Protein AF-A0A9D4TAK3-F1 (afdb_monomer_lite)

Foldseek 3Di:
DDDLDDDDPPPAPPDDKDWDAQDAPRQWIWIHHQPQWIWIAGPNGDTPDIDHHPAHWQEWDAAQNSQWIWTFHQVAQWIWIAGPVVRDIDIDRQPDPFGWHYWDYANAAQWIWIWGQQGKIWIARVVVRDIDIDPCNDRGGWHDWDADPVRWIWTAGPSRDIDIDPVLLVVCLVVVVLVVVCVVCDLVHALVVLQSSLVSCVVVVVLQSSLVSCLSSLVLVSSLVSLVVVDDPPDCVSLLSNLVSCLSNLDPVSLVVNVCVCCCVVPVDHHPLVSVLSSCVSNVVLVVNLVSLLVNLLVCLVVQNLVVSLQSLLVSVLVCVVVLHDHDPSSLLSNLLSLLVLLLVLCVVVVVLQLSLLSLLVNLVVLVSRVPCNQVSLLSNLVSCVVNVVLQSNLVSLVVCVPPVNVVVHDPVSNVVSVVSVVDHDDDDDDADWFAQLPPGDTDGQQDQADPPPRDGFFAASNRSGGDHFQQWWAFPVSRGIHRLVRVLVSCVVPQARSNNRHGDHNVPTDGDGDDDSDRPPPDD

InterPro domains:
  IPR015943 WD40/YVTN repeat-like-containing domain superfamily [G3DSA:2.130.10.10] (19-245)
  IPR036322 WD40-repeat-containing domain superfamily [SSF50978] (4-163)
  IPR040379 WD repeat-containing protein 19/dyf-2 [PTHR14920] (161-512)
  IPR056170 IFT121-like, zinc finger domain [PF23145] (459-505)
  IPR057855 WDR19, first beta-propeller [PF23389] (17-177)

Radius of gyration: 39.36 Å; chains: 1; bounding box: 99×66×92 Å

Organism: Rhipicephalus sanguineus (NCBI:txid34632)

pLDDT: mean 86.56, std 8.92, range [32.41, 96.0]

Sequence (525 aa):
MKAVFTLPEKTHGPGPVFFTWQKSSGNYLVTTGYDQTVNVYDRHGDRKDQISLPGMCTGLGYDKDGDTLGIITDRSARLFLWDANTQQLAQVDTGLRDVLTLLLWAKTGPFLAIGTSKGNLLIYHHRSCRKVPILGKHAKRITYGAWSQQNMLALVGEDNMLTCTDEAFQLAKSCKLMDAYAAAIGDNGSPDDFNIIATYYEEERNNFDAGKFYLKAGQYKQAIKLLLKATTKDDDEPINLIVQAAAAAADDQTTRQVIEFLMGETDGVPKDFKHLFRLYMGLCQYKEAGKTAVVIAREEQNAGNYRNAHDVLLSMYQELRKQQIKVPAEMHHNLMLLHSYILVKVHIRHGNHMQAARLLERVANSISRFPAHTVPILTSAVVECQRAGLKNSAFTYASTLMRPEYRSQIDPKYRKKVEAIVRKPHREQEEADHSPCPFCNFSLAEMELLCSQCTANLPFCLATGKHIVKDDFTQCPSCHFPAIHTQFRELLAMETNCPMCLQPVSADQLQPGKFEPEVYEETEE

Structure (mmCIF, N/CA/C/O backbone):
data_AF-A0A9D4TAK3-F1
#
_entry.id   AF-A0A9D4TAK3-F1
#
loop_
_atom_site.group_PDB
_atom_site.id
_atom_site.type_symbol
_atom_site.label_atom_id
_atom_site.label_alt_id
_atom_site.label_comp_id
_atom_site.label_asym_id
_atom_site.label_entity_id
_atom_site.label_seq_id
_atom_site.pdbx_PDB_ins_code
_atom_site.Cartn_x
_atom_site.Cartn_y
_atom_site.Cartn_z
_atom_site.occupancy
_atom_site.B_iso_or_equiv
_atom_site.auth_seq_id
_atom_site.auth_comp_id
_atom_site.auth_asym_id
_atom_site.auth_atom_id
_atom_site.pdbx_PDB_model_num
ATOM 1 N N . MET A 1 1 ? -57.953 -20.680 17.917 1.00 54.84 1 MET A N 1
ATOM 2 C CA . MET A 1 1 ? -56.811 -21.505 18.375 1.00 54.84 1 MET A CA 1
ATOM 3 C C . MET A 1 1 ? -57.372 -22.778 18.991 1.00 54.84 1 MET A C 1
ATOM 5 O O . MET A 1 1 ? -58.325 -22.667 19.750 1.00 54.84 1 MET A O 1
ATOM 9 N N . LYS A 1 2 ? -56.860 -23.963 18.638 1.00 68.81 2 LYS A N 1
ATOM 10 C CA . LYS A 1 2 ? -57.202 -25.213 19.343 1.00 68.81 2 LYS A CA 1
ATOM 11 C C . LYS A 1 2 ? -56.287 -25.333 20.564 1.00 68.81 2 LYS A C 1
ATOM 13 O O . LYS A 1 2 ? -55.085 -25.128 20.420 1.00 68.81 2 LYS A O 1
ATOM 18 N N . ALA A 1 3 ? -56.843 -25.625 21.736 1.00 75.50 3 ALA A N 1
ATOM 19 C CA . ALA A 1 3 ? -56.044 -25.931 22.920 1.00 75.50 3 ALA A CA 1
ATOM 20 C C . ALA A 1 3 ? -55.284 -27.250 22.689 1.00 75.50 3 ALA A C 1
ATOM 22 O O . ALA A 1 3 ? -55.894 -28.224 22.251 1.00 75.50 3 ALA A O 1
ATOM 23 N N . VAL A 1 4 ? -53.967 -27.259 22.930 1.00 78.75 4 VAL A N 1
ATOM 24 C CA . VAL A 1 4 ? -53.112 -28.444 22.714 1.00 78.75 4 VAL A CA 1
ATOM 25 C C . VAL A 1 4 ? -53.165 -29.372 23.928 1.00 78.75 4 VAL A C 1
ATOM 27 O O . VAL A 1 4 ? -53.428 -30.557 23.772 1.00 78.75 4 VAL A O 1
ATOM 30 N N . PHE A 1 5 ? -52.991 -28.828 25.135 1.00 83.38 5 PHE A N 1
ATOM 31 C CA . PHE A 1 5 ? -53.205 -29.531 26.401 1.00 83.38 5 PHE A CA 1
ATOM 32 C C . PHE A 1 5 ? -53.517 -28.529 27.524 1.00 83.38 5 PHE A C 1
ATOM 34 O O . PHE A 1 5 ? -53.330 -27.321 27.367 1.00 83.38 5 PHE A O 1
ATOM 41 N N . THR A 1 6 ? -54.028 -29.019 28.654 1.00 82.50 6 THR A N 1
ATOM 42 C CA . THR A 1 6 ? -54.326 -28.214 29.847 1.00 82.50 6 THR A CA 1
ATOM 43 C C . THR A 1 6 ? -53.741 -28.906 31.067 1.00 82.50 6 THR A C 1
ATOM 45 O O . THR A 1 6 ? -53.971 -30.096 31.273 1.00 82.50 6 THR A O 1
ATOM 48 N N . LEU A 1 7 ? -52.979 -28.160 31.865 1.00 82.62 7 LEU A N 1
ATOM 49 C CA . LEU A 1 7 ? -52.412 -28.664 33.110 1.00 82.62 7 LEU A CA 1
ATOM 50 C C . LEU A 1 7 ? -53.457 -28.555 34.236 1.00 82.62 7 LEU A C 1
ATOM 52 O O . LEU A 1 7 ? -54.094 -27.506 34.357 1.00 82.62 7 LEU A O 1
ATOM 56 N N . PRO A 1 8 ? -53.674 -29.610 35.043 1.00 76.50 8 PRO A N 1
ATOM 57 C CA . PRO A 1 8 ? -54.634 -29.570 36.143 1.00 76.50 8 PRO A CA 1
ATOM 58 C C . PRO A 1 8 ? -54.229 -28.561 37.224 1.00 76.50 8 PRO A C 1
ATOM 60 O O . PRO A 1 8 ? -53.072 -28.502 37.614 1.00 76.50 8 PRO A O 1
ATOM 63 N N . GLU A 1 9 ? -55.194 -27.862 37.823 1.00 68.62 9 GLU A N 1
ATOM 64 C CA . GLU A 1 9 ? -54.948 -26.887 38.906 1.00 68.62 9 GLU A CA 1
ATOM 65 C C . GLU A 1 9 ? -54.194 -27.486 40.114 1.00 68.62 9 GLU A C 1
ATOM 67 O O . GLU A 1 9 ? -53.468 -26.799 40.826 1.00 68.62 9 GLU A O 1
ATOM 72 N N . LYS A 1 10 ? -54.300 -28.805 40.317 1.00 70.50 10 LYS A N 1
ATOM 73 C CA . LYS A 1 10 ? -53.653 -29.525 41.422 1.00 70.50 10 LYS A CA 1
ATOM 74 C C . LYS A 1 10 ? -52.146 -29.747 41.244 1.00 70.50 10 LYS A C 1
ATOM 76 O O . LYS A 1 10 ? -51.506 -30.147 42.212 1.00 70.50 10 LYS A O 1
ATOM 81 N N . THR A 1 11 ? -51.571 -29.547 40.055 1.00 74.50 11 THR A N 1
ATOM 82 C CA . THR A 1 11 ? -50.173 -29.943 39.788 1.00 74.50 11 THR A CA 1
ATOM 83 C C . THR A 1 11 ? -49.123 -28.990 40.344 1.00 74.50 11 THR A C 1
ATOM 85 O O . THR A 1 11 ? -47.958 -29.355 40.335 1.00 74.50 11 THR A O 1
ATOM 88 N N . HIS A 1 12 ? -49.504 -27.797 40.812 1.00 79.69 12 HIS A N 1
ATOM 89 C CA . HIS A 1 12 ? -48.554 -26.730 41.165 1.00 79.69 12 HIS A CA 1
ATOM 90 C C . HIS A 1 12 ? -48.768 -26.128 42.564 1.00 79.69 12 HIS A C 1
ATOM 92 O O . HIS A 1 12 ? -48.135 -25.136 42.922 1.00 79.69 12 HIS A O 1
ATOM 98 N N . GLY A 1 13 ? -49.636 -26.737 43.376 1.00 79.12 13 GLY A N 1
ATOM 99 C CA . GLY A 1 13 ? -49.949 -26.251 44.720 1.00 79.12 13 GLY A CA 1
ATOM 100 C C . GLY A 1 13 ? -50.721 -24.919 44.739 1.00 79.12 13 GLY A C 1
ATOM 101 O O . GLY A 1 13 ? -51.104 -24.396 43.692 1.00 79.12 13 GLY A O 1
ATOM 102 N N . PRO A 1 14 ? -50.996 -24.368 45.935 1.00 75.38 14 PRO A N 1
ATOM 103 C CA . PRO A 1 14 ? -51.738 -23.121 46.081 1.00 75.38 14 PRO A CA 1
ATOM 104 C C . PRO A 1 14 ? -50.835 -21.916 45.778 1.00 75.38 14 PRO A C 1
ATOM 106 O O . PRO A 1 14 ? -50.030 -21.512 46.616 1.00 75.38 14 PRO A O 1
ATOM 109 N N . GLY A 1 15 ? -50.965 -21.324 44.591 1.00 78.31 15 GLY A N 1
ATOM 110 C CA . GLY A 1 15 ? -50.255 -20.092 44.244 1.00 78.31 15 GLY A CA 1
ATOM 111 C C . GLY A 1 15 ? -50.113 -19.852 42.740 1.00 78.31 15 GLY A C 1
ATOM 112 O O . GLY A 1 15 ? -50.620 -20.636 41.936 1.00 78.31 15 GLY A O 1
ATOM 113 N N . PRO A 1 16 ? -49.443 -18.755 42.340 1.00 80.12 16 PRO A N 1
ATOM 114 C CA . PRO A 1 16 ? -49.139 -18.498 40.940 1.00 80.12 16 PRO A CA 1
ATOM 115 C C . PRO A 1 16 ? -48.179 -19.553 40.376 1.00 80.12 16 PRO A C 1
ATOM 117 O O . PRO A 1 16 ? -47.239 -19.987 41.042 1.00 80.12 16 PRO A O 1
ATOM 120 N N . VAL A 1 17 ? -48.419 -19.931 39.122 1.00 86.12 17 VAL A N 1
ATOM 121 C CA . VAL A 1 17 ? -47.572 -20.853 38.360 1.00 86.12 17 VAL A CA 1
ATOM 122 C C . VAL A 1 17 ? -46.607 -20.038 37.510 1.00 86.12 17 VAL A C 1
ATOM 124 O O . VAL A 1 17 ? -47.028 -19.189 36.723 1.00 86.12 17 VAL A O 1
ATOM 127 N N . PHE A 1 18 ? -45.315 -20.314 37.641 1.00 87.56 18 PHE A N 1
ATOM 128 C CA . PHE A 1 18 ? -44.291 -19.762 36.763 1.00 87.56 18 PHE A CA 1
ATOM 129 C C . PHE A 1 18 ? -43.989 -20.769 35.663 1.00 87.56 18 PHE A C 1
ATOM 131 O O . PHE A 1 18 ? -43.900 -21.971 35.913 1.00 87.56 18 PHE A O 1
ATOM 138 N N . PHE A 1 19 ? -43.820 -20.290 34.437 1.00 90.56 19 PHE A N 1
ATOM 139 C CA . PHE A 1 19 ? -43.495 -21.150 33.312 1.00 90.56 19 PHE A CA 1
ATOM 140 C C . PHE A 1 19 ? -42.502 -20.481 32.373 1.00 90.56 19 PHE A C 1
ATOM 142 O O . PHE A 1 19 ? -42.421 -19.255 32.295 1.00 90.56 19 PHE A O 1
ATOM 149 N N . THR A 1 20 ? -41.740 -21.295 31.652 1.00 90.69 20 THR A N 1
ATOM 150 C CA . THR A 1 20 ? -40.838 -20.826 30.604 1.00 90.69 20 THR A CA 1
ATOM 151 C C . THR A 1 20 ? -40.787 -21.830 29.463 1.00 90.69 20 THR A C 1
ATOM 153 O O . THR A 1 20 ? -40.783 -23.044 29.679 1.00 90.69 20 THR A O 1
ATOM 156 N N . TRP A 1 21 ? -40.777 -21.310 28.240 1.00 90.94 21 TRP A N 1
ATOM 157 C CA . TRP A 1 21 ? -40.608 -22.105 27.031 1.00 90.94 21 TRP A CA 1
ATOM 158 C C . TRP A 1 21 ? -39.137 -22.148 26.638 1.00 90.94 21 TRP A C 1
ATOM 160 O O . TRP A 1 21 ? -38.410 -21.158 26.771 1.00 90.94 21 TRP A O 1
ATOM 170 N N . GLN A 1 22 ? -38.716 -23.281 26.091 1.00 90.88 22 GLN A N 1
ATOM 171 C CA . GLN A 1 22 ? -37.413 -23.401 25.453 1.00 90.88 22 GLN A CA 1
ATOM 172 C C . GLN A 1 22 ? -37.311 -22.429 24.262 1.00 90.88 22 GLN A C 1
ATOM 174 O O . GLN A 1 22 ? -38.146 -22.459 23.360 1.00 90.88 22 GLN A O 1
ATOM 179 N N . LYS A 1 23 ? -36.300 -21.549 24.256 1.00 81.56 23 LYS A N 1
ATOM 180 C CA . LYS A 1 23 ? -36.240 -20.387 23.344 1.00 81.56 23 LYS A CA 1
ATOM 181 C C . LYS A 1 23 ? -35.970 -20.715 21.870 1.00 81.56 23 LYS A C 1
ATOM 183 O O . LYS A 1 23 ? -36.466 -19.988 21.018 1.00 81.56 23 LYS A O 1
ATOM 188 N N . SER A 1 24 ? -35.185 -21.754 21.571 1.00 78.62 24 SER A N 1
ATOM 189 C CA . SER A 1 24 ? -34.759 -22.072 20.195 1.00 78.62 24 SER A CA 1
ATOM 190 C C . SER A 1 24 ? -35.638 -23.143 19.543 1.00 78.62 24 SER A C 1
ATOM 192 O O . SER A 1 24 ? -36.289 -22.898 18.531 1.00 78.62 24 SER A O 1
ATOM 194 N N . SER A 1 25 ? -35.712 -24.327 20.152 1.00 79.75 25 SER A N 1
ATOM 195 C CA . SER A 1 25 ? -36.439 -25.477 19.602 1.00 79.75 25 SER A CA 1
ATOM 196 C C . SER A 1 25 ? -37.909 -25.544 20.024 1.00 79.75 25 SER A C 1
ATOM 198 O O . SER A 1 25 ? -38.703 -26.187 19.343 1.00 79.75 25 SER A O 1
ATOM 200 N N . GLY A 1 26 ? -38.294 -24.886 21.127 1.00 80.75 26 GLY A N 1
ATOM 201 C CA . GLY A 1 26 ? -39.678 -24.861 21.614 1.00 80.75 26 GLY A CA 1
ATOM 202 C C . GLY A 1 26 ? -40.260 -26.238 21.957 1.00 80.75 26 GLY A C 1
ATOM 203 O O . GLY A 1 26 ? -41.481 -26.393 21.971 1.00 80.75 26 GLY A O 1
ATOM 204 N N . ASN A 1 27 ? -39.409 -27.240 22.194 1.00 86.62 27 ASN A N 1
ATOM 205 C CA . ASN A 1 27 ? -39.846 -28.616 22.425 1.00 86.62 27 ASN A CA 1
ATOM 206 C C . ASN A 1 27 ? -40.343 -28.827 23.856 1.00 86.62 27 ASN A C 1
ATOM 208 O O . ASN A 1 27 ? -41.289 -29.583 24.066 1.00 86.62 27 ASN A O 1
ATOM 212 N N . TYR A 1 28 ? -39.733 -28.137 24.822 1.00 90.12 28 TYR A N 1
ATOM 213 C CA . TYR A 1 28 ? -40.076 -28.276 26.232 1.00 90.12 28 TYR A CA 1
ATOM 214 C C . TYR A 1 28 ? -40.746 -27.025 26.812 1.00 90.12 28 TYR A C 1
ATOM 216 O O . TYR A 1 28 ? -40.310 -25.888 26.590 1.00 90.12 28 TYR A O 1
ATOM 224 N N . LEU A 1 29 ? -41.790 -27.265 27.605 1.00 90.62 29 LEU A N 1
ATOM 225 C CA . LEU A 1 29 ? -42.429 -26.307 28.497 1.00 90.62 29 LEU A CA 1
ATOM 226 C C . LEU A 1 29 ? -42.076 -26.668 29.935 1.00 90.62 29 LEU A C 1
ATOM 228 O O . LEU A 1 29 ? -42.445 -27.732 30.430 1.00 90.62 29 LEU A O 1
ATOM 232 N N . VAL A 1 30 ? -41.419 -25.751 30.631 1.00 92.50 30 VAL A N 1
ATOM 233 C CA . VAL A 1 30 ? -41.100 -25.923 32.046 1.00 92.50 30 VAL A CA 1
ATOM 234 C C . VAL A 1 30 ? -42.085 -25.131 32.878 1.00 92.50 30 VAL A C 1
ATOM 236 O O . VAL A 1 30 ? -42.362 -23.970 32.582 1.00 92.50 30 VAL A O 1
ATOM 239 N N . THR A 1 31 ? -42.593 -25.752 33.933 1.00 91.50 31 THR A N 1
ATOM 240 C CA . THR A 1 31 ? -43.554 -25.151 34.860 1.00 91.50 31 THR A CA 1
ATOM 241 C C . THR A 1 31 ? -43.129 -25.402 36.298 1.00 91.50 31 THR A C 1
ATOM 243 O O . THR A 1 31 ? -42.570 -26.452 36.619 1.00 91.50 31 THR A O 1
ATOM 246 N N . THR A 1 32 ? -43.401 -24.452 37.180 1.00 90.75 32 THR A N 1
ATOM 247 C CA . THR A 1 32 ? -43.160 -24.590 38.616 1.00 90.75 32 THR A CA 1
ATOM 248 C C . THR A 1 32 ? -44.204 -23.809 39.403 1.00 90.75 32 THR A C 1
ATOM 250 O O . THR A 1 32 ? -44.761 -22.823 38.911 1.00 90.75 32 THR A O 1
ATOM 253 N N . GLY A 1 33 ? -44.487 -24.271 40.616 1.00 87.12 33 GLY A N 1
ATOM 254 C CA . GLY A 1 33 ? -45.436 -23.646 41.524 1.00 87.12 33 GLY A CA 1
ATOM 255 C C . GLY A 1 33 ? -44.948 -23.637 42.967 1.00 87.12 33 GLY A C 1
ATOM 256 O O . GLY A 1 33 ? -43.751 -23.621 43.254 1.00 87.12 33 GLY A O 1
ATOM 257 N N . TYR A 1 34 ? -45.911 -23.658 43.885 1.00 85.44 34 TYR A N 1
ATOM 258 C CA . TYR A 1 34 ? -45.709 -23.677 45.337 1.00 85.44 34 TYR A CA 1
ATOM 259 C C . TYR A 1 34 ? -45.639 -25.092 45.916 1.00 85.44 34 TYR A C 1
ATOM 261 O O . TYR A 1 34 ? -45.799 -25.306 47.116 1.00 85.44 34 TYR A O 1
ATOM 269 N N . ASP A 1 35 ? -45.362 -26.062 45.055 1.00 86.88 35 ASP A N 1
ATOM 270 C CA . ASP A 1 35 ? -45.210 -27.480 45.357 1.00 86.88 35 ASP A CA 1
ATOM 271 C C . ASP A 1 35 ? -43.738 -27.920 45.454 1.00 86.88 35 ASP A C 1
ATOM 273 O O . ASP A 1 35 ? -43.471 -29.100 45.658 1.00 86.88 35 ASP A O 1
ATOM 277 N N . GLN A 1 36 ? -42.784 -26.984 45.329 1.00 90.00 36 GLN A N 1
ATOM 278 C CA . GLN A 1 36 ? -41.332 -27.243 45.337 1.00 90.00 36 GLN A CA 1
ATOM 279 C C . GLN A 1 36 ? -40.887 -28.211 44.229 1.00 90.00 36 GLN A C 1
ATOM 281 O O . GLN A 1 36 ? -39.825 -28.832 44.325 1.00 90.00 36 GLN A O 1
ATOM 286 N N . THR A 1 37 ? -41.678 -28.331 43.159 1.00 90.81 37 THR A N 1
ATOM 287 C CA . THR A 1 37 ? -41.306 -29.130 41.993 1.00 90.81 37 THR A CA 1
ATOM 288 C C . THR A 1 37 ? -41.247 -28.288 40.730 1.00 90.81 37 THR A C 1
ATOM 290 O O . THR A 1 37 ? -41.932 -27.273 40.566 1.00 90.81 37 THR A O 1
ATOM 293 N N . VAL A 1 38 ? -40.367 -28.705 39.829 1.00 92.50 38 VAL A N 1
ATOM 294 C CA . VAL A 1 38 ? -40.275 -28.178 38.473 1.00 92.50 38 VAL A CA 1
ATOM 295 C C . VAL A 1 38 ? -40.621 -29.324 37.540 1.00 92.50 38 VAL A C 1
ATOM 297 O O . VAL A 1 38 ? -39.938 -30.346 37.525 1.00 92.50 38 VAL A O 1
ATOM 300 N N . ASN A 1 39 ? -41.704 -29.166 36.788 1.00 91.69 39 ASN A N 1
ATOM 301 C CA . ASN A 1 39 ? -42.173 -30.162 35.836 1.00 91.69 39 ASN A CA 1
ATOM 302 C C . ASN A 1 39 ? -41.800 -29.720 34.422 1.00 91.69 39 ASN A C 1
ATOM 304 O O . ASN A 1 39 ? -42.087 -28.583 34.029 1.00 91.69 39 ASN A O 1
ATOM 308 N N . VAL A 1 40 ? -41.200 -30.632 33.661 1.00 92.31 40 VAL A N 1
ATOM 309 C CA . VAL A 1 40 ? -40.855 -30.438 32.251 1.00 92.31 40 VAL A CA 1
ATOM 310 C C . VAL A 1 40 ? -41.845 -31.222 31.398 1.00 92.31 40 VAL A C 1
ATOM 312 O O . VAL A 1 40 ? -41.932 -32.447 31.498 1.00 92.31 40 VAL A O 1
ATOM 315 N N . TYR A 1 41 ? -42.592 -30.516 30.560 1.00 91.12 41 TYR A N 1
ATOM 316 C CA . TYR A 1 41 ? -43.570 -31.069 29.631 1.00 91.12 41 TYR A CA 1
ATOM 317 C C . TYR A 1 41 ? -43.068 -30.971 28.195 1.00 91.12 41 TYR A C 1
ATOM 319 O O . TYR A 1 41 ? -42.398 -30.012 27.824 1.00 91.12 41 TYR A O 1
ATOM 327 N N . ASP A 1 42 ? -43.420 -31.954 27.378 1.00 88.56 42 ASP A N 1
ATOM 328 C CA . ASP A 1 42 ? -43.261 -31.902 25.925 1.00 88.56 42 ASP A CA 1
ATOM 329 C C . ASP A 1 42 ? -44.368 -31.037 25.294 1.00 88.56 42 ASP A C 1
ATOM 331 O O . ASP A 1 42 ? -45.406 -30.764 25.907 1.00 88.56 42 ASP A O 1
ATOM 335 N N . ARG A 1 43 ? -44.208 -30.670 24.024 1.00 84.19 43 ARG A N 1
ATOM 336 C CA . ARG A 1 43 ? -45.191 -29.927 23.223 1.00 84.19 43 ARG A CA 1
ATOM 337 C C . ARG A 1 43 ? -46.567 -30.597 23.139 1.00 84.19 43 ARG A C 1
ATOM 339 O O . ARG A 1 43 ? -47.551 -29.930 22.830 1.00 84.19 43 ARG A O 1
ATOM 346 N N . HIS A 1 44 ? -46.624 -31.905 23.383 1.00 84.50 44 HIS A N 1
ATOM 347 C CA . HIS A 1 44 ? -47.847 -32.708 23.390 1.00 84.50 44 HIS A CA 1
ATOM 348 C C . HIS A 1 44 ? -48.527 -32.779 24.770 1.00 84.50 44 HIS A C 1
ATOM 350 O O . HIS A 1 44 ? -49.628 -33.310 24.867 1.00 84.50 44 HIS A O 1
ATOM 356 N N . GLY A 1 45 ? -47.913 -32.215 25.817 1.00 81.94 45 GLY A N 1
ATOM 357 C CA . GLY A 1 45 ? -48.444 -32.208 27.184 1.00 81.94 45 GLY A CA 1
ATOM 358 C C . GLY A 1 45 ? -47.985 -33.375 28.059 1.00 81.94 45 GLY A C 1
ATOM 359 O O . GLY A 1 45 ? -48.348 -33.433 29.232 1.00 81.94 45 GLY A O 1
ATOM 360 N N . ASP A 1 46 ? -47.160 -34.280 27.528 1.00 86.06 46 ASP A N 1
ATOM 361 C CA . ASP A 1 46 ? -46.582 -35.378 28.302 1.00 86.06 46 ASP A CA 1
ATOM 362 C C . ASP A 1 46 ? -45.486 -34.868 29.237 1.00 86.06 46 ASP A C 1
ATOM 364 O O . ASP A 1 46 ? -44.575 -34.150 28.815 1.00 86.06 46 ASP A O 1
ATOM 368 N N . ARG A 1 47 ? -45.538 -35.270 30.511 1.00 87.31 47 ARG A N 1
ATOM 369 C CA . ARG A 1 47 ? -44.495 -34.939 31.488 1.00 87.31 47 ARG A CA 1
ATOM 370 C C . ARG A 1 47 ? -43.258 -35.798 31.235 1.00 87.31 47 ARG A C 1
ATOM 372 O O . ARG A 1 47 ? -43.313 -37.015 31.401 1.00 87.31 47 ARG A O 1
ATOM 379 N N . LYS A 1 48 ? -42.154 -35.159 30.852 1.00 88.25 48 LYS A N 1
ATOM 380 C CA . LYS A 1 48 ? -40.869 -35.808 30.563 1.00 88.25 48 LYS A CA 1
ATOM 381 C C . LYS A 1 48 ? -39.987 -35.915 31.794 1.00 88.25 48 LYS A C 1
ATOM 383 O O . LYS A 1 48 ? -39.359 -36.948 31.981 1.00 88.25 48 LYS A O 1
ATOM 388 N N . ASP A 1 49 ? -39.982 -34.884 32.633 1.00 89.00 49 ASP A N 1
ATOM 389 C CA . ASP A 1 49 ? -39.143 -34.856 33.827 1.00 89.00 49 ASP A CA 1
ATOM 390 C C . ASP A 1 49 ? -39.833 -34.127 34.989 1.00 89.00 49 ASP A C 1
ATOM 392 O O . ASP A 1 49 ? -40.708 -33.274 34.786 1.00 89.00 49 ASP A O 1
ATOM 396 N N . GLN A 1 50 ? -39.445 -34.486 36.212 1.00 90.88 50 GLN A N 1
ATOM 397 C CA . GLN A 1 50 ? -39.893 -33.860 37.450 1.00 90.88 50 GLN A CA 1
ATOM 398 C C . GLN A 1 50 ? -38.703 -33.673 38.394 1.00 90.88 50 GLN A C 1
ATOM 400 O O . GLN A 1 50 ? -38.181 -34.621 38.979 1.00 90.88 50 GLN A O 1
ATOM 405 N N . ILE A 1 51 ? -38.318 -32.417 38.595 1.00 91.88 51 ILE A N 1
ATOM 406 C CA . ILE A 1 51 ? -37.191 -32.029 39.438 1.00 91.88 51 ILE A CA 1
ATOM 407 C C . ILE A 1 51 ? -37.731 -31.596 40.803 1.00 91.88 51 ILE A C 1
ATOM 409 O O . ILE A 1 51 ? -38.494 -30.633 40.902 1.00 91.88 51 ILE A O 1
ATOM 413 N N . SER A 1 52 ? -37.319 -32.293 41.863 1.00 90.44 52 SER A N 1
ATOM 414 C CA . SER A 1 52 ? -37.640 -31.922 43.246 1.00 90.44 52 SER A CA 1
ATOM 415 C C . SER A 1 52 ? -36.621 -30.913 43.770 1.00 90.44 52 SER A C 1
ATOM 417 O O . SER A 1 52 ? -35.419 -31.185 43.784 1.00 90.44 52 SER A O 1
ATOM 419 N N . LEU A 1 53 ? -37.097 -29.761 44.235 1.00 90.81 53 LEU A N 1
ATOM 420 C CA . LEU A 1 53 ? -36.262 -28.695 44.778 1.00 90.81 53 LEU A CA 1
ATOM 421 C C . LEU A 1 53 ? -36.249 -28.726 46.318 1.00 90.81 53 LEU A C 1
ATOM 423 O O . LEU A 1 53 ? -37.236 -29.118 46.934 1.00 90.81 53 LEU A O 1
ATOM 427 N N . PRO A 1 54 ? -35.158 -28.283 46.971 1.00 88.19 54 PRO A N 1
ATOM 428 C CA . PRO A 1 54 ? -35.077 -28.178 48.435 1.00 88.19 54 PRO A CA 1
ATOM 429 C C . PRO A 1 54 ? -35.880 -27.000 49.024 1.00 88.19 54 PRO A C 1
ATOM 431 O O . PRO A 1 54 ? -35.891 -26.796 50.240 1.00 88.19 54 PRO A O 1
ATOM 434 N N . GLY A 1 55 ? -36.492 -26.178 48.173 1.00 88.62 55 GLY A N 1
ATOM 435 C CA . GLY A 1 55 ? -37.211 -24.969 48.544 1.00 88.62 55 GLY A CA 1
ATOM 436 C C . GLY A 1 55 ? -38.045 -24.438 47.385 1.00 88.62 55 GLY A C 1
ATOM 437 O O . GLY A 1 55 ? -38.198 -25.093 46.353 1.00 88.62 55 GLY A O 1
ATOM 438 N N . MET A 1 56 ? -38.578 -23.236 47.562 1.00 88.88 56 MET A N 1
ATOM 439 C CA . MET A 1 56 ? -39.392 -22.560 46.560 1.00 88.88 56 MET A CA 1
ATOM 440 C C . MET A 1 56 ? -38.517 -22.061 45.413 1.00 88.88 56 MET A C 1
ATOM 442 O O . MET A 1 56 ? -37.460 -21.474 45.649 1.00 88.88 56 MET A O 1
ATOM 446 N N . CYS A 1 57 ? -38.962 -22.271 44.173 1.00 90.94 57 CYS A N 1
ATOM 447 C CA . CYS A 1 57 ? -38.268 -21.754 42.999 1.00 90.94 57 CYS A CA 1
ATOM 448 C C . CYS A 1 57 ? -38.366 -20.220 42.967 1.00 90.94 57 CYS A C 1
ATOM 450 O O . CYS A 1 57 ? -39.462 -19.670 42.880 1.00 90.94 57 CYS A O 1
ATOM 452 N N . THR A 1 58 ? -37.227 -19.527 43.024 1.00 90.19 58 THR A N 1
ATOM 453 C CA . THR A 1 58 ? -37.165 -18.052 42.984 1.00 90.19 58 THR A CA 1
ATOM 454 C C . THR A 1 58 ? -36.775 -17.505 41.617 1.00 90.19 58 THR A C 1
ATOM 456 O O . THR A 1 58 ? -37.006 -16.332 41.338 1.00 90.19 58 THR A O 1
ATOM 459 N N . GLY A 1 59 ? -36.211 -18.339 40.746 1.00 89.94 59 GLY A N 1
ATOM 460 C CA . GLY A 1 59 ? -35.768 -17.939 39.418 1.00 89.94 59 GLY A CA 1
ATOM 461 C C . GLY A 1 59 ? -35.634 -19.143 38.499 1.00 89.94 59 GLY A C 1
ATOM 462 O O . GLY A 1 59 ? -35.107 -20.183 38.895 1.00 89.94 59 GLY A O 1
ATOM 463 N N . LEU A 1 60 ? -36.127 -18.977 37.274 1.00 92.81 60 LEU A N 1
ATOM 464 C CA . LEU A 1 60 ? -36.217 -20.013 36.255 1.00 92.81 60 LEU A CA 1
ATOM 465 C C . LEU A 1 60 ? -35.920 -19.391 34.888 1.00 92.81 60 LEU A C 1
ATOM 467 O O . LEU A 1 60 ? -36.552 -18.404 34.509 1.00 92.81 60 LEU A O 1
ATOM 471 N N . GLY A 1 61 ? -34.995 -19.967 34.122 1.00 92.75 61 GLY A N 1
ATOM 472 C CA . GLY A 1 61 ? -34.723 -19.473 32.774 1.00 92.75 61 GLY A CA 1
ATOM 473 C C . GLY A 1 61 ? -33.822 -20.375 31.945 1.00 92.75 61 GLY A C 1
ATOM 474 O O . GLY A 1 61 ? -32.952 -21.054 32.482 1.00 92.75 61 GLY A O 1
ATOM 475 N N . TYR A 1 62 ? -34.020 -20.331 30.628 1.00 93.00 62 TYR A N 1
ATOM 476 C CA . TYR A 1 62 ? -33.157 -20.976 29.640 1.00 93.00 62 TYR A CA 1
ATOM 477 C C . TYR A 1 62 ? -32.053 -20.044 29.146 1.00 93.00 62 TYR A C 1
ATOM 479 O O . TYR A 1 62 ? -32.270 -18.826 29.001 1.00 93.00 62 TYR A O 1
ATOM 487 N N . ASP A 1 63 ? -30.915 -20.656 28.820 1.00 91.06 63 ASP A N 1
ATOM 488 C CA . ASP A 1 63 ? -29.830 -20.023 28.078 1.00 91.06 63 ASP A CA 1
ATOM 489 C C . ASP A 1 63 ? -30.277 -19.567 26.669 1.00 91.06 63 ASP A C 1
ATOM 491 O O . ASP A 1 63 ? -31.440 -19.715 26.271 1.00 91.06 63 ASP A O 1
ATOM 495 N N . LYS A 1 64 ? -29.367 -18.925 25.928 1.00 86.44 64 LYS A N 1
ATOM 496 C CA . LYS A 1 64 ? -29.667 -18.387 24.594 1.00 86.44 64 LYS A CA 1
ATOM 497 C C . LYS A 1 64 ? -30.021 -19.473 23.568 1.00 86.44 64 LYS A C 1
ATOM 499 O O . LYS A 1 64 ? -30.862 -19.225 22.709 1.00 86.44 64 LYS A O 1
ATOM 504 N N . ASP A 1 65 ? -29.390 -20.640 23.667 1.00 87.75 65 ASP A N 1
ATOM 505 C CA . ASP A 1 65 ? -29.525 -21.751 22.725 1.00 87.75 65 ASP A CA 1
ATOM 506 C C . ASP A 1 65 ? -30.718 -22.649 23.106 1.00 87.75 65 ASP A C 1
ATOM 508 O O . ASP A 1 65 ? -31.272 -23.358 22.269 1.00 87.75 65 ASP A O 1
ATOM 512 N N . GLY A 1 66 ? -31.203 -22.542 24.346 1.00 88.38 66 GLY A N 1
ATOM 513 C CA . GLY A 1 66 ? -32.258 -23.377 24.906 1.00 88.38 66 GLY A CA 1
ATOM 514 C C . GLY A 1 66 ? -31.759 -24.744 25.370 1.00 88.38 66 GLY A C 1
ATOM 515 O O . GLY A 1 66 ? -32.591 -25.604 25.654 1.00 88.38 66 GLY A O 1
ATOM 516 N N . ASP A 1 67 ? -30.446 -24.951 25.450 1.00 90.31 67 ASP A N 1
ATOM 517 C CA . ASP A 1 67 ? -29.851 -26.239 25.817 1.00 90.31 67 ASP A CA 1
ATOM 518 C C . ASP A 1 67 ? -29.889 -26.459 27.329 1.00 90.31 67 ASP A C 1
ATOM 520 O O . ASP A 1 67 ? -30.258 -27.534 27.794 1.00 90.31 67 ASP A O 1
ATOM 524 N N . THR A 1 68 ? -29.583 -25.418 28.107 1.00 92.00 68 THR A N 1
ATOM 525 C CA . THR A 1 68 ? -29.490 -25.512 29.568 1.00 92.00 68 THR A CA 1
ATOM 526 C C . THR A 1 68 ? -30.521 -24.617 30.248 1.00 92.00 68 THR A C 1
ATOM 528 O O . THR A 1 68 ? -30.622 -23.416 29.978 1.00 92.00 68 THR A O 1
ATOM 531 N N . LEU A 1 69 ? -31.269 -25.197 31.182 1.00 93.19 69 LEU A N 1
ATOM 532 C CA . LEU A 1 69 ? -32.181 -24.517 32.091 1.00 93.19 69 LEU A CA 1
ATOM 533 C C . LEU A 1 69 ? -31.485 -24.257 33.431 1.00 93.19 69 LEU A C 1
ATOM 535 O O . LEU A 1 69 ? -30.992 -25.179 34.072 1.00 93.19 69 LEU A O 1
ATOM 539 N N . GLY A 1 70 ? -31.498 -23.006 33.881 1.00 93.88 70 GLY A N 1
ATOM 540 C CA . GLY A 1 70 ? -31.067 -22.608 35.217 1.00 93.88 70 GLY A CA 1
ATOM 541 C C . GLY A 1 70 ? -32.250 -22.465 36.171 1.00 93.88 70 GLY A C 1
ATOM 542 O O . GLY A 1 70 ? -33.241 -21.810 35.837 1.00 93.88 70 GLY A O 1
ATOM 543 N N . ILE A 1 71 ? -32.125 -23.052 37.360 1.00 94.44 71 ILE A N 1
ATOM 544 C CA . ILE A 1 71 ? -33.111 -22.989 38.442 1.00 94.44 71 ILE A CA 1
ATOM 545 C C . ILE A 1 71 ? -32.399 -22.588 39.741 1.00 94.44 71 ILE A C 1
ATOM 547 O O . ILE A 1 71 ? -31.347 -23.136 40.084 1.00 94.44 71 ILE A O 1
ATOM 551 N N . ILE A 1 72 ? -32.987 -21.649 40.481 1.00 93.94 72 ILE A N 1
ATOM 552 C CA . ILE A 1 72 ? -32.539 -21.244 41.823 1.00 93.94 72 ILE A CA 1
ATOM 553 C C . ILE A 1 72 ? -33.682 -21.339 42.833 1.00 93.94 72 ILE A C 1
ATOM 555 O O . ILE A 1 72 ? -34.860 -21.292 42.475 1.00 93.94 72 ILE A O 1
ATOM 559 N N . THR A 1 73 ? -33.316 -21.468 44.107 1.00 92.38 73 THR A N 1
ATOM 560 C CA . THR A 1 73 ? -34.271 -21.645 45.208 1.00 92.38 73 THR A CA 1
ATOM 561 C C . THR A 1 73 ? -34.028 -20.658 46.340 1.00 92.38 73 THR A C 1
ATOM 563 O O . THR A 1 73 ? -32.919 -20.149 46.493 1.00 92.38 73 THR A O 1
ATOM 566 N N . ASP A 1 74 ? -35.040 -20.440 47.176 1.00 89.62 74 ASP A N 1
ATOM 567 C CA . ASP A 1 74 ? -34.944 -19.572 48.354 1.00 89.62 74 ASP A CA 1
ATOM 568 C C . ASP A 1 74 ? -34.149 -20.181 49.527 1.00 89.62 74 ASP A C 1
ATOM 570 O O . ASP A 1 74 ? -33.519 -19.456 50.297 1.00 89.62 74 ASP A O 1
ATOM 574 N N . ARG A 1 75 ? -34.163 -21.511 49.673 1.00 87.44 75 ARG A N 1
ATOM 575 C CA . ARG A 1 75 ? -33.549 -22.242 50.802 1.00 87.44 75 ARG A CA 1
ATOM 576 C C . ARG A 1 75 ? -32.177 -22.840 50.508 1.00 87.44 75 ARG A C 1
ATOM 578 O O . ARG A 1 75 ? -31.576 -23.443 51.396 1.00 87.44 75 ARG A O 1
ATOM 585 N N . SER A 1 76 ? -31.674 -22.707 49.285 1.00 87.94 76 SER A N 1
ATOM 586 C CA . SER A 1 76 ? -30.372 -23.247 48.897 1.00 87.94 76 SER A CA 1
ATOM 587 C C . SER A 1 76 ? -29.561 -22.241 48.098 1.00 87.94 76 SER A C 1
ATOM 589 O O . SER A 1 76 ? -30.061 -21.623 47.165 1.00 87.94 76 SER A O 1
ATOM 591 N N . ALA A 1 77 ? -28.269 -22.170 48.410 1.00 87.31 77 ALA A N 1
ATOM 592 C CA . ALA A 1 77 ? -27.266 -21.444 47.637 1.00 87.31 77 ALA A CA 1
ATOM 593 C C . ALA A 1 77 ? -26.795 -22.211 46.386 1.00 87.31 77 ALA A C 1
ATOM 595 O O . ALA A 1 77 ? -25.749 -21.906 45.814 1.00 87.31 77 ALA A O 1
ATOM 596 N N . ARG A 1 78 ? -27.511 -23.256 45.969 1.00 90.69 78 ARG A N 1
ATOM 597 C CA . ARG A 1 78 ? -27.148 -24.059 44.801 1.00 90.69 78 ARG A CA 1
ATOM 598 C C . ARG A 1 78 ? -27.901 -23.576 43.572 1.00 90.69 78 ARG A C 1
ATOM 600 O O . ARG A 1 78 ? -29.108 -23.353 43.614 1.00 90.69 78 ARG A O 1
ATOM 607 N N . LEU A 1 79 ? -27.163 -23.461 42.478 1.00 93.06 79 LEU A N 1
ATOM 608 C CA . LEU A 1 79 ? -27.694 -23.338 41.135 1.00 93.06 79 LEU A CA 1
ATOM 609 C C . LEU A 1 79 ? -27.925 -24.748 40.587 1.00 93.06 79 LEU A C 1
ATOM 611 O O . LEU A 1 79 ? -26.997 -25.557 40.534 1.00 93.06 79 LEU A O 1
ATOM 615 N N . PHE A 1 80 ? -29.149 -25.029 40.168 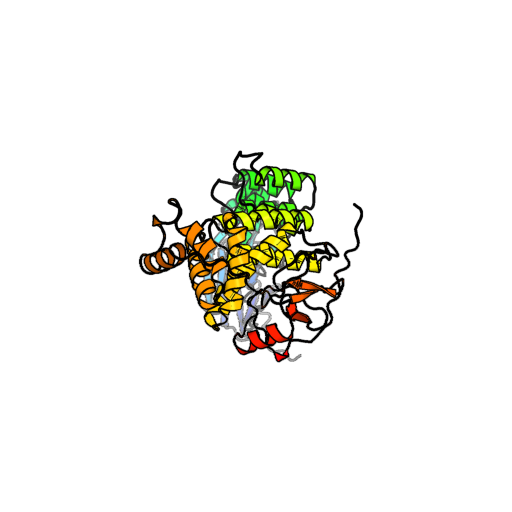1.00 93.75 80 PHE A N 1
ATOM 616 C CA . PHE A 1 80 ? -29.503 -26.266 39.488 1.00 93.75 80 PHE A CA 1
ATOM 617 C C . PHE A 1 80 ? -29.493 -26.005 37.982 1.00 93.75 80 PHE A C 1
ATOM 619 O O . PHE A 1 80 ? -30.099 -25.042 37.512 1.00 93.75 80 PHE A O 1
ATOM 626 N N . LEU A 1 81 ? -28.777 -26.841 37.237 1.00 94.06 81 LEU A N 1
ATOM 627 C CA . LEU A 1 81 ? -28.656 -26.768 35.787 1.00 94.06 81 LEU A CA 1
ATOM 628 C C . LEU A 1 81 ? -29.232 -28.048 35.197 1.00 94.06 81 LEU A C 1
ATOM 630 O O . LEU A 1 81 ? -28.704 -29.126 35.452 1.00 94.06 81 LEU A O 1
ATOM 634 N N . TRP A 1 82 ? -30.313 -27.932 34.439 1.00 94.00 82 TRP A N 1
ATOM 635 C CA . TRP A 1 82 ? -30.922 -29.052 33.734 1.00 94.00 82 TRP A CA 1
ATOM 636 C C . TRP A 1 82 ? -30.614 -28.942 32.245 1.00 94.00 82 TRP A C 1
ATOM 638 O O . TRP A 1 82 ? -30.907 -27.920 31.627 1.00 94.00 82 TRP A O 1
ATOM 648 N N . ASP A 1 83 ? -29.995 -29.971 31.686 1.00 91.62 83 ASP A N 1
ATOM 649 C CA . ASP A 1 83 ? -29.644 -30.039 30.268 1.00 91.62 83 ASP A CA 1
ATOM 650 C C . ASP A 1 83 ? -30.776 -30.723 29.489 1.00 91.62 83 ASP A C 1
ATOM 652 O O . ASP A 1 83 ? -31.147 -31.861 29.774 1.00 91.62 83 ASP A O 1
ATOM 656 N N . ALA A 1 84 ? -31.328 -30.025 28.498 1.00 89.25 84 ALA A N 1
ATOM 657 C CA . ALA A 1 84 ? -32.455 -30.478 27.690 1.00 89.25 84 ALA A CA 1
ATOM 658 C C . ALA A 1 84 ? -32.102 -31.614 26.719 1.00 89.25 84 ALA A C 1
ATOM 660 O O . ALA A 1 84 ? -32.988 -32.379 26.324 1.00 89.25 84 ALA A O 1
ATOM 661 N N . ASN A 1 85 ? -30.831 -31.723 26.324 1.00 88.25 85 ASN A N 1
ATOM 662 C CA . ASN A 1 85 ? -30.346 -32.738 25.393 1.00 88.25 85 ASN A CA 1
ATOM 663 C C . ASN A 1 85 ? -30.071 -34.056 26.118 1.00 88.25 85 ASN A C 1
ATOM 665 O O . ASN A 1 85 ? -30.420 -35.125 25.618 1.00 88.25 85 ASN A O 1
ATOM 669 N N . THR A 1 86 ? -29.463 -33.981 27.305 1.00 88.25 86 THR A N 1
ATOM 670 C CA . THR A 1 86 ? -29.116 -35.167 28.105 1.00 88.25 86 THR A CA 1
ATOM 671 C C . THR A 1 86 ? -30.172 -35.539 29.143 1.00 88.25 86 THR A C 1
ATOM 673 O O . THR A 1 86 ? -30.137 -36.657 29.654 1.00 88.25 86 THR A O 1
ATOM 676 N N . GLN A 1 87 ? -31.109 -34.632 29.444 1.00 86.56 87 GLN A N 1
ATOM 677 C CA . GLN A 1 87 ? -32.096 -34.750 30.527 1.00 86.56 87 GLN A CA 1
ATOM 678 C C . GLN A 1 87 ? -31.438 -35.009 31.890 1.00 86.56 87 GLN A C 1
ATOM 680 O O . GLN A 1 87 ? -31.966 -35.733 32.732 1.00 86.56 87 GLN A O 1
ATOM 685 N N . GLN A 1 88 ? -30.247 -34.442 32.108 1.00 88.88 88 GLN A N 1
ATOM 686 C CA . GLN A 1 88 ? -29.512 -34.576 33.363 1.00 88.88 88 GLN A CA 1
ATOM 687 C C . GLN A 1 88 ? -29.560 -33.292 34.184 1.00 88.88 88 GLN A C 1
ATOM 689 O O . GLN A 1 88 ? -29.486 -32.181 33.659 1.00 88.88 88 GLN A O 1
ATOM 694 N N . LEU A 1 89 ? -29.634 -33.469 35.504 1.00 92.50 89 LEU A N 1
ATOM 695 C CA . LEU A 1 89 ? -29.606 -32.390 36.483 1.00 92.50 89 LEU A CA 1
ATOM 696 C C . LEU A 1 89 ? -28.223 -32.294 37.137 1.00 92.50 89 LEU A C 1
ATOM 698 O O . LEU A 1 89 ? -27.825 -33.165 37.912 1.00 92.50 89 LEU A O 1
ATOM 702 N N . ALA A 1 90 ? -27.521 -31.194 36.887 1.00 92.19 90 ALA A N 1
ATOM 703 C CA . ALA A 1 90 ? -26.290 -30.822 37.570 1.00 92.19 90 ALA A CA 1
ATOM 704 C C . ALA A 1 90 ? -26.561 -29.792 38.680 1.00 92.19 90 ALA A C 1
ATOM 706 O O . ALA A 1 90 ? -27.461 -28.958 38.584 1.00 92.19 90 ALA A O 1
ATOM 707 N N . GLN A 1 91 ? -25.756 -29.828 39.744 1.00 91.94 91 GLN A N 1
ATOM 708 C CA . GLN A 1 91 ? -25.822 -28.863 40.845 1.00 91.94 91 GLN A CA 1
ATOM 709 C C . GLN A 1 91 ? -24.485 -28.146 40.992 1.00 91.94 91 GLN A C 1
ATOM 711 O O . GLN A 1 91 ? -23.434 -28.778 41.093 1.00 91.94 91 GLN A O 1
ATOM 716 N N . VAL A 1 92 ? -24.530 -26.819 41.047 1.00 90.75 92 VAL A N 1
ATOM 717 C CA . VAL A 1 92 ? -23.360 -25.956 41.196 1.00 90.75 92 VAL A CA 1
ATOM 718 C C . VAL A 1 92 ? -23.532 -25.107 42.448 1.00 90.75 92 VAL A C 1
ATOM 720 O O . VAL A 1 92 ? -24.478 -24.334 42.565 1.00 90.75 92 VAL A O 1
ATOM 723 N N . ASP A 1 93 ? -22.603 -25.222 43.393 1.00 89.69 93 ASP A N 1
ATOM 724 C CA . ASP A 1 93 ? -22.595 -24.357 44.576 1.00 89.69 93 ASP A CA 1
ATOM 725 C C . ASP A 1 93 ? -22.211 -22.922 44.188 1.00 89.69 93 ASP A C 1
ATOM 727 O O . ASP A 1 93 ? -21.137 -22.702 43.625 1.00 89.69 93 ASP A O 1
ATOM 731 N N . THR A 1 94 ? -23.071 -21.940 44.452 1.00 85.38 94 THR A N 1
ATOM 732 C CA . THR A 1 94 ? -22.789 -20.536 44.115 1.00 85.38 94 THR A CA 1
ATOM 733 C C . THR A 1 94 ? -21.780 -19.896 45.068 1.00 85.38 94 THR A C 1
ATOM 735 O O . THR A 1 94 ? -21.154 -18.902 44.704 1.00 85.38 94 THR A O 1
ATOM 738 N N . GLY A 1 95 ? -21.598 -20.450 46.274 1.00 82.81 95 GLY A N 1
ATOM 739 C CA . GLY A 1 95 ? -20.779 -19.852 47.334 1.00 82.81 95 GLY A CA 1
ATOM 740 C C . GLY A 1 95 ? -21.395 -18.603 47.982 1.00 82.81 95 GLY A C 1
ATOM 741 O O . GLY A 1 95 ? -20.796 -18.024 48.890 1.00 82.81 95 GLY A O 1
ATOM 742 N N . LEU A 1 96 ? -22.589 -18.185 47.549 1.00 84.62 96 LEU A N 1
ATOM 743 C CA . LEU A 1 96 ? -23.332 -17.077 48.142 1.00 84.62 96 LEU A CA 1
ATOM 744 C C . LEU A 1 96 ? -24.059 -17.563 49.399 1.00 84.62 96 LEU A C 1
ATOM 746 O O . LEU A 1 96 ? -24.733 -18.584 49.380 1.00 84.62 96 LEU A O 1
ATOM 750 N N . ARG A 1 97 ? -23.934 -16.835 50.513 1.00 82.94 97 ARG A N 1
ATOM 751 C CA . ARG A 1 97 ? -24.605 -17.202 51.777 1.00 82.94 97 ARG A CA 1
ATOM 752 C C . ARG A 1 97 ? -26.035 -16.677 51.879 1.00 82.94 97 ARG A C 1
ATOM 754 O O . ARG A 1 97 ? -26.786 -17.121 52.741 1.00 82.94 97 ARG A O 1
ATOM 761 N N . ASP A 1 98 ? -26.379 -15.703 51.046 1.00 87.75 98 ASP A N 1
ATOM 762 C CA . ASP A 1 98 ? -27.673 -15.034 51.066 1.00 87.75 98 ASP A CA 1
ATOM 763 C C . ASP A 1 98 ? -28.672 -15.714 50.122 1.00 87.75 98 ASP A C 1
ATOM 765 O O . ASP A 1 98 ? -28.301 -16.463 49.219 1.00 87.75 98 ASP A O 1
ATOM 769 N N . VAL A 1 99 ? -29.957 -15.426 50.329 1.00 90.25 99 VAL A N 1
ATOM 770 C CA . VAL A 1 99 ? -31.055 -15.978 49.526 1.00 90.25 99 VAL A CA 1
ATOM 771 C C . VAL A 1 99 ? -30.932 -15.500 48.081 1.00 90.25 99 VAL A C 1
ATOM 773 O O . VAL A 1 99 ? -30.799 -14.297 47.844 1.00 90.25 99 VAL A O 1
ATOM 776 N N . LEU A 1 100 ? -31.008 -16.429 47.124 1.00 93.00 100 LEU A N 1
ATOM 777 C CA . LEU A 1 100 ? -30.963 -16.131 45.692 1.00 93.00 100 LEU A CA 1
ATOM 778 C C . LEU A 1 100 ? -32.331 -15.618 45.224 1.00 93.00 100 LEU A C 1
ATOM 780 O O . LEU A 1 100 ? -33.356 -16.268 45.440 1.00 93.00 100 LEU A O 1
ATOM 784 N N . THR A 1 101 ? -32.357 -14.449 44.589 1.00 91.56 101 THR A N 1
ATOM 785 C CA . THR A 1 101 ? -33.602 -13.728 44.273 1.00 91.56 101 THR A CA 1
ATOM 786 C C . THR A 1 101 ? -33.846 -13.515 42.791 1.00 91.56 101 THR A C 1
ATOM 788 O O . THR A 1 101 ? -34.988 -13.273 42.418 1.00 91.56 101 THR A O 1
ATOM 791 N N . LEU A 1 102 ? -32.808 -13.591 41.959 1.00 90.62 102 LEU A N 1
ATOM 792 C CA . LEU A 1 102 ? -32.883 -13.303 40.530 1.00 90.62 102 LEU A CA 1
ATOM 793 C C . LEU A 1 102 ? -31.978 -14.263 39.762 1.00 90.62 102 LEU A C 1
ATOM 795 O O . LEU A 1 102 ? -30.861 -14.523 40.202 1.00 90.62 102 LEU A O 1
ATOM 799 N N . LEU A 1 103 ? -32.441 -14.738 38.606 1.00 93.62 103 LEU A N 1
ATOM 800 C CA . LEU A 1 103 ? -31.659 -15.536 37.664 1.00 93.62 103 LEU A CA 1
ATOM 801 C C . LEU A 1 103 ? -31.899 -15.026 36.243 1.00 93.62 103 LEU A C 1
ATOM 803 O O . LEU A 1 103 ? -33.041 -14.990 35.788 1.00 93.62 103 LEU A O 1
ATOM 807 N N . LEU A 1 104 ? -30.831 -14.636 35.545 1.00 91.75 104 LEU A N 1
ATOM 808 C CA . LEU A 1 104 ? -30.906 -14.062 34.201 1.00 91.75 104 LEU A CA 1
ATOM 809 C C . LEU A 1 104 ? -29.780 -14.557 33.301 1.00 91.75 104 LEU A C 1
ATOM 811 O O . LEU A 1 104 ? -28.607 -14.263 33.530 1.00 91.75 104 LEU A O 1
ATOM 815 N N . TRP A 1 105 ? -30.154 -15.231 32.220 1.00 92.19 105 TRP A N 1
ATOM 816 C CA . TRP A 1 105 ? -29.229 -15.604 31.155 1.00 92.19 105 TRP A CA 1
ATOM 817 C C . TRP A 1 105 ? -28.955 -14.434 30.211 1.00 92.19 105 TRP A C 1
ATOM 819 O O . TRP A 1 105 ? -29.878 -13.702 29.832 1.00 92.19 105 TRP A O 1
ATOM 829 N N . ALA A 1 106 ? -27.697 -14.291 29.802 1.00 86.75 106 ALA A N 1
ATOM 830 C CA . ALA A 1 106 ? -27.301 -13.353 28.763 1.00 86.75 106 ALA A CA 1
ATOM 831 C C . ALA A 1 106 ? -27.899 -13.736 27.402 1.00 86.75 106 ALA A C 1
ATOM 833 O O . ALA A 1 106 ? -28.199 -14.898 27.122 1.00 86.75 106 ALA A O 1
ATOM 834 N N . LYS A 1 107 ? -28.097 -12.729 26.544 1.00 82.62 107 LYS A N 1
ATOM 835 C CA . LYS A 1 107 ? -28.697 -12.916 25.212 1.00 82.62 107 LYS A CA 1
ATOM 836 C C . LYS A 1 107 ? -27.695 -13.412 24.171 1.00 82.62 107 LYS A C 1
ATOM 838 O O . LYS A 1 107 ? -28.090 -14.107 23.244 1.00 82.62 107 LYS A O 1
ATOM 843 N N . THR A 1 108 ? -26.426 -13.040 24.312 1.00 78.31 108 THR A N 1
ATOM 844 C CA . THR A 1 108 ? -25.380 -13.292 23.309 1.00 78.31 108 THR A CA 1
ATOM 845 C C . THR A 1 108 ? -24.324 -14.291 23.779 1.00 78.31 108 THR A C 1
ATOM 847 O O . THR A 1 108 ? -23.863 -15.100 22.976 1.00 78.31 108 THR A O 1
ATOM 850 N N . GLY A 1 109 ? -23.974 -14.296 25.070 1.00 76.75 109 GLY A N 1
ATOM 851 C CA . GLY A 1 109 ? -22.959 -15.189 25.645 1.00 76.75 109 GLY A CA 1
ATOM 852 C C . GLY A 1 109 ? -23.502 -16.246 26.623 1.00 76.75 109 GLY A C 1
ATOM 853 O O . GLY A 1 109 ? -24.645 -16.149 27.066 1.00 76.75 109 GLY A O 1
ATOM 854 N N . PRO A 1 110 ? -22.679 -17.240 27.019 1.00 82.88 110 PRO A N 1
ATOM 855 C CA . PRO A 1 110 ? -23.033 -18.298 27.977 1.00 82.88 110 PRO A CA 1
ATOM 856 C C . PRO A 1 110 ? -22.904 -17.825 29.441 1.00 82.88 110 PRO A C 1
ATOM 858 O O . PRO A 1 110 ? -22.358 -18.531 30.297 1.00 82.88 110 PRO A O 1
ATOM 861 N N . PHE A 1 111 ? -23.355 -16.599 29.714 1.00 85.69 111 PHE A N 1
ATOM 862 C CA . PHE A 1 111 ? -23.296 -15.969 31.029 1.00 85.69 111 PHE A CA 1
ATOM 863 C C . PHE A 1 111 ? -24.645 -16.064 31.734 1.00 85.69 111 PHE A C 1
ATOM 865 O O . PHE A 1 111 ? -25.702 -15.890 31.125 1.00 85.69 111 PHE A O 1
ATOM 872 N N . LEU A 1 112 ? -24.588 -16.286 33.040 1.00 90.31 112 LEU A N 1
ATOM 873 C CA . LEU A 1 112 ? -25.730 -16.318 33.933 1.00 90.31 112 LEU A CA 1
ATOM 874 C C . LEU A 1 112 ? -25.486 -15.350 35.088 1.00 90.31 112 LEU A C 1
ATOM 876 O O . LEU A 1 112 ? -24.520 -15.504 35.830 1.00 90.31 112 LEU A O 1
ATOM 880 N N . ALA A 1 113 ? -26.371 -14.374 35.253 1.00 90.00 113 ALA A N 1
ATOM 881 C CA . ALA A 1 113 ? -26.389 -13.483 36.404 1.00 90.00 113 ALA A CA 1
ATOM 882 C C . ALA A 1 113 ? -27.333 -14.028 37.479 1.00 90.00 113 ALA A C 1
ATOM 884 O O . ALA A 1 113 ? -28.481 -14.372 37.188 1.00 90.00 113 ALA A O 1
ATOM 885 N N . ILE A 1 114 ? -26.854 -14.077 38.720 1.00 91.50 114 ILE A N 1
ATOM 886 C CA . ILE A 1 114 ? -27.603 -14.509 39.899 1.00 91.50 114 ILE A CA 1
ATOM 887 C C . ILE A 1 114 ? -27.566 -13.389 40.936 1.00 91.50 114 ILE A C 1
ATOM 889 O O . ILE A 1 114 ? -26.495 -13.015 41.404 1.00 91.50 114 ILE A O 1
ATOM 893 N N . GLY A 1 115 ? -28.727 -12.857 41.303 1.00 90.44 115 GLY A N 1
ATOM 894 C CA . GLY A 1 115 ? -28.855 -11.821 42.331 1.00 90.44 115 GLY A CA 1
ATOM 895 C C . GLY A 1 115 ? -29.248 -12.389 43.693 1.00 90.44 115 GLY A C 1
ATOM 896 O O . GLY A 1 115 ? -29.817 -13.479 43.778 1.00 90.44 115 GLY A O 1
ATOM 897 N N . THR A 1 116 ? -28.977 -11.636 44.759 1.00 91.75 116 THR A N 1
ATOM 898 C CA . THR A 1 116 ? -29.308 -12.022 46.141 1.00 91.75 116 THR A CA 1
ATOM 899 C C . THR A 1 116 ? -30.169 -10.993 46.875 1.00 91.75 116 THR A C 1
ATOM 901 O O . THR A 1 116 ? -30.287 -9.829 46.477 1.00 91.75 116 THR A O 1
ATOM 904 N N . SER A 1 117 ? -30.720 -11.405 48.021 1.00 92.12 117 SER A N 1
ATOM 905 C CA . SER A 1 117 ? -31.505 -10.553 48.921 1.00 92.12 117 SER A CA 1
ATOM 906 C C . SER A 1 117 ? -30.706 -9.445 49.619 1.00 92.12 117 SER A C 1
ATOM 908 O O . SER A 1 117 ? -31.307 -8.481 50.086 1.00 92.12 117 SER A O 1
ATOM 910 N N . LYS A 1 118 ? -29.373 -9.541 49.670 1.00 88.25 118 LYS A N 1
ATOM 911 C CA . LYS A 1 118 ? -28.489 -8.502 50.231 1.00 88.25 118 LYS A CA 1
ATOM 912 C C . LYS A 1 118 ? -27.761 -7.676 49.171 1.00 88.25 118 LYS A C 1
ATOM 914 O O . LYS A 1 118 ? -26.779 -7.016 49.485 1.00 88.25 118 LYS A O 1
ATOM 919 N N . GLY A 1 119 ? -28.202 -7.744 47.917 1.00 81.38 119 GLY A N 1
ATOM 920 C CA . GLY A 1 119 ? -27.617 -6.934 46.853 1.00 81.38 119 GLY A CA 1
ATOM 921 C C . GLY A 1 119 ? -26.264 -7.426 46.340 1.00 81.38 119 GLY A C 1
ATOM 922 O O . GLY A 1 119 ? -25.595 -6.720 45.587 1.00 81.38 119 GLY A O 1
ATOM 923 N N . ASN A 1 120 ? -25.866 -8.648 46.705 1.00 84.12 120 ASN A N 1
ATOM 924 C CA . ASN A 1 120 ? -24.769 -9.354 46.051 1.00 84.12 120 ASN A CA 1
ATOM 925 C C . ASN A 1 120 ? -25.245 -9.919 44.710 1.00 84.12 120 ASN A C 1
ATOM 927 O O . ASN A 1 120 ? -26.396 -10.352 44.582 1.00 84.12 120 ASN A O 1
ATOM 931 N N . LEU A 1 121 ? -24.338 -9.947 43.746 1.00 84.25 121 LEU A N 1
ATOM 932 C CA . LEU A 1 121 ? -24.516 -10.469 42.401 1.00 84.25 121 LEU A CA 1
ATOM 933 C C . LEU A 1 121 ? -23.451 -11.540 42.152 1.00 84.25 121 LEU A C 1
ATOM 935 O O . LEU A 1 121 ? -22.328 -11.437 42.630 1.00 84.25 121 LEU A O 1
ATOM 939 N N . LEU A 1 122 ? -23.779 -12.576 41.399 1.00 85.25 122 LEU A N 1
ATOM 940 C CA . LEU A 1 122 ? -22.838 -13.586 40.942 1.00 85.25 122 LEU A CA 1
ATOM 941 C C . LEU A 1 122 ? -22.990 -13.745 39.438 1.00 85.25 122 LEU A C 1
ATOM 943 O O . LEU A 1 122 ? -24.081 -14.040 38.957 1.00 85.25 122 LEU A O 1
ATOM 947 N N . ILE A 1 123 ? -21.881 -13.614 38.716 1.00 86.31 123 ILE A N 1
ATOM 948 C CA . ILE A 1 123 ? -21.816 -13.977 37.304 1.00 86.31 123 ILE A CA 1
ATOM 949 C C . ILE A 1 123 ? -21.208 -15.372 37.189 1.00 86.31 123 ILE A C 1
ATOM 951 O O . ILE A 1 123 ? -20.093 -15.634 37.646 1.00 86.31 123 ILE A O 1
ATOM 955 N N . TYR A 1 124 ? -21.956 -16.281 36.582 1.00 85.62 124 TYR A N 1
ATOM 956 C CA . TYR A 1 124 ? -21.554 -17.651 36.317 1.00 85.62 124 TYR A CA 1
ATOM 957 C C . TYR A 1 124 ? -21.391 -17.861 34.812 1.00 85.62 124 TYR A C 1
ATOM 959 O O . TYR A 1 124 ? -22.305 -17.597 34.033 1.00 85.62 124 TYR A O 1
ATOM 967 N N . HIS A 1 125 ? -20.222 -18.342 34.395 1.00 84.38 125 HIS A N 1
ATOM 968 C CA . HIS A 1 125 ? -19.970 -18.717 33.009 1.00 84.38 125 HIS A CA 1
ATOM 969 C C . HIS A 1 125 ? -20.155 -20.226 32.852 1.00 84.38 125 HIS A C 1
ATOM 971 O O . HIS A 1 125 ? -19.332 -21.015 33.329 1.00 84.38 125 HIS A O 1
ATOM 977 N N . HIS A 1 126 ? -21.217 -20.629 32.156 1.00 80.38 126 HIS A N 1
ATOM 978 C CA . HIS A 1 126 ? -21.653 -22.024 32.114 1.00 80.38 126 HIS A CA 1
ATOM 979 C C . HIS A 1 126 ? -20.603 -22.962 31.503 1.00 80.38 126 HIS A C 1
ATOM 981 O O . HIS A 1 126 ? -20.229 -23.949 32.128 1.00 80.38 126 HIS A O 1
ATOM 987 N N . ARG A 1 127 ? -20.036 -22.616 30.338 1.00 78.88 127 ARG A N 1
ATOM 988 C CA . ARG A 1 127 ? -19.087 -23.496 29.623 1.00 78.88 127 ARG A CA 1
ATOM 989 C C . ARG A 1 127 ? -17.750 -23.708 30.337 1.00 78.88 127 ARG A C 1
ATOM 991 O O . ARG A 1 127 ? -17.089 -24.708 30.106 1.00 78.88 127 ARG A O 1
ATOM 998 N N . SER A 1 128 ? -17.324 -22.752 31.161 1.00 76.62 128 SER A N 1
ATOM 999 C CA . SER A 1 128 ? -16.018 -22.802 31.846 1.00 76.62 128 SER A CA 1
ATOM 1000 C C . SER A 1 128 ? -16.148 -23.072 33.343 1.00 76.62 128 SER A C 1
ATOM 1002 O O . SER A 1 128 ? -15.139 -23.114 34.044 1.00 76.62 128 SER A O 1
ATOM 1004 N N . CYS A 1 129 ? -17.380 -23.213 33.840 1.00 79.00 129 CYS A N 1
ATOM 1005 C CA . CYS A 1 129 ? -17.716 -23.370 35.253 1.00 79.00 129 CYS A CA 1
ATOM 1006 C C . CYS A 1 129 ? -17.136 -22.285 36.185 1.00 79.00 129 CYS A C 1
ATOM 1008 O O . CYS A 1 129 ? -17.037 -22.501 37.396 1.00 79.00 129 CYS A O 1
ATOM 1010 N N . ARG A 1 130 ? -16.763 -21.112 35.653 1.00 74.00 130 ARG A N 1
ATOM 1011 C CA . ARG A 1 130 ? -16.195 -20.003 36.435 1.00 74.00 130 ARG A CA 1
ATOM 1012 C C . ARG A 1 130 ? -17.289 -19.195 37.130 1.00 74.00 130 ARG A C 1
ATOM 1014 O O . ARG A 1 130 ? -18.350 -18.953 36.559 1.00 74.00 130 ARG A O 1
ATOM 1021 N N . LYS A 1 131 ? -17.003 -18.768 38.362 1.00 81.56 131 LYS A N 1
ATOM 1022 C CA . LYS A 1 131 ? -17.904 -18.030 39.259 1.00 81.56 131 LYS A CA 1
ATOM 1023 C C . LYS A 1 131 ? -17.233 -16.720 39.660 1.00 81.56 131 LYS A C 1
ATOM 1025 O O . LYS A 1 131 ? -16.114 -16.758 40.164 1.00 81.56 131 LYS A O 1
ATOM 1030 N N . VAL A 1 132 ? -17.907 -15.594 39.454 1.00 77.12 132 VAL A N 1
ATOM 1031 C CA . VAL A 1 132 ? -17.402 -14.257 39.794 1.00 77.12 132 VAL A CA 1
ATOM 1032 C C . VAL A 1 132 ? -18.386 -13.580 40.751 1.00 77.12 132 VAL A C 1
ATOM 1034 O O . VAL A 1 132 ? -19.406 -13.053 40.300 1.00 77.12 132 VAL A O 1
ATOM 1037 N N . PRO A 1 133 ? -18.144 -13.640 42.074 1.00 73.31 133 PRO A N 1
ATOM 1038 C CA . PRO A 1 133 ? -18.992 -12.971 43.048 1.00 73.31 133 PRO A CA 1
ATOM 1039 C C . PRO A 1 133 ? -18.692 -11.467 43.075 1.00 73.31 133 PRO A C 1
ATOM 1041 O O . PRO A 1 133 ? -17.542 -11.046 43.180 1.00 73.31 133 PRO A O 1
ATOM 1044 N N . ILE A 1 134 ? -19.744 -10.661 43.025 1.00 74.00 134 ILE A N 1
ATOM 1045 C CA . ILE A 1 134 ? -19.733 -9.204 43.110 1.00 74.00 134 ILE A CA 1
ATOM 1046 C C . ILE A 1 134 ? -20.532 -8.837 44.359 1.00 74.00 134 ILE A C 1
ATOM 1048 O O . ILE A 1 134 ? -21.751 -9.009 44.425 1.00 74.00 134 ILE A O 1
ATOM 1052 N N . LEU A 1 135 ? -19.827 -8.377 45.387 1.00 71.56 135 LEU A N 1
ATOM 1053 C CA . LEU A 1 135 ? -20.420 -8.098 46.690 1.00 71.56 135 LEU A CA 1
ATOM 1054 C C . LEU A 1 135 ? -20.855 -6.634 46.788 1.00 71.56 135 LEU A C 1
ATOM 1056 O O . LEU A 1 135 ? -20.130 -5.742 46.354 1.00 71.56 135 LEU A O 1
ATOM 1060 N N . GLY A 1 136 ? -22.025 -6.398 47.384 1.00 69.50 136 GLY A N 1
ATOM 1061 C CA . GLY A 1 136 ? -22.513 -5.056 47.716 1.00 69.50 136 GLY A CA 1
ATOM 1062 C C . GLY A 1 136 ? -22.850 -4.170 46.515 1.00 69.50 136 GLY A C 1
ATOM 1063 O O . GLY A 1 136 ? -22.675 -2.957 46.596 1.00 69.50 136 GLY A O 1
ATOM 1064 N N . LYS A 1 137 ? -23.313 -4.747 45.397 1.00 74.62 137 LYS A N 1
ATOM 1065 C CA . LYS A 1 137 ? -23.717 -3.965 44.217 1.00 74.62 137 LYS A CA 1
ATOM 1066 C C . LYS A 1 137 ? -24.969 -3.128 44.486 1.00 74.62 137 LYS A C 1
ATOM 1068 O O . LYS A 1 137 ? -25.051 -1.994 44.029 1.00 74.62 137 LYS A O 1
ATOM 1073 N N . HIS A 1 138 ? -25.908 -3.700 45.231 1.00 73.19 138 HIS A N 1
ATOM 1074 C CA . HIS A 1 138 ? -27.083 -3.024 45.771 1.00 73.19 138 HIS A CA 1
ATOM 1075 C C . HIS A 1 138 ? -27.037 -3.063 47.302 1.00 73.19 138 HIS A C 1
ATOM 1077 O O . HIS A 1 138 ? -26.444 -3.965 47.894 1.00 73.19 138 HIS A O 1
ATOM 1083 N N . ALA A 1 139 ? -27.677 -2.096 47.957 1.00 77.31 139 ALA A N 1
ATOM 1084 C CA . ALA A 1 139 ? -27.781 -2.070 49.419 1.00 77.31 139 ALA A CA 1
ATOM 1085 C C . ALA A 1 139 ? -28.880 -3.013 49.945 1.00 77.31 139 ALA A C 1
ATOM 1087 O O . ALA A 1 139 ? -28.928 -3.329 51.135 1.00 77.31 139 ALA A O 1
ATOM 1088 N N . LYS A 1 140 ? -29.790 -3.438 49.062 1.00 87.06 140 LYS A N 1
ATOM 1089 C CA . LYS A 1 140 ? -30.942 -4.296 49.360 1.00 87.06 140 LYS A CA 1
ATOM 1090 C C . LYS A 1 140 ? -31.125 -5.366 48.282 1.00 87.06 140 LYS A C 1
ATOM 1092 O O . LYS A 1 140 ? -30.309 -5.503 47.374 1.00 87.06 140 LYS A O 1
ATOM 1097 N N . ARG A 1 141 ? -32.208 -6.135 48.391 1.00 89.75 141 ARG A N 1
ATOM 1098 C CA . ARG A 1 141 ? -32.581 -7.208 47.468 1.00 89.75 141 ARG A CA 1
ATOM 1099 C C . ARG A 1 141 ? -32.582 -6.742 46.019 1.00 89.75 141 ARG A C 1
ATOM 1101 O O . ARG A 1 141 ? -33.252 -5.766 45.690 1.00 89.75 141 ARG A O 1
ATOM 1108 N N . ILE A 1 142 ? -31.914 -7.509 45.158 1.00 89.31 142 ILE A N 1
ATOM 1109 C CA . ILE A 1 142 ? -32.029 -7.357 43.704 1.00 89.31 142 ILE A CA 1
ATOM 1110 C C . ILE A 1 142 ? -33.359 -7.977 43.272 1.00 89.31 142 ILE A C 1
ATOM 1112 O O . ILE A 1 142 ? -33.616 -9.156 43.551 1.00 89.31 142 ILE A O 1
ATOM 1116 N N . THR A 1 143 ? -34.209 -7.176 42.633 1.00 86.50 143 THR A N 1
ATOM 1117 C CA . THR A 1 143 ? -35.576 -7.555 42.252 1.00 86.50 143 THR A CA 1
ATOM 1118 C C . THR A 1 143 ? -35.671 -7.932 40.784 1.00 86.50 143 THR A C 1
ATOM 1120 O O . THR A 1 143 ? -36.286 -8.943 40.460 1.00 86.50 143 THR A O 1
ATOM 1123 N N . TYR A 1 144 ? -35.036 -7.158 39.905 1.00 86.44 144 TYR A N 1
ATOM 1124 C CA . TYR A 1 144 ? -35.102 -7.348 38.459 1.00 86.44 144 TYR A CA 1
ATOM 1125 C C . TYR A 1 144 ? -33.775 -7.018 37.789 1.00 86.44 144 TYR A C 1
ATOM 1127 O O . TYR A 1 144 ? -32.922 -6.322 38.337 1.00 86.44 144 TYR A O 1
ATOM 1135 N N . GLY A 1 145 ? -33.623 -7.501 36.561 1.00 87.31 145 GLY A N 1
ATOM 1136 C CA . GLY A 1 145 ? -32.536 -7.101 35.690 1.00 87.31 145 GLY A CA 1
ATOM 1137 C C . GLY A 1 145 ? -32.786 -7.502 34.246 1.00 87.31 145 GLY A C 1
ATOM 1138 O O . GLY A 1 145 ? -33.720 -8.250 33.943 1.00 87.31 145 GLY A O 1
ATOM 1139 N N . ALA A 1 146 ? -31.947 -7.007 33.348 1.00 87.06 146 ALA A N 1
ATOM 1140 C CA . ALA A 1 146 ? -32.018 -7.328 31.935 1.00 87.06 146 ALA A CA 1
ATOM 1141 C C . ALA A 1 146 ? -30.637 -7.264 31.285 1.00 87.06 146 ALA A C 1
ATOM 1143 O O . ALA A 1 146 ? -29.863 -6.343 31.532 1.00 87.06 146 ALA A O 1
ATOM 1144 N N . TRP A 1 147 ? -30.375 -8.220 30.397 1.00 84.88 147 TRP A N 1
ATOM 1145 C CA . TRP A 1 147 ? -29.217 -8.188 29.512 1.00 84.88 147 TRP A CA 1
ATOM 1146 C C . TRP A 1 147 ? -29.548 -7.462 28.200 1.00 84.88 147 TRP A C 1
ATOM 1148 O O . TRP A 1 147 ? -30.588 -7.717 27.565 1.00 84.88 147 TRP A O 1
ATOM 1158 N N . SER A 1 148 ? -28.645 -6.581 27.772 1.00 81.06 148 SER A N 1
ATOM 1159 C CA . SER A 1 148 ? -28.670 -5.946 26.453 1.00 81.06 148 SER A CA 1
ATOM 1160 C C . SER A 1 148 ? -28.137 -6.898 25.370 1.00 81.06 148 SER A C 1
ATOM 1162 O O . SER A 1 148 ? -27.556 -7.945 25.662 1.00 81.06 148 SER A O 1
ATOM 1164 N N . GLN A 1 149 ? -28.340 -6.552 24.093 1.00 76.31 149 GLN A N 1
ATOM 1165 C CA . GLN A 1 149 ? -27.710 -7.280 22.979 1.00 76.31 149 GLN A CA 1
ATOM 1166 C C . GLN A 1 149 ? -26.186 -7.073 22.939 1.00 76.31 149 GLN A C 1
ATOM 1168 O O . GLN A 1 149 ? -25.467 -7.932 22.448 1.00 76.31 149 GLN A O 1
ATOM 1173 N N . GLN A 1 150 ? -25.694 -5.980 23.523 1.00 67.56 150 GLN A N 1
ATOM 1174 C CA . GLN A 1 150 ? -24.270 -5.665 23.668 1.00 67.56 150 GLN A CA 1
ATOM 1175 C C . GLN A 1 150 ? -23.652 -6.302 24.927 1.00 67.56 150 GLN A C 1
ATOM 1177 O O . GLN A 1 150 ? -22.559 -5.937 25.333 1.00 67.56 150 GLN A O 1
ATOM 1182 N N . ASN A 1 151 ? -24.349 -7.253 25.564 1.00 69.50 151 ASN A N 1
ATOM 1183 C CA . ASN A 1 151 ? -23.896 -7.937 26.778 1.00 69.50 151 ASN A CA 1
ATOM 1184 C C . ASN A 1 151 ? -23.675 -7.003 27.990 1.00 69.50 151 ASN A C 1
ATOM 1186 O O . ASN A 1 151 ? -22.884 -7.316 28.875 1.00 69.50 151 ASN A O 1
ATOM 1190 N N . MET A 1 152 ? -24.404 -5.884 28.050 1.00 72.19 152 MET A N 1
ATOM 1191 C CA . MET A 1 152 ? -24.498 -5.043 29.249 1.00 72.19 152 MET A CA 1
ATOM 1192 C C . MET A 1 152 ? -25.596 -5.566 30.170 1.00 72.19 152 MET A C 1
ATOM 1194 O O . MET A 1 152 ? -26.649 -6.003 29.691 1.00 72.19 152 MET A O 1
ATOM 1198 N N . LEU A 1 153 ? -25.380 -5.475 31.479 1.00 81.69 153 LEU A N 1
ATOM 1199 C CA . LEU A 1 153 ? -26.345 -5.898 32.487 1.00 81.69 153 LEU A CA 1
ATOM 1200 C C . LEU A 1 153 ? -26.948 -4.673 33.182 1.00 81.69 153 LEU A C 1
ATOM 1202 O O . LEU A 1 153 ? -26.238 -3.835 33.728 1.00 81.69 153 LEU A O 1
ATOM 1206 N N . ALA A 1 154 ? -28.275 -4.572 33.164 1.00 82.94 154 ALA A N 1
ATOM 1207 C CA . ALA A 1 154 ? -29.025 -3.617 33.971 1.00 82.94 154 ALA A CA 1
ATOM 1208 C C . ALA A 1 154 ? -29.649 -4.343 35.168 1.00 82.94 154 ALA A C 1
ATOM 1210 O O . ALA A 1 154 ? -30.265 -5.393 34.985 1.00 82.94 154 ALA A O 1
ATOM 1211 N N . LEU A 1 155 ? -29.514 -3.794 36.375 1.00 83.38 155 LEU A N 1
ATOM 1212 C CA . LEU A 1 155 ? -30.040 -4.347 37.627 1.00 83.38 155 LEU A CA 1
ATOM 1213 C C . LEU A 1 155 ? -30.852 -3.301 38.383 1.00 83.38 155 LEU A C 1
ATOM 1215 O O . LEU A 1 155 ? -30.490 -2.126 38.411 1.00 83.38 155 LEU A O 1
ATOM 1219 N N . VAL A 1 156 ? -31.933 -3.747 39.017 1.00 85.06 156 VAL A N 1
ATOM 1220 C CA . VAL A 1 156 ? -32.797 -2.937 39.878 1.00 85.06 156 VAL A CA 1
ATOM 1221 C C . VAL A 1 156 ? -32.942 -3.631 41.227 1.00 85.06 156 VAL A C 1
ATOM 1223 O O . VAL A 1 156 ? -33.178 -4.843 41.288 1.00 85.06 156 VAL A O 1
ATOM 1226 N N . GLY A 1 157 ? -32.818 -2.863 42.308 1.00 84.62 157 GLY A N 1
ATOM 1227 C CA . GLY A 1 157 ? -33.000 -3.338 43.677 1.00 84.62 157 GLY A CA 1
ATOM 1228 C C . GLY A 1 157 ? -34.120 -2.623 44.436 1.00 84.62 157 GLY A C 1
ATOM 1229 O O . GLY A 1 157 ? -34.641 -1.594 44.010 1.00 84.62 157 GLY A O 1
ATOM 1230 N N . GLU A 1 158 ? -34.481 -3.153 45.608 1.00 87.06 158 GLU A N 1
ATOM 1231 C CA . GLU A 1 158 ? -35.390 -2.500 46.578 1.00 87.06 158 GLU A CA 1
ATOM 1232 C C . GLU A 1 158 ? -34.786 -1.235 47.221 1.00 87.06 158 GLU A C 1
ATOM 1234 O O . GLU A 1 158 ? -35.421 -0.552 48.029 1.00 87.06 158 GLU A O 1
ATOM 1239 N N . ASP A 1 159 ? -33.527 -0.932 46.910 1.00 82.06 159 ASP A N 1
ATOM 1240 C CA . ASP A 1 159 ? -32.868 0.331 47.233 1.00 82.06 159 ASP A CA 1
ATOM 1241 C C . ASP A 1 159 ? -33.263 1.469 46.278 1.00 82.06 159 ASP A C 1
ATOM 1243 O O . ASP A 1 159 ? -32.752 2.577 46.416 1.00 82.06 159 ASP A O 1
ATOM 1247 N N . ASN A 1 160 ? -34.210 1.219 45.363 1.00 79.06 160 ASN A N 1
ATOM 1248 C CA . ASN A 1 160 ? -34.691 2.155 44.345 1.00 79.06 160 ASN A CA 1
ATOM 1249 C C . ASN A 1 160 ? -33.579 2.640 43.402 1.00 79.06 160 ASN A C 1
ATOM 1251 O O . ASN A 1 160 ? -33.682 3.722 42.824 1.00 79.06 160 ASN A O 1
ATOM 1255 N N . MET A 1 161 ? -32.521 1.842 43.239 1.00 69.00 161 MET A N 1
ATOM 1256 C CA . MET A 1 161 ? -31.401 2.152 42.361 1.00 69.00 161 MET A CA 1
ATOM 1257 C C . MET A 1 161 ? -31.463 1.279 41.103 1.00 69.00 161 MET A C 1
ATOM 1259 O O . MET A 1 161 ? -31.707 0.074 41.185 1.00 69.00 161 MET A O 1
ATOM 1263 N N . LEU A 1 162 ? -31.239 1.892 39.939 1.00 75.62 162 LEU A N 1
ATOM 1264 C CA . LEU A 1 162 ? -30.993 1.209 38.669 1.00 75.62 162 LEU A CA 1
ATOM 1265 C C . LEU A 1 162 ? -29.496 1.310 38.380 1.00 75.62 162 LEU A C 1
ATOM 1267 O O . LEU A 1 162 ? -28.969 2.419 38.295 1.00 75.62 162 LEU A O 1
ATOM 1271 N N . THR A 1 163 ? -28.826 0.176 38.194 1.00 72.00 163 THR A N 1
ATOM 1272 C CA . THR A 1 163 ? -27.413 0.155 37.808 1.00 72.00 163 THR A CA 1
ATOM 1273 C C . THR A 1 163 ? -27.244 -0.538 36.468 1.00 72.00 163 THR A C 1
ATOM 1275 O O . THR A 1 163 ? -27.622 -1.697 36.329 1.00 72.00 163 THR A O 1
ATOM 1278 N N . CYS A 1 164 ? -26.646 0.155 35.503 1.00 72.19 164 CYS A N 1
ATOM 1279 C CA . CYS A 1 164 ? -26.160 -0.436 34.259 1.00 72.19 164 CYS A CA 1
ATOM 1280 C C . CYS A 1 164 ? -24.658 -0.669 34.400 1.00 72.19 164 CYS A C 1
ATOM 1282 O O . CYS A 1 164 ? -23.943 0.225 34.859 1.00 72.19 164 CYS A O 1
ATOM 1284 N N . THR A 1 165 ? -24.180 -1.860 34.065 1.00 63.38 165 THR A N 1
ATOM 1285 C CA . THR A 1 165 ? -22.771 -2.206 34.217 1.00 63.38 165 THR A CA 1
ATOM 1286 C C . THR A 1 165 ? -22.108 -2.624 32.913 1.00 63.38 165 THR A C 1
ATOM 1288 O O . THR A 1 165 ? -22.519 -3.589 32.266 1.00 63.38 165 THR A O 1
ATOM 1291 N N . ASP A 1 166 ? -20.992 -1.950 32.614 1.00 62.00 166 ASP A N 1
ATOM 1292 C CA . ASP A 1 166 ? -19.985 -2.321 31.604 1.00 62.00 166 ASP A CA 1
ATOM 1293 C C . ASP A 1 166 ? -19.055 -3.417 32.156 1.00 62.00 166 ASP A C 1
ATOM 1295 O O . ASP A 1 166 ? -17.825 -3.321 32.191 1.00 62.00 166 ASP A O 1
ATOM 1299 N N . GLU A 1 167 ? -19.666 -4.466 32.700 1.00 60.81 167 GLU A N 1
ATOM 1300 C CA . GLU A 1 167 ? -19.007 -5.488 33.518 1.00 60.81 167 GLU A CA 1
ATOM 1301 C C . GLU A 1 167 ? -17.965 -6.309 32.744 1.00 60.81 167 GLU A C 1
ATOM 1303 O O . GLU A 1 167 ? -17.051 -6.863 33.353 1.00 60.81 167 GLU A O 1
ATOM 1308 N N . ALA A 1 168 ? -18.038 -6.341 31.411 1.00 60.00 168 ALA A N 1
ATOM 1309 C CA . ALA A 1 168 ? -17.081 -7.055 30.573 1.00 60.00 168 ALA A CA 1
ATOM 1310 C C . ALA A 1 168 ? -15.664 -6.443 30.626 1.00 60.00 168 ALA A C 1
ATOM 1312 O O . ALA A 1 168 ? -14.694 -7.197 30.723 1.00 60.00 168 ALA A O 1
ATOM 1313 N N . PHE A 1 169 ? -15.530 -5.110 30.665 1.00 64.75 169 PHE A N 1
ATOM 1314 C CA . PHE A 1 169 ? -14.227 -4.439 30.784 1.00 64.75 169 PHE A CA 1
ATOM 1315 C C . PHE A 1 169 ? -13.599 -4.650 32.167 1.00 64.75 169 PHE A C 1
ATOM 1317 O O . PHE A 1 169 ? -12.434 -5.023 32.281 1.00 64.75 169 PHE A O 1
ATOM 1324 N N . GLN A 1 170 ? -14.377 -4.475 33.239 1.00 65.00 170 GLN A N 1
ATOM 1325 C CA . GLN A 1 170 ? -13.883 -4.674 34.610 1.00 65.00 170 GLN A CA 1
ATOM 1326 C C . GLN A 1 170 ? -13.499 -6.140 34.874 1.00 65.00 170 GLN A C 1
ATOM 1328 O O . GLN A 1 170 ? -12.520 -6.433 35.571 1.00 65.00 170 GLN A O 1
ATOM 1333 N N . LEU A 1 171 ? -14.229 -7.081 34.272 1.00 63.50 171 LEU A N 1
ATOM 1334 C CA . LEU A 1 171 ? -13.909 -8.505 34.318 1.00 63.50 171 LEU A CA 1
ATOM 1335 C C . LEU A 1 171 ? -12.633 -8.821 33.523 1.00 63.50 171 LEU A C 1
ATOM 1337 O O . LEU A 1 171 ? -11.790 -9.577 34.006 1.00 63.50 171 LEU A O 1
ATOM 1341 N N . ALA A 1 172 ? -12.434 -8.195 32.360 1.00 64.88 172 ALA A N 1
ATOM 1342 C CA . ALA A 1 172 ? -11.197 -8.313 31.590 1.00 64.88 172 ALA A CA 1
ATOM 1343 C C . ALA A 1 172 ? -9.985 -7.722 32.336 1.00 64.88 172 ALA A C 1
ATOM 1345 O O . ALA A 1 172 ? -8.959 -8.398 32.439 1.00 64.88 172 ALA A O 1
ATOM 1346 N N . LYS A 1 173 ? -10.134 -6.532 32.938 1.00 69.31 173 LYS A N 1
ATOM 1347 C CA . LYS A 1 173 ? -9.112 -5.848 33.753 1.00 69.31 173 LYS A CA 1
ATOM 1348 C C . LYS A 1 173 ? -8.697 -6.676 34.973 1.00 69.31 173 LYS A C 1
ATOM 1350 O O . LYS A 1 173 ? -7.511 -6.894 35.197 1.00 69.31 173 LYS A O 1
ATOM 1355 N N . SER A 1 174 ? -9.655 -7.199 35.740 1.00 70.62 174 SER A N 1
ATOM 1356 C CA . SER A 1 174 ? -9.361 -8.028 36.926 1.00 70.62 174 SER A CA 1
ATOM 1357 C C . SER A 1 174 ? -8.732 -9.382 36.584 1.00 70.62 174 SER A C 1
ATOM 1359 O O . SER A 1 174 ? -7.910 -9.889 37.348 1.00 70.62 174 SER A O 1
ATOM 1361 N N . CYS A 1 175 ? -9.080 -9.961 35.432 1.00 68.88 175 CYS A N 1
ATOM 1362 C CA . CYS A 1 175 ? -8.561 -11.255 34.992 1.00 68.88 175 CYS A CA 1
ATOM 1363 C C . CYS A 1 175 ? -7.306 -11.160 34.105 1.00 68.88 175 CYS A C 1
ATOM 1365 O O . CYS A 1 175 ? -6.809 -12.208 33.697 1.00 68.88 175 CYS A O 1
ATOM 1367 N N . LYS A 1 176 ? -6.808 -9.951 33.791 1.00 73.00 176 LYS A N 1
ATOM 1368 C CA . LYS A 1 176 ? -5.747 -9.700 32.790 1.00 73.00 176 LYS A CA 1
ATOM 1369 C C . LYS A 1 176 ? -6.037 -10.341 31.425 1.00 73.00 176 LYS A C 1
ATOM 1371 O O . LYS A 1 176 ? -5.150 -10.870 30.766 1.00 73.00 176 LYS A O 1
ATOM 1376 N N . LEU A 1 177 ? -7.303 -10.334 31.018 1.00 72.88 177 LEU A N 1
ATOM 1377 C CA . LEU A 1 177 ? -7.773 -10.886 29.742 1.00 72.88 177 LEU A CA 1
ATOM 1378 C C . LEU A 1 177 ? -8.193 -9.765 28.789 1.00 72.88 177 LEU A C 1
ATOM 1380 O O . LEU A 1 177 ? -9.174 -9.891 28.055 1.00 72.88 177 LEU A O 1
ATOM 1384 N N . MET A 1 178 ? -7.459 -8.654 28.827 1.00 74.88 178 MET A N 1
ATOM 1385 C CA . MET A 1 178 ? -7.789 -7.465 28.055 1.00 74.88 178 MET A CA 1
ATOM 1386 C C . MET A 1 178 ? -7.643 -7.689 26.546 1.00 74.88 178 MET A C 1
ATOM 1388 O O . MET A 1 178 ? -8.477 -7.221 25.776 1.00 74.88 178 MET A O 1
ATOM 1392 N N . ASP A 1 179 ? -6.691 -8.526 26.134 1.00 71.81 179 ASP A N 1
ATOM 1393 C CA . ASP A 1 179 ? -6.512 -8.912 24.730 1.00 71.81 179 ASP A CA 1
ATOM 1394 C C . ASP A 1 179 ? -7.738 -9.663 24.188 1.00 71.81 179 ASP A C 1
ATOM 1396 O O . ASP A 1 179 ? -8.196 -9.420 23.072 1.00 71.81 179 ASP A O 1
ATOM 1400 N N . ALA A 1 180 ? -8.321 -10.552 25.001 1.00 65.25 180 ALA A N 1
ATOM 1401 C CA . ALA A 1 180 ? -9.527 -11.294 24.638 1.00 65.25 180 ALA A CA 1
ATOM 1402 C C . ALA A 1 180 ? -10.757 -10.377 24.570 1.00 65.25 180 ALA A C 1
ATOM 1404 O O . ALA A 1 180 ? -11.630 -10.578 23.726 1.00 65.25 180 ALA A O 1
ATOM 1405 N N . TYR A 1 181 ? -10.814 -9.360 25.433 1.00 66.44 181 TYR A N 1
ATOM 1406 C CA . TYR A 1 181 ? -11.846 -8.328 25.388 1.00 66.44 181 TYR A CA 1
ATOM 1407 C C . TYR A 1 181 ? -11.725 -7.470 24.125 1.00 66.44 181 TYR A C 1
ATOM 1409 O O . TYR A 1 181 ? -12.700 -7.314 23.393 1.00 66.44 181 TYR A O 1
ATOM 1417 N N . ALA A 1 182 ? -10.519 -6.997 23.807 1.00 71.06 182 ALA A N 1
ATOM 1418 C CA . ALA A 1 182 ? -10.261 -6.237 22.592 1.00 71.06 182 ALA A CA 1
ATOM 1419 C C . ALA A 1 182 ? -10.559 -7.053 21.319 1.00 71.06 182 ALA A C 1
ATOM 1421 O O . ALA A 1 182 ? -11.148 -6.529 20.374 1.00 71.06 182 ALA A O 1
ATOM 1422 N N . ALA A 1 183 ? -10.230 -8.348 21.309 1.00 69.44 183 ALA A N 1
ATOM 1423 C CA . ALA A 1 183 ? -10.571 -9.253 20.212 1.00 69.44 183 ALA A CA 1
ATOM 1424 C C . ALA A 1 183 ? -12.087 -9.472 20.069 1.00 69.44 183 ALA A C 1
ATOM 1426 O O . ALA A 1 183 ? -12.584 -9.584 18.951 1.00 69.44 183 ALA A O 1
ATOM 1427 N N . ALA A 1 184 ? -12.826 -9.517 21.182 1.00 62.44 184 ALA A N 1
ATOM 1428 C CA . ALA A 1 184 ? -14.280 -9.665 21.170 1.00 62.44 184 ALA A CA 1
ATOM 1429 C C . ALA A 1 184 ? -15.000 -8.414 20.639 1.00 62.44 184 ALA A C 1
ATOM 1431 O O . ALA A 1 184 ? -16.037 -8.545 19.991 1.00 62.44 184 ALA A O 1
ATOM 1432 N N . ILE A 1 185 ? -14.450 -7.221 20.890 1.00 67.25 185 ILE A N 1
ATOM 1433 C CA . ILE A 1 185 ? -14.941 -5.963 20.309 1.00 67.25 185 ILE A CA 1
ATOM 1434 C C . ILE A 1 185 ? -14.618 -5.889 18.810 1.00 67.25 185 ILE A C 1
ATOM 1436 O O . ILE A 1 185 ? -15.451 -5.463 18.006 1.00 67.25 185 ILE A O 1
ATOM 1440 N N . GLY A 1 186 ? -13.422 -6.339 18.422 1.00 70.31 186 GLY A N 1
ATOM 1441 C CA . GLY A 1 186 ? -12.972 -6.315 17.034 1.00 70.31 186 GLY A CA 1
ATOM 1442 C C . GLY A 1 186 ? -12.876 -4.891 16.475 1.00 70.31 186 GLY A C 1
ATOM 1443 O O . GLY A 1 186 ? -12.581 -3.939 17.197 1.00 70.31 186 GLY A O 1
ATOM 1444 N N . ASP A 1 187 ? -13.114 -4.737 15.171 1.00 72.88 187 ASP A N 1
ATOM 1445 C CA . ASP A 1 187 ? -13.040 -3.440 14.477 1.00 72.88 187 ASP A CA 1
ATOM 1446 C C . ASP A 1 187 ? -14.361 -2.646 14.500 1.00 72.88 187 ASP A C 1
ATOM 1448 O O . ASP A 1 187 ? -14.394 -1.501 14.063 1.00 72.88 187 ASP A O 1
ATOM 1452 N N . ASN A 1 188 ? -15.435 -3.218 15.059 1.00 68.44 188 ASN A N 1
ATOM 1453 C CA . ASN A 1 188 ? -16.764 -2.592 15.137 1.00 68.44 188 ASN A CA 1
ATOM 1454 C C . ASN A 1 188 ? -17.032 -1.888 16.484 1.00 68.44 188 ASN A C 1
ATOM 1456 O O . ASN A 1 188 ? -18.174 -1.521 16.766 1.00 68.44 188 ASN A O 1
ATOM 1460 N N . GLY A 1 189 ? -16.012 -1.754 17.336 1.00 67.44 189 GLY A N 1
ATOM 1461 C CA . GLY A 1 189 ? -16.118 -1.089 18.635 1.00 67.44 189 GLY A CA 1
ATOM 1462 C C . GLY A 1 189 ? -16.442 0.397 18.530 1.00 67.44 189 GLY A C 1
ATOM 1463 O O . GLY A 1 189 ? -16.134 1.042 17.525 1.00 67.44 189 GLY A O 1
ATOM 1464 N N . SER A 1 190 ? -17.051 0.955 19.579 1.00 74.88 190 SER A N 1
ATOM 1465 C CA . SER A 1 190 ? -17.240 2.402 19.653 1.00 74.88 190 SER A CA 1
ATOM 1466 C C . SER A 1 190 ? -15.909 3.113 19.963 1.00 74.88 190 SER A C 1
ATOM 1468 O O . SER A 1 190 ? -15.014 2.517 20.572 1.00 74.88 190 SER A O 1
ATOM 1470 N N . PRO A 1 191 ? -15.753 4.398 19.592 1.00 77.38 191 PRO A N 1
ATOM 1471 C CA . PRO A 1 191 ? -14.577 5.180 19.977 1.00 77.38 191 PRO A CA 1
ATOM 1472 C C . PRO A 1 191 ? -14.345 5.220 21.496 1.00 77.38 191 PRO A C 1
ATOM 1474 O O . PRO A 1 191 ? -13.199 5.218 21.945 1.00 77.38 191 PRO A O 1
ATOM 1477 N N . ASP A 1 192 ? -15.419 5.206 22.289 1.00 75.94 192 ASP A N 1
ATOM 1478 C CA . ASP A 1 192 ? -15.347 5.198 23.751 1.00 75.94 192 ASP A CA 1
ATOM 1479 C C . ASP A 1 192 ? -14.799 3.868 24.287 1.00 75.94 192 ASP A C 1
ATOM 1481 O O . ASP A 1 192 ? -13.930 3.875 25.161 1.00 75.94 192 ASP A O 1
ATOM 1485 N N . ASP A 1 193 ? -15.206 2.735 23.702 1.00 75.12 193 ASP A N 1
ATOM 1486 C CA . ASP A 1 193 ? -14.650 1.421 24.047 1.00 75.12 193 ASP A CA 1
ATOM 1487 C C . ASP A 1 193 ? -13.139 1.379 23.797 1.00 75.12 193 ASP A C 1
ATOM 1489 O O . ASP A 1 193 ? -12.369 0.926 24.647 1.00 75.12 193 ASP A O 1
ATOM 1493 N N . PHE A 1 194 ? -12.693 1.890 22.645 1.00 83.19 194 PHE A N 1
ATOM 1494 C CA . PHE A 1 194 ? -11.273 1.928 22.302 1.00 83.19 194 PHE A CA 1
ATOM 1495 C C . PHE A 1 194 ? -10.473 2.869 23.207 1.00 83.19 194 PHE A C 1
ATOM 1497 O O . PHE A 1 194 ? -9.353 2.521 23.574 1.00 83.19 194 PHE A O 1
ATOM 1504 N N . ASN A 1 195 ? -11.037 4.003 23.636 1.00 83.81 195 ASN A N 1
ATOM 1505 C CA . ASN A 1 195 ? -10.395 4.882 24.621 1.00 83.81 195 ASN A CA 1
ATOM 1506 C C . ASN A 1 195 ? -10.198 4.177 25.971 1.00 83.81 195 ASN A C 1
ATOM 1508 O O . ASN A 1 195 ? -9.127 4.256 26.576 1.00 83.81 195 ASN A O 1
ATOM 1512 N N . ILE A 1 196 ? -11.207 3.441 26.435 1.00 82.88 196 ILE A N 1
ATOM 1513 C CA . ILE A 1 196 ? -11.130 2.679 27.687 1.00 82.88 196 ILE A CA 1
ATOM 1514 C C . ILE A 1 196 ? -10.071 1.566 27.581 1.00 82.88 196 ILE A C 1
ATOM 1516 O O . ILE A 1 196 ? -9.282 1.361 28.505 1.00 82.88 196 ILE A O 1
ATOM 1520 N N . ILE A 1 197 ? -9.989 0.883 26.434 1.00 83.50 197 ILE A N 1
ATOM 1521 C CA . ILE A 1 197 ? -8.924 -0.094 26.174 1.00 83.50 197 ILE A CA 1
ATOM 1522 C C . ILE A 1 197 ? -7.539 0.577 26.162 1.00 83.50 197 ILE A C 1
ATOM 1524 O O . ILE A 1 197 ? -6.597 0.071 26.773 1.00 83.50 197 ILE A O 1
ATOM 1528 N N . ALA A 1 198 ? -7.408 1.720 25.489 1.00 87.75 198 ALA A N 1
ATOM 1529 C CA . ALA A 1 198 ? -6.140 2.428 25.342 1.00 87.75 198 ALA A CA 1
ATOM 1530 C C . ALA A 1 198 ? -5.584 2.910 26.691 1.00 87.75 198 ALA A C 1
ATOM 1532 O O . ALA A 1 198 ? -4.417 2.670 27.000 1.00 87.75 198 ALA A O 1
ATOM 1533 N N . THR A 1 199 ? -6.440 3.512 27.523 1.00 88.06 199 THR A N 1
ATOM 1534 C CA . THR A 1 199 ? -6.092 3.952 28.887 1.00 88.06 199 THR A CA 1
ATOM 1535 C C . THR A 1 199 ? -5.612 2.801 29.772 1.00 88.06 199 THR A C 1
ATOM 1537 O O . THR A 1 199 ? -4.658 2.974 30.528 1.00 88.06 199 THR A O 1
ATOM 1540 N N . TYR A 1 200 ? -6.198 1.604 29.646 1.00 87.25 200 TYR A N 1
ATOM 1541 C CA . TYR A 1 200 ? -5.706 0.411 30.343 1.00 87.25 200 TYR A CA 1
ATOM 1542 C C . TYR A 1 200 ? -4.274 0.040 29.928 1.00 87.25 200 TYR A C 1
ATOM 1544 O O . TYR A 1 200 ? -3.413 -0.135 30.790 1.00 87.25 200 TYR A O 1
ATOM 1552 N N . TYR A 1 201 ? -3.994 -0.057 28.623 1.00 88.62 201 TYR A N 1
ATOM 1553 C CA . TYR A 1 201 ? -2.643 -0.399 28.159 1.00 88.62 201 TYR A CA 1
ATOM 1554 C C . TYR A 1 201 ? -1.623 0.700 28.492 1.00 88.62 201 TYR A C 1
ATOM 1556 O O . TYR A 1 201 ? -0.455 0.399 28.748 1.00 88.62 201 TYR A O 1
ATOM 1564 N N . GLU A 1 202 ? -2.056 1.962 28.556 1.00 89.25 202 GLU A N 1
ATOM 1565 C CA . GLU A 1 202 ? -1.222 3.073 29.016 1.00 89.25 202 GLU A CA 1
ATOM 1566 C C . GLU A 1 202 ? -0.862 2.936 30.508 1.00 89.25 202 GLU A C 1
ATOM 1568 O O . GLU A 1 202 ? 0.309 3.095 30.866 1.00 89.25 202 GLU A O 1
ATOM 1573 N N . GLU A 1 203 ? -1.818 2.560 31.372 1.00 88.19 203 GLU A N 1
ATOM 1574 C CA . GLU A 1 203 ? -1.567 2.241 32.791 1.00 88.19 203 GLU A CA 1
ATOM 1575 C C . GLU A 1 203 ? -0.568 1.080 32.950 1.00 88.19 203 GLU A C 1
ATOM 1577 O O . GLU A 1 203 ? 0.315 1.128 33.813 1.00 88.19 203 GLU A O 1
ATOM 1582 N N . GLU A 1 204 ? -0.655 0.059 32.092 1.00 87.50 204 GLU A N 1
ATOM 1583 C CA . GLU A 1 204 ? 0.283 -1.073 32.064 1.00 87.50 204 GLU A CA 1
ATOM 1584 C C . GLU A 1 204 ? 1.653 -0.734 31.450 1.00 87.50 204 GLU A C 1
ATOM 1586 O O . GLU A 1 204 ? 2.556 -1.574 31.453 1.00 87.50 204 GLU A O 1
ATOM 1591 N N . ARG A 1 205 ? 1.852 0.506 30.977 1.00 86.38 205 ARG A N 1
ATOM 1592 C CA . ARG A 1 205 ? 3.053 0.985 30.266 1.00 86.38 205 ARG A CA 1
ATOM 1593 C C . ARG A 1 205 ? 3.314 0.284 28.930 1.00 86.38 205 ARG A C 1
ATOM 1595 O O . ARG A 1 205 ? 4.431 0.356 28.409 1.00 86.38 205 ARG A O 1
ATOM 1602 N N . ASN A 1 206 ? 2.299 -0.343 28.346 1.00 88.81 206 ASN A N 1
ATOM 1603 C CA . ASN A 1 206 ? 2.362 -0.875 26.993 1.00 88.81 206 ASN A CA 1
ATOM 1604 C C . ASN A 1 206 ? 2.017 0.235 25.984 1.00 88.81 206 ASN A C 1
ATOM 1606 O O . ASN A 1 206 ? 0.874 0.404 25.563 1.00 88.81 206 ASN A O 1
ATOM 1610 N N . ASN A 1 207 ? 3.033 1.020 25.614 1.00 90.94 207 ASN A N 1
ATOM 1611 C CA . ASN A 1 207 ? 2.867 2.184 24.737 1.00 90.94 207 ASN A CA 1
ATOM 1612 C C . ASN A 1 207 ? 2.391 1.818 23.319 1.00 90.94 207 ASN A C 1
ATOM 1614 O O . ASN A 1 207 ? 1.730 2.634 22.677 1.00 90.94 207 ASN A O 1
ATOM 1618 N N . PHE A 1 208 ? 2.734 0.623 22.825 1.00 91.31 208 PHE A N 1
ATOM 1619 C CA . PHE A 1 208 ? 2.386 0.194 21.471 1.00 91.31 208 PHE A CA 1
ATOM 1620 C C . PHE A 1 208 ? 0.885 -0.072 21.345 1.00 91.31 208 PHE A C 1
ATOM 1622 O O . PHE A 1 208 ? 0.207 0.578 20.546 1.00 91.31 208 PHE A O 1
ATOM 1629 N N . ASP A 1 209 ? 0.350 -0.962 22.187 1.00 89.25 209 ASP A N 1
ATOM 1630 C CA . ASP A 1 209 ? -1.073 -1.299 22.155 1.00 89.25 209 ASP A CA 1
ATOM 1631 C C . ASP A 1 209 ? -1.937 -0.102 22.564 1.00 89.25 209 ASP A C 1
ATOM 1633 O O . ASP A 1 209 ? -2.948 0.173 21.915 1.00 89.25 209 ASP A O 1
ATOM 1637 N N . ALA A 1 210 ? -1.495 0.696 23.545 1.00 91.06 210 ALA A N 1
ATOM 1638 C CA . ALA A 1 210 ? -2.167 1.947 23.895 1.00 91.06 210 ALA A CA 1
ATOM 1639 C C . ALA A 1 210 ? -2.283 2.882 22.680 1.00 91.06 210 ALA A C 1
ATOM 1641 O O . ALA A 1 210 ? -3.374 3.346 22.347 1.00 91.06 210 ALA A O 1
ATOM 1642 N N . GLY A 1 211 ? -1.178 3.111 21.963 1.00 91.38 211 GLY A N 1
ATOM 1643 C CA . GLY A 1 211 ? -1.158 3.943 20.762 1.00 91.38 211 GLY A CA 1
ATOM 1644 C C . GLY A 1 211 ? -2.064 3.419 19.643 1.00 91.38 211 GLY A C 1
ATOM 1645 O O . GLY A 1 211 ? -2.794 4.193 19.021 1.00 91.38 211 GLY A O 1
ATOM 1646 N N . LYS A 1 212 ? -2.084 2.099 19.429 1.00 92.31 212 LYS A N 1
ATOM 1647 C CA . LYS A 1 212 ? -2.956 1.429 18.453 1.00 92.31 212 LYS A CA 1
ATOM 1648 C C . LYS A 1 212 ? -4.443 1.624 18.763 1.00 92.31 212 LYS A C 1
ATOM 1650 O O . LYS A 1 212 ? -5.224 1.890 17.849 1.00 92.31 212 LYS A O 1
ATOM 1655 N N . PHE A 1 213 ? -4.851 1.513 20.026 1.00 90.94 213 PHE A N 1
ATOM 1656 C CA . PHE A 1 213 ? -6.250 1.721 20.410 1.00 90.94 213 PHE A CA 1
ATOM 1657 C C . PHE A 1 213 ? -6.644 3.203 20.433 1.00 90.94 213 PHE A C 1
ATOM 1659 O O . PHE A 1 213 ? -7.742 3.524 19.984 1.00 90.94 213 PHE A O 1
ATOM 1666 N N . TYR A 1 214 ? -5.749 4.122 20.814 1.00 93.88 214 TYR A N 1
ATOM 1667 C CA . TYR A 1 214 ? -6.010 5.563 20.671 1.00 93.88 214 TYR A CA 1
ATOM 1668 C C . TYR A 1 214 ? -6.191 5.984 19.207 1.00 93.88 214 TYR A C 1
ATOM 1670 O O . TYR A 1 214 ? -7.016 6.853 18.918 1.00 93.88 214 TYR A O 1
ATOM 1678 N N . LEU A 1 215 ? -5.474 5.348 18.272 1.00 92.44 215 LEU A N 1
ATOM 1679 C CA . LEU A 1 215 ? -5.689 5.549 16.838 1.00 92.44 215 LEU A CA 1
ATOM 1680 C C . LEU A 1 215 ? -7.108 5.129 16.428 1.00 92.44 215 LEU A C 1
ATOM 1682 O O . LEU A 1 215 ? -7.807 5.902 15.776 1.00 92.44 215 LEU A O 1
ATOM 1686 N N . LYS A 1 216 ? -7.559 3.943 16.858 1.00 89.12 216 LYS A N 1
ATOM 1687 C CA . LYS A 1 216 ? -8.932 3.462 16.610 1.00 89.12 216 LYS A CA 1
ATOM 1688 C C . LYS A 1 216 ? -10.001 4.348 17.255 1.00 89.12 216 LYS A C 1
ATOM 1690 O O . LYS A 1 216 ? -11.090 4.486 16.710 1.00 89.12 216 LYS A O 1
ATOM 1695 N N . ALA A 1 217 ? -9.681 4.973 18.383 1.00 88.44 217 ALA A N 1
ATOM 1696 C CA . ALA A 1 217 ? -10.564 5.903 19.075 1.00 88.44 217 ALA A CA 1
ATOM 1697 C C . ALA A 1 217 ? -10.604 7.319 18.461 1.00 88.44 217 ALA A C 1
ATOM 1699 O O . ALA A 1 217 ? -11.345 8.173 18.946 1.00 88.44 217 ALA A O 1
ATOM 1700 N N . GLY A 1 218 ? -9.799 7.601 17.427 1.00 89.12 218 GLY A N 1
ATOM 1701 C CA . GLY A 1 218 ? -9.705 8.923 16.794 1.00 89.12 218 GLY A CA 1
ATOM 1702 C C . GLY A 1 218 ? -8.870 9.948 17.573 1.00 89.12 218 GLY A C 1
ATOM 1703 O O . GLY A 1 218 ? -8.858 11.130 17.230 1.00 89.12 218 GLY A O 1
ATOM 1704 N N . GLN A 1 219 ? -8.143 9.529 18.614 1.00 91.69 219 GLN A N 1
ATOM 1705 C CA . GLN A 1 219 ? -7.277 10.399 19.417 1.00 91.69 219 GLN A CA 1
ATOM 1706 C C . GLN A 1 219 ? -5.843 10.436 18.865 1.00 91.69 219 GLN A C 1
ATOM 1708 O O . GLN A 1 219 ? -4.878 10.010 19.505 1.00 91.69 219 GLN A O 1
ATOM 1713 N N . TYR A 1 220 ? -5.682 10.987 17.661 1.00 92.19 220 TYR A N 1
ATOM 1714 C CA . TYR A 1 220 ? -4.431 10.899 16.897 1.00 92.19 220 TYR A CA 1
ATOM 1715 C C . TYR A 1 220 ? -3.205 11.509 17.599 1.00 92.19 220 TYR A C 1
ATOM 1717 O O . TYR A 1 220 ? -2.131 10.915 17.585 1.00 92.19 220 TYR A O 1
ATOM 1725 N N . LYS A 1 221 ? -3.346 12.662 18.273 1.00 90.88 221 LYS A N 1
ATOM 1726 C CA . LYS A 1 221 ? -2.225 13.329 18.974 1.00 90.88 221 LYS A CA 1
ATOM 1727 C C . LYS A 1 221 ? -1.630 12.462 20.085 1.00 90.88 221 LYS A C 1
ATOM 1729 O O . LYS A 1 221 ? -0.411 12.399 20.243 1.00 90.88 221 LYS A O 1
ATOM 1734 N N . GLN A 1 222 ? -2.490 11.805 20.863 1.00 89.94 222 GLN A N 1
ATOM 1735 C CA . GLN A 1 222 ? -2.057 10.916 21.941 1.00 89.94 222 GLN A CA 1
ATOM 1736 C C . GLN A 1 222 ? -1.488 9.613 21.380 1.00 89.94 222 GLN A C 1
ATOM 1738 O O . GLN A 1 222 ? -0.418 9.187 21.818 1.00 89.94 222 GLN A O 1
ATOM 1743 N N . ALA A 1 223 ? -2.137 9.055 20.351 1.00 92.62 223 ALA A N 1
ATOM 1744 C CA . ALA A 1 223 ? -1.655 7.878 19.639 1.00 92.62 223 ALA A CA 1
ATOM 1745 C C . ALA A 1 223 ? -0.221 8.075 19.124 1.00 92.62 223 ALA A C 1
ATOM 1747 O O . ALA A 1 223 ? 0.662 7.295 19.468 1.00 92.62 223 ALA A O 1
ATOM 1748 N N . ILE A 1 224 ? 0.042 9.163 18.389 1.00 91.38 224 ILE A N 1
ATOM 1749 C CA . ILE A 1 224 ? 1.377 9.486 17.855 1.00 91.38 224 ILE A CA 1
ATOM 1750 C C . ILE A 1 224 ? 2.399 9.605 18.989 1.00 91.38 224 ILE A C 1
ATOM 1752 O O . ILE A 1 224 ? 3.467 9.004 18.921 1.00 91.38 224 ILE A O 1
ATOM 1756 N N . LYS A 1 225 ? 2.071 10.323 20.070 1.00 91.38 225 LYS A N 1
ATOM 1757 C CA . LYS A 1 225 ? 2.978 10.504 21.215 1.00 91.38 225 LYS A CA 1
ATOM 1758 C C . LYS A 1 225 ? 3.372 9.180 21.879 1.00 91.38 225 LYS A C 1
ATOM 1760 O O . LYS A 1 225 ? 4.511 9.051 22.325 1.00 91.38 225 LYS A O 1
ATOM 1765 N N . LEU A 1 226 ? 2.442 8.236 22.006 1.00 91.31 226 LEU A N 1
ATOM 1766 C CA . LEU A 1 226 ? 2.706 6.928 22.612 1.00 91.31 226 LEU A CA 1
ATOM 1767 C C . LEU A 1 226 ? 3.437 5.997 21.644 1.00 91.31 226 LEU A C 1
ATOM 1769 O O . LEU A 1 226 ? 4.421 5.373 22.039 1.00 91.31 226 LEU A O 1
ATOM 1773 N N . LEU A 1 227 ? 3.046 5.979 20.370 1.00 91.06 227 LEU A N 1
ATOM 1774 C CA . LEU A 1 227 ? 3.721 5.185 19.344 1.00 91.06 227 LEU A CA 1
ATOM 1775 C C . LEU A 1 227 ? 5.175 5.635 19.142 1.00 91.06 227 LEU A C 1
ATOM 1777 O O . LEU A 1 227 ? 6.052 4.783 19.071 1.00 91.06 227 LEU A O 1
ATOM 1781 N N . LEU A 1 228 ? 5.466 6.942 19.169 1.00 88.75 228 LEU A N 1
ATOM 1782 C CA . LEU A 1 228 ? 6.840 7.476 19.119 1.00 88.75 228 LEU A CA 1
ATOM 1783 C C . LEU A 1 228 ? 7.711 7.027 20.305 1.00 88.75 228 LEU A C 1
ATOM 1785 O O . LEU A 1 228 ? 8.932 7.003 20.206 1.00 88.75 228 LEU A O 1
ATOM 1789 N N . LYS A 1 229 ? 7.111 6.680 21.449 1.00 87.38 229 LYS A N 1
ATOM 1790 C CA . LYS A 1 229 ? 7.847 6.087 22.580 1.00 87.38 229 LYS A CA 1
ATOM 1791 C C . LYS A 1 229 ? 8.035 4.581 22.428 1.00 87.38 229 LYS A C 1
ATOM 1793 O O . LYS A 1 229 ? 8.929 4.022 23.056 1.00 87.38 229 LYS A O 1
ATOM 1798 N N . ALA A 1 230 ? 7.159 3.932 21.666 1.00 86.25 230 ALA A N 1
ATOM 1799 C CA . ALA A 1 230 ? 7.192 2.499 21.411 1.00 86.25 230 ALA A CA 1
ATOM 1800 C C . ALA A 1 230 ? 8.139 2.125 20.263 1.00 86.25 230 ALA A C 1
ATOM 1802 O O . ALA A 1 230 ? 8.550 0.972 20.183 1.00 86.25 230 ALA A O 1
ATOM 1803 N N . THR A 1 231 ? 8.489 3.071 19.383 1.00 82.12 231 THR A N 1
ATOM 1804 C CA . THR A 1 231 ? 9.388 2.819 18.251 1.00 82.12 231 THR A CA 1
ATOM 1805 C C . THR A 1 231 ? 10.766 2.375 18.733 1.00 82.12 231 THR A C 1
ATOM 1807 O O . THR A 1 231 ? 11.493 3.130 19.383 1.00 82.12 231 THR A O 1
ATOM 1810 N N . THR A 1 232 ? 11.131 1.151 18.372 1.00 76.44 232 THR A N 1
ATOM 1811 C CA . THR A 1 232 ? 12.494 0.623 18.447 1.00 76.44 232 THR A CA 1
ATOM 1812 C C . THR A 1 232 ? 13.181 0.815 17.088 1.00 76.44 232 THR A C 1
ATOM 1814 O O . THR A 1 232 ? 12.575 1.304 16.135 1.00 76.44 232 THR A O 1
ATOM 1817 N N . LYS A 1 233 ? 14.473 0.484 16.982 1.00 66.19 233 LYS A N 1
ATOM 1818 C CA . LYS A 1 233 ? 15.231 0.679 15.733 1.00 66.19 233 LYS A CA 1
ATOM 1819 C C . LYS A 1 233 ? 14.838 -0.286 14.604 1.00 66.19 233 LYS A C 1
ATOM 1821 O O . LYS A 1 233 ? 15.138 0.038 13.462 1.00 66.19 233 LYS A O 1
ATOM 1826 N N . ASP A 1 234 ? 14.169 -1.397 14.920 1.00 64.62 234 ASP A N 1
ATOM 1827 C CA . ASP A 1 234 ? 13.968 -2.523 13.995 1.00 64.62 234 ASP A CA 1
ATOM 1828 C C . ASP A 1 234 ? 12.486 -2.819 13.666 1.00 64.62 234 ASP A C 1
ATOM 1830 O O . ASP A 1 234 ? 12.216 -3.709 12.863 1.00 64.62 234 ASP A O 1
ATOM 1834 N N . ASP A 1 235 ? 11.525 -2.081 14.243 1.00 77.25 235 ASP A N 1
ATOM 1835 C CA . ASP A 1 235 ? 10.088 -2.318 14.033 1.00 77.25 235 ASP A CA 1
ATOM 1836 C C . ASP A 1 235 ? 9.429 -1.236 13.158 1.00 77.25 235 ASP A C 1
ATOM 1838 O O . ASP A 1 235 ? 9.215 -0.098 13.585 1.00 77.25 235 ASP A O 1
ATOM 1842 N N . ASP A 1 236 ? 9.013 -1.624 11.949 1.00 84.00 236 ASP A N 1
ATOM 1843 C CA . ASP A 1 236 ? 8.281 -0.757 11.010 1.00 84.00 236 ASP A CA 1
ATOM 1844 C C . ASP A 1 236 ? 6.799 -0.576 11.383 1.00 84.00 236 ASP A C 1
ATOM 1846 O O . ASP A 1 236 ? 6.137 0.358 10.919 1.00 84.00 236 ASP A O 1
ATOM 1850 N N . GLU A 1 237 ? 6.233 -1.476 12.193 1.00 87.88 237 GLU A N 1
ATOM 1851 C CA . GLU A 1 237 ? 4.801 -1.478 12.518 1.00 87.88 237 GLU A CA 1
ATOM 1852 C C . GLU A 1 237 ? 4.359 -0.219 13.293 1.00 87.88 237 GLU A C 1
ATOM 1854 O O . GLU A 1 237 ? 3.420 0.444 12.835 1.00 87.88 237 GLU A O 1
ATOM 1859 N N . PRO A 1 238 ? 5.040 0.208 14.379 1.00 88.38 238 PRO A N 1
ATOM 1860 C CA . PRO A 1 238 ? 4.726 1.471 15.046 1.00 88.38 238 PRO A CA 1
ATOM 1861 C C . PRO A 1 238 ? 4.843 2.679 14.105 1.00 88.38 238 PRO A C 1
ATOM 1863 O O . PRO A 1 238 ? 4.010 3.583 14.164 1.00 88.38 238 PRO A O 1
ATOM 1866 N N . ILE A 1 239 ? 5.831 2.684 13.201 1.00 90.75 239 ILE A N 1
ATOM 1867 C CA . ILE A 1 239 ? 6.052 3.775 12.236 1.00 90.75 239 ILE A CA 1
ATOM 1868 C C . ILE A 1 239 ? 4.881 3.863 11.253 1.00 90.75 239 ILE A C 1
ATOM 1870 O O . ILE A 1 239 ? 4.369 4.952 10.990 1.00 90.75 239 ILE A O 1
ATOM 1874 N N . ASN A 1 240 ? 4.405 2.726 10.743 1.00 91.50 240 ASN A N 1
ATOM 1875 C CA . ASN A 1 240 ? 3.245 2.690 9.854 1.00 91.50 240 ASN A CA 1
ATOM 1876 C C . ASN A 1 240 ? 1.974 3.214 10.546 1.00 91.50 240 ASN A C 1
ATOM 1878 O O . ASN A 1 240 ? 1.224 3.975 9.931 1.00 91.50 240 ASN A O 1
ATOM 1882 N N . LEU A 1 241 ? 1.761 2.877 11.824 1.00 91.62 241 LEU A N 1
ATOM 1883 C CA . LEU A 1 241 ? 0.635 3.399 12.608 1.00 91.62 241 LEU A CA 1
ATOM 1884 C C . LEU A 1 241 ? 0.756 4.909 12.872 1.00 91.62 241 LEU A C 1
ATOM 1886 O O . LEU A 1 241 ? -0.250 5.613 12.805 1.00 91.62 241 LEU A O 1
ATOM 1890 N N . ILE A 1 242 ? 1.966 5.429 13.112 1.00 91.44 242 ILE A N 1
ATOM 1891 C CA . ILE A 1 242 ? 2.214 6.877 13.254 1.00 91.44 242 ILE A CA 1
ATOM 1892 C C . ILE A 1 242 ? 1.863 7.613 11.959 1.00 91.44 242 ILE A C 1
ATOM 1894 O O . ILE A 1 242 ? 1.163 8.625 11.996 1.00 91.44 242 ILE A O 1
ATOM 1898 N N . VAL A 1 243 ? 2.318 7.096 10.814 1.00 92.19 243 VAL A N 1
ATOM 1899 C CA . VAL A 1 243 ? 2.027 7.676 9.496 1.00 92.19 243 VAL A CA 1
ATOM 1900 C C . VAL A 1 243 ? 0.523 7.683 9.225 1.00 92.19 243 VAL A C 1
ATOM 1902 O O . VAL A 1 243 ? -0.016 8.702 8.799 1.00 92.19 243 VAL A O 1
ATOM 1905 N N . GLN A 1 244 ? -0.169 6.582 9.528 1.00 91.62 244 GLN A N 1
ATOM 1906 C CA . GLN A 1 244 ? -1.622 6.501 9.400 1.00 91.62 244 GLN A CA 1
ATOM 1907 C C . GLN A 1 244 ? -2.332 7.508 10.315 1.00 91.62 244 GLN A C 1
ATOM 1909 O O . GLN A 1 244 ? -3.258 8.185 9.873 1.00 91.62 244 GLN A O 1
ATOM 1914 N N . ALA A 1 245 ? -1.889 7.633 11.568 1.00 91.81 245 ALA A N 1
ATOM 1915 C CA . ALA A 1 245 ? -2.448 8.577 12.530 1.00 91.81 245 ALA A CA 1
ATOM 1916 C C . ALA A 1 245 ? -2.277 10.032 12.075 1.00 91.81 245 ALA A C 1
ATOM 1918 O O . ALA A 1 245 ? -3.220 10.812 12.168 1.00 91.81 245 ALA A O 1
ATOM 1919 N N . ALA A 1 246 ? -1.100 10.394 11.561 1.00 92.88 246 ALA A N 1
ATOM 1920 C CA . ALA A 1 246 ? -0.828 11.740 11.065 1.00 92.88 246 ALA A CA 1
ATOM 1921 C C . ALA A 1 246 ? -1.636 12.063 9.801 1.00 92.88 246 ALA A C 1
ATOM 1923 O O . ALA A 1 246 ? -2.241 13.131 9.723 1.00 92.88 246 ALA A O 1
ATOM 1924 N N . ALA A 1 247 ? -1.721 11.118 8.859 1.00 91.56 247 ALA A N 1
ATOM 1925 C CA . ALA A 1 247 ? -2.554 11.265 7.667 1.00 91.56 247 ALA A CA 1
ATOM 1926 C C . ALA A 1 247 ? -4.043 11.436 8.018 1.00 91.56 247 ALA A C 1
ATOM 1928 O O . ALA A 1 247 ? -4.716 12.281 7.438 1.00 91.56 247 ALA A O 1
ATOM 1929 N N . ALA A 1 248 ? -4.549 10.678 8.998 1.00 90.44 248 ALA A N 1
ATOM 1930 C CA . ALA A 1 248 ? -5.939 10.768 9.448 1.00 90.44 248 ALA A CA 1
ATOM 1931 C C . ALA A 1 248 ? -6.235 12.032 10.276 1.00 90.44 248 ALA A C 1
ATOM 1933 O O . ALA A 1 248 ? -7.353 12.542 10.233 1.00 90.44 248 ALA A O 1
ATOM 1934 N N . ALA A 1 249 ? -5.253 12.540 11.027 1.00 90.38 249 ALA A N 1
ATOM 1935 C CA . ALA A 1 249 ? -5.396 13.769 11.801 1.00 90.38 249 ALA A CA 1
ATOM 1936 C C . ALA A 1 249 ? -5.498 15.015 10.916 1.00 90.38 249 ALA A C 1
ATOM 1938 O O . ALA A 1 249 ? -6.188 15.958 11.298 1.00 90.38 249 ALA A O 1
ATOM 1939 N N . ALA A 1 250 ? -4.782 15.021 9.782 1.00 84.50 250 ALA A N 1
ATOM 1940 C CA . ALA A 1 250 ? -4.653 16.162 8.872 1.00 84.50 250 ALA A CA 1
ATOM 1941 C C . ALA A 1 250 ? -4.304 17.489 9.589 1.00 84.50 250 ALA A C 1
ATOM 1943 O O . ALA A 1 250 ? -4.712 18.565 9.164 1.00 84.50 250 ALA A O 1
ATOM 1944 N N . ASP A 1 251 ? -3.558 17.409 10.699 1.00 90.56 251 ASP A N 1
ATOM 1945 C CA . ASP A 1 251 ? -3.111 18.563 11.484 1.00 90.56 251 ASP A CA 1
ATOM 1946 C C . ASP A 1 251 ? -1.642 18.872 11.168 1.00 90.56 251 ASP A C 1
ATOM 1948 O O . ASP A 1 251 ? -0.758 18.024 11.358 1.00 90.56 251 ASP A O 1
ATOM 1952 N N . ASP A 1 252 ? -1.375 20.099 10.721 1.00 87.62 252 ASP A N 1
ATOM 1953 C CA . ASP A 1 252 ? -0.055 20.583 10.304 1.00 87.62 252 ASP A CA 1
ATOM 1954 C C . ASP A 1 252 ? 1.013 20.384 11.379 1.00 87.62 252 ASP A C 1
ATOM 1956 O O . ASP A 1 252 ? 2.143 19.994 11.077 1.00 87.62 252 ASP A O 1
ATOM 1960 N N . GLN A 1 253 ? 0.672 20.627 12.648 1.00 88.94 253 GLN A N 1
ATOM 1961 C CA . GLN A 1 253 ? 1.640 20.520 13.739 1.00 88.94 253 GLN A CA 1
ATOM 1962 C C . GLN A 1 253 ? 2.075 19.066 13.956 1.00 88.94 253 GLN A C 1
ATOM 1964 O O . GLN A 1 253 ? 3.267 18.784 14.085 1.00 88.94 253 GLN A O 1
ATOM 1969 N N . THR A 1 254 ? 1.115 18.137 13.966 1.00 87.81 254 THR A N 1
ATOM 1970 C CA . THR A 1 254 ? 1.413 16.703 14.100 1.00 87.81 254 THR A CA 1
ATOM 1971 C C . THR A 1 254 ? 2.154 16.165 12.887 1.00 87.81 254 THR A C 1
ATOM 1973 O O . THR A 1 254 ? 3.083 15.377 13.033 1.00 87.81 254 THR A O 1
ATOM 1976 N N . THR A 1 255 ? 1.797 16.645 11.698 1.00 90.31 255 THR A N 1
ATOM 1977 C CA . THR A 1 255 ? 2.441 16.261 10.445 1.00 90.31 255 THR A CA 1
ATOM 1978 C C . THR A 1 255 ? 3.911 16.662 10.448 1.00 90.31 255 THR A C 1
ATOM 1980 O O . THR A 1 255 ? 4.765 15.826 10.167 1.00 90.31 255 THR A O 1
ATOM 1983 N N . ARG A 1 256 ? 4.229 17.905 10.836 1.00 90.94 256 ARG A N 1
ATOM 1984 C CA . ARG A 1 256 ? 5.620 18.375 10.963 1.00 90.94 256 ARG A CA 1
ATOM 1985 C C . ARG A 1 256 ? 6.413 17.533 11.954 1.00 90.94 256 ARG A C 1
ATOM 1987 O O . ARG A 1 256 ? 7.489 17.067 11.605 1.00 90.94 256 ARG A O 1
ATOM 1994 N N . GLN A 1 257 ? 5.843 17.249 13.125 1.00 90.44 257 GLN A N 1
ATOM 1995 C CA . GLN A 1 257 ? 6.491 16.401 14.127 1.00 90.44 257 GLN A CA 1
ATOM 1996 C C . GLN A 1 257 ? 6.812 14.996 13.584 1.00 90.44 257 GLN A C 1
ATOM 1998 O O . GLN A 1 257 ? 7.876 14.447 13.864 1.00 90.44 257 GLN A O 1
ATOM 2003 N N . VAL A 1 258 ? 5.902 14.402 12.806 1.00 90.94 258 VAL A N 1
ATOM 2004 C CA . VAL A 1 258 ? 6.139 13.089 12.190 1.00 90.94 258 VAL A CA 1
ATOM 2005 C C . VAL A 1 258 ? 7.177 13.175 11.071 1.00 90.94 258 VAL A C 1
ATOM 2007 O O . VAL A 1 258 ? 8.008 12.279 10.968 1.00 90.94 258 VAL A O 1
ATOM 2010 N N . ILE A 1 259 ? 7.193 14.245 10.272 1.00 91.06 259 ILE A N 1
ATOM 2011 C CA . ILE A 1 259 ? 8.227 14.456 9.247 1.00 91.06 259 ILE A CA 1
ATOM 2012 C C . ILE A 1 259 ? 9.612 14.583 9.896 1.00 91.06 259 ILE A C 1
ATOM 2014 O O . ILE A 1 259 ? 10.526 13.880 9.477 1.00 91.06 259 ILE A O 1
ATOM 2018 N N . GLU A 1 260 ? 9.764 15.401 10.941 1.00 89.88 260 GLU A N 1
ATOM 2019 C CA . GLU A 1 260 ? 11.024 15.553 11.692 1.00 89.88 260 GLU A CA 1
ATOM 2020 C C . GLU A 1 260 ? 11.518 14.204 12.243 1.00 89.88 260 GLU A C 1
ATOM 2022 O O . GLU A 1 260 ? 12.703 13.876 12.144 1.00 89.88 260 GLU A O 1
ATOM 2027 N N . PHE A 1 261 ? 10.600 13.376 12.753 1.00 90.12 261 PHE A N 1
ATOM 2028 C CA . PHE A 1 261 ? 10.911 12.016 13.197 1.00 90.12 261 PHE A CA 1
ATOM 2029 C C . PHE A 1 261 ? 11.373 11.107 12.051 1.00 90.12 261 PHE A C 1
ATOM 2031 O O . PHE A 1 261 ? 12.388 10.424 12.178 1.00 90.12 261 PHE A O 1
ATOM 2038 N N . LEU A 1 262 ? 10.670 11.105 10.915 1.00 89.56 262 LEU A N 1
ATOM 2039 C CA . LEU A 1 262 ? 11.031 10.279 9.756 1.00 89.56 262 LEU A CA 1
ATOM 2040 C C . LEU A 1 262 ? 12.365 10.704 9.127 1.00 89.56 262 LEU A C 1
ATOM 2042 O O . LEU A 1 262 ? 13.118 9.855 8.655 1.00 89.56 262 LEU A O 1
ATOM 2046 N N . MET A 1 263 ? 12.677 11.999 9.158 1.00 87.06 263 MET A N 1
ATOM 2047 C CA . MET A 1 263 ? 13.950 12.551 8.687 1.00 87.06 263 MET A CA 1
ATOM 2048 C C . MET A 1 263 ? 15.109 12.312 9.667 1.00 87.06 263 MET A C 1
ATOM 2050 O O . MET A 1 263 ? 16.264 12.553 9.314 1.00 87.06 263 MET A O 1
ATOM 2054 N N . GLY A 1 264 ? 14.830 11.801 10.870 1.00 86.38 264 GLY A N 1
ATOM 2055 C CA . GLY A 1 264 ? 15.834 11.490 11.883 1.00 86.38 264 GLY A CA 1
ATOM 2056 C C . GLY A 1 264 ? 16.295 12.693 12.707 1.00 86.38 264 GLY A C 1
ATOM 2057 O O . GLY A 1 264 ? 17.326 12.612 13.370 1.00 86.38 264 GLY A O 1
ATOM 2058 N N . GLU A 1 265 ? 15.566 13.812 12.696 1.00 87.00 265 GLU A N 1
ATOM 2059 C CA . GLU A 1 265 ? 15.930 15.006 13.476 1.00 87.00 265 GLU A CA 1
ATOM 2060 C C . GLU A 1 265 ? 15.724 14.788 14.983 1.00 87.00 265 GLU A C 1
ATOM 2062 O O . GLU A 1 265 ? 16.438 15.361 15.806 1.00 87.00 265 GLU A O 1
ATOM 2067 N N . THR A 1 266 ? 14.788 13.912 15.358 1.00 80.12 266 THR A N 1
ATOM 2068 C CA . THR A 1 266 ? 14.467 13.626 16.764 1.00 80.12 266 THR A CA 1
ATOM 2069 C C . THR A 1 266 ? 15.291 12.492 17.374 1.00 80.12 266 THR A C 1
ATOM 2071 O O . THR A 1 266 ? 15.567 12.520 18.572 1.00 80.12 266 THR A O 1
ATOM 2074 N N . ASP A 1 267 ? 15.651 11.471 16.590 1.00 78.38 267 ASP A N 1
ATOM 2075 C CA . ASP A 1 267 ? 16.334 10.258 17.070 1.00 78.38 267 ASP A CA 1
ATOM 2076 C C . ASP A 1 267 ? 17.736 10.054 16.462 1.00 78.38 267 ASP A C 1
ATOM 2078 O O . ASP A 1 267 ? 18.445 9.112 16.826 1.00 78.38 267 ASP A O 1
ATOM 2082 N N . GLY A 1 268 ? 18.152 10.953 15.564 1.00 78.56 268 GLY A N 1
ATOM 2083 C CA . GLY A 1 268 ? 19.442 10.934 14.880 1.00 78.56 268 GLY A CA 1
ATOM 2084 C C . GLY A 1 268 ? 19.555 9.902 13.756 1.00 78.56 268 GLY A C 1
ATOM 2085 O O . GLY A 1 268 ? 20.650 9.743 13.211 1.00 78.56 268 GLY A O 1
ATOM 2086 N N . VAL A 1 269 ? 18.481 9.175 13.419 1.00 82.56 269 VAL A N 1
ATOM 2087 C CA . VAL A 1 269 ? 18.506 8.104 12.412 1.00 82.56 269 VAL A CA 1
ATOM 2088 C C . VAL A 1 269 ? 17.375 8.301 11.400 1.00 82.56 269 VAL A C 1
ATOM 2090 O O . VAL A 1 269 ? 16.226 7.982 11.711 1.00 82.56 269 VAL A O 1
ATOM 2093 N N . PRO A 1 270 ? 17.688 8.747 10.169 1.00 84.94 270 PRO A N 1
ATOM 2094 C CA . PRO A 1 270 ? 16.703 8.833 9.096 1.00 84.94 270 PRO A CA 1
ATOM 2095 C C . PRO A 1 270 ? 16.047 7.473 8.835 1.00 84.94 270 PRO A C 1
ATOM 2097 O O . PRO A 1 270 ? 16.729 6.446 8.772 1.00 84.94 270 PRO A O 1
ATOM 2100 N N . LYS A 1 271 ? 14.720 7.467 8.700 1.00 89.12 271 LYS A N 1
ATOM 2101 C CA . LYS A 1 271 ? 13.924 6.272 8.387 1.00 89.12 271 LYS A CA 1
ATOM 2102 C C . LYS A 1 271 ? 13.834 6.060 6.877 1.00 89.12 271 LYS A C 1
ATOM 2104 O O . LYS A 1 271 ? 14.171 6.945 6.095 1.00 89.12 271 LYS A O 1
ATOM 2109 N N . ASP A 1 272 ? 13.350 4.886 6.463 1.00 88.94 272 ASP A N 1
ATOM 2110 C CA . ASP A 1 272 ? 13.113 4.592 5.044 1.00 88.94 272 ASP A CA 1
ATOM 2111 C C . ASP A 1 272 ? 12.122 5.616 4.449 1.00 88.94 272 ASP A C 1
ATOM 2113 O O . ASP A 1 272 ? 11.018 5.833 4.969 1.00 88.94 272 ASP A O 1
ATOM 2117 N N . PHE A 1 273 ? 12.505 6.230 3.325 1.00 90.56 273 PHE A N 1
ATOM 2118 C CA . PHE A 1 273 ? 11.698 7.210 2.595 1.00 90.56 273 PHE A CA 1
ATOM 2119 C C . PHE A 1 273 ? 10.317 6.679 2.185 1.00 90.56 273 PHE A C 1
ATOM 2121 O O . PHE A 1 273 ? 9.405 7.476 1.953 1.00 90.56 273 PHE A O 1
ATOM 2128 N N . LYS A 1 274 ? 10.106 5.356 2.145 1.00 91.06 274 LYS A N 1
ATOM 2129 C CA . LYS A 1 274 ? 8.784 4.738 1.943 1.00 91.06 274 LYS A CA 1
ATOM 2130 C C . LYS A 1 274 ? 7.752 5.210 2.968 1.00 91.06 274 LYS A C 1
ATOM 2132 O O . LYS A 1 274 ? 6.587 5.374 2.605 1.00 91.06 274 LYS A O 1
ATOM 2137 N N . HIS A 1 275 ? 8.141 5.451 4.221 1.00 92.06 275 HIS A N 1
ATOM 2138 C CA . HIS A 1 275 ? 7.218 5.956 5.244 1.00 92.06 275 HIS A CA 1
ATOM 2139 C C . HIS A 1 275 ? 6.827 7.411 4.979 1.00 92.06 275 HIS A C 1
ATOM 2141 O O . HIS A 1 275 ? 5.646 7.749 5.048 1.00 92.06 275 HIS A O 1
ATOM 2147 N N . LEU A 1 276 ? 7.799 8.243 4.595 1.00 92.62 276 LEU A N 1
ATOM 2148 C CA . LEU A 1 276 ? 7.559 9.637 4.220 1.00 92.62 276 LEU A CA 1
ATOM 2149 C C . LEU A 1 276 ? 6.664 9.730 2.976 1.00 92.62 276 LEU A C 1
ATOM 2151 O O . LEU A 1 276 ? 5.715 10.509 2.940 1.00 92.62 276 LEU A O 1
ATOM 2155 N N . PHE A 1 277 ? 6.904 8.868 1.987 1.00 92.88 277 PHE A N 1
ATOM 2156 C CA . PHE A 1 277 ? 6.058 8.753 0.805 1.00 92.88 277 PHE A CA 1
ATOM 2157 C C . PHE A 1 277 ? 4.613 8.382 1.167 1.00 92.88 277 PHE A C 1
ATOM 2159 O O . PHE A 1 277 ? 3.679 9.039 0.710 1.00 92.88 277 PHE A O 1
ATOM 2166 N N . ARG A 1 278 ? 4.409 7.372 2.028 1.00 92.56 278 ARG A N 1
ATOM 2167 C CA . ARG A 1 278 ? 3.068 6.986 2.507 1.00 92.56 278 ARG A CA 1
ATOM 2168 C C . ARG A 1 278 ? 2.364 8.128 3.241 1.00 92.56 278 ARG A C 1
ATOM 2170 O O . ARG A 1 278 ? 1.163 8.298 3.050 1.00 92.56 278 ARG A O 1
ATOM 2177 N N . LEU A 1 279 ? 3.097 8.914 4.032 1.00 93.19 279 LEU A N 1
ATOM 2178 C CA . LEU A 1 279 ? 2.554 10.083 4.726 1.00 93.19 279 LEU A CA 1
ATOM 2179 C C . LEU A 1 279 ? 2.050 11.138 3.739 1.00 93.19 279 LEU A C 1
ATOM 2181 O O . LEU A 1 279 ? 0.890 11.535 3.820 1.00 93.19 279 LEU A O 1
ATOM 2185 N N . TYR A 1 280 ? 2.878 11.548 2.773 1.00 93.81 280 TYR A N 1
ATOM 2186 C CA . TYR A 1 280 ? 2.472 12.543 1.777 1.00 93.81 280 TYR A CA 1
ATOM 2187 C C . TYR A 1 280 ? 1.309 12.070 0.907 1.00 93.81 280 TYR A C 1
ATOM 2189 O O . TYR A 1 280 ? 0.415 12.859 0.607 1.00 93.81 280 TYR A O 1
ATOM 2197 N N . MET A 1 281 ? 1.275 10.784 0.552 1.00 91.62 281 MET A N 1
ATOM 2198 C CA . MET A 1 281 ? 0.141 10.193 -0.160 1.00 91.62 281 MET A CA 1
ATOM 2199 C C . MET A 1 281 ? -1.144 10.228 0.678 1.00 91.62 281 MET A C 1
ATOM 2201 O O . MET A 1 281 ? -2.200 10.562 0.147 1.00 91.62 281 MET A O 1
ATOM 2205 N N . GLY A 1 282 ? -1.061 9.930 1.980 1.00 90.12 282 GLY A N 1
ATOM 2206 C CA . GLY A 1 282 ? -2.202 9.989 2.899 1.00 90.12 282 GLY A CA 1
ATOM 2207 C C . GLY A 1 282 ? -2.722 11.408 3.155 1.00 90.12 282 GLY A C 1
ATOM 2208 O O . GLY A 1 282 ? -3.919 11.588 3.347 1.00 90.12 282 GLY A O 1
ATOM 2209 N N . LEU A 1 283 ? -1.842 12.410 3.102 1.00 91.00 283 LEU A N 1
ATOM 2210 C CA . LEU A 1 283 ? -2.179 13.836 3.222 1.00 91.00 283 LEU A CA 1
ATOM 2211 C C . LEU A 1 283 ? -2.570 14.491 1.886 1.00 91.00 283 LEU A C 1
ATOM 2213 O O . LEU A 1 283 ? -2.757 15.706 1.836 1.00 91.00 283 LEU A O 1
ATOM 2217 N N . CYS A 1 284 ? -2.639 13.723 0.794 1.00 90.56 284 CYS A N 1
ATOM 2218 C CA . CYS A 1 284 ? -2.869 14.228 -0.565 1.00 90.56 284 CYS A CA 1
ATOM 2219 C C . CYS A 1 284 ? -1.843 15.289 -1.030 1.00 90.56 284 CYS A C 1
ATOM 2221 O O . CYS A 1 284 ? -2.109 16.081 -1.934 1.00 90.56 284 CYS A O 1
ATOM 2223 N N . GLN A 1 285 ? -0.634 15.299 -0.459 1.00 91.56 285 GLN A N 1
ATOM 2224 C CA . GLN A 1 285 ? 0.468 16.185 -0.853 1.00 91.56 285 GLN A CA 1
ATOM 2225 C C . GLN A 1 285 ? 1.257 15.583 -2.026 1.00 91.56 285 GLN A C 1
ATOM 2227 O O . GLN A 1 285 ? 2.429 15.215 -1.915 1.00 91.56 285 GLN A O 1
ATOM 2232 N N . TYR A 1 286 ? 0.608 15.476 -3.186 1.00 92.62 286 TYR A N 1
ATOM 2233 C CA . TYR A 1 286 ? 1.145 14.749 -4.344 1.00 92.62 286 TYR A CA 1
ATOM 2234 C C . TYR A 1 286 ? 2.448 15.334 -4.914 1.00 92.62 286 TYR A C 1
ATOM 2236 O O . TYR A 1 286 ? 3.287 14.583 -5.414 1.00 92.62 286 TYR A O 1
ATOM 2244 N N . LYS A 1 287 ? 2.651 16.659 -4.832 1.00 90.62 287 LYS A N 1
ATOM 2245 C CA . LYS A 1 287 ? 3.885 17.319 -5.303 1.00 90.62 287 LYS A CA 1
ATOM 2246 C C . LYS A 1 287 ? 5.111 16.842 -4.511 1.00 90.62 287 LYS A C 1
ATOM 2248 O O . LYS A 1 287 ? 6.121 16.476 -5.113 1.00 90.62 287 LYS A O 1
ATOM 2253 N N . GLU A 1 288 ? 5.006 16.795 -3.182 1.00 91.00 288 GLU A N 1
ATOM 2254 C CA . GLU A 1 288 ? 6.087 16.320 -2.309 1.00 91.00 288 GLU A CA 1
ATOM 2255 C C . GLU A 1 288 ? 6.258 14.801 -2.414 1.00 91.00 288 GLU A C 1
ATOM 2257 O O . GLU A 1 288 ? 7.384 14.332 -2.591 1.00 91.00 288 GLU A O 1
ATOM 2262 N N . ALA A 1 289 ? 5.157 14.038 -2.471 1.00 93.38 289 ALA A N 1
ATOM 2263 C CA . ALA A 1 289 ? 5.202 12.598 -2.746 1.00 93.38 289 ALA A CA 1
ATOM 2264 C C . ALA A 1 289 ? 5.952 12.284 -4.055 1.00 93.38 289 ALA A C 1
ATOM 2266 O O . ALA A 1 289 ? 6.758 11.352 -4.108 1.00 93.38 289 ALA A O 1
ATOM 2267 N N . GLY A 1 290 ? 5.754 13.102 -5.094 1.00 93.31 290 GLY A N 1
ATOM 2268 C CA . GLY A 1 290 ? 6.465 12.993 -6.364 1.00 93.31 290 GLY A CA 1
ATOM 2269 C C . GLY A 1 290 ? 7.981 13.150 -6.231 1.00 93.31 290 GLY A C 1
ATOM 2270 O O . GLY A 1 290 ? 8.732 12.359 -6.806 1.00 93.31 290 GLY A O 1
ATOM 2271 N N . LYS A 1 291 ? 8.451 14.124 -5.443 1.00 92.88 291 LYS A N 1
ATOM 2272 C CA . LYS A 1 291 ? 9.887 14.307 -5.162 1.00 92.88 291 LYS A CA 1
ATOM 2273 C C . LYS A 1 291 ? 10.444 13.128 -4.363 1.00 92.88 291 LYS A C 1
ATOM 2275 O O . LYS A 1 291 ? 11.491 12.591 -4.723 1.00 92.88 291 LYS A O 1
ATOM 2280 N N . THR A 1 292 ? 9.731 12.672 -3.331 1.00 93.62 292 THR A N 1
ATOM 2281 C CA . THR A 1 292 ? 10.141 11.512 -2.524 1.00 93.62 292 THR A CA 1
ATOM 2282 C C . THR A 1 292 ? 10.210 10.232 -3.362 1.00 93.62 292 THR A C 1
ATOM 2284 O O . THR A 1 292 ? 11.158 9.464 -3.220 1.00 93.62 292 THR A O 1
ATOM 2287 N N . ALA A 1 293 ? 9.281 10.017 -4.299 1.00 95.19 293 ALA A N 1
ATOM 2288 C CA . ALA A 1 293 ? 9.312 8.870 -5.210 1.00 95.19 293 ALA A CA 1
ATOM 2289 C C . ALA A 1 293 ? 10.581 8.837 -6.080 1.00 95.19 293 ALA A C 1
ATOM 2291 O O . ALA A 1 293 ? 11.129 7.763 -6.328 1.00 95.19 293 ALA A O 1
ATOM 2292 N N . VAL A 1 294 ? 11.081 10.002 -6.514 1.00 94.94 294 VAL A N 1
ATOM 2293 C CA . VAL A 1 294 ? 12.354 10.104 -7.248 1.00 94.94 294 VAL A CA 1
ATOM 2294 C C . VAL A 1 294 ? 13.534 9.677 -6.374 1.00 94.94 294 VAL A C 1
ATOM 2296 O O . VAL A 1 294 ? 14.411 8.958 -6.857 1.00 94.94 294 VAL A O 1
ATOM 2299 N N . VAL A 1 295 ? 13.539 10.057 -5.093 1.00 93.94 295 VAL A N 1
ATOM 2300 C CA . VAL A 1 295 ? 14.569 9.637 -4.127 1.00 93.94 295 VAL A CA 1
ATOM 2301 C C . VAL A 1 295 ? 14.519 8.124 -3.897 1.00 93.94 295 VAL A C 1
ATOM 2303 O O . VAL A 1 295 ? 15.541 7.460 -4.058 1.00 93.94 295 VAL A O 1
ATOM 2306 N N . ILE A 1 296 ? 13.336 7.553 -3.642 1.00 93.88 296 ILE A N 1
ATOM 2307 C CA . ILE A 1 296 ? 13.160 6.099 -3.459 1.00 93.88 296 ILE A CA 1
ATOM 2308 C C . ILE A 1 296 ? 13.640 5.337 -4.699 1.00 93.88 296 ILE A C 1
ATOM 2310 O O . ILE A 1 296 ? 14.409 4.381 -4.604 1.00 93.88 296 ILE A O 1
ATOM 2314 N N . ALA A 1 297 ? 13.239 5.779 -5.893 1.00 95.31 297 ALA A N 1
ATOM 2315 C CA . ALA A 1 297 ? 13.674 5.149 -7.134 1.00 95.31 297 ALA A CA 1
ATOM 2316 C C . ALA A 1 297 ? 15.199 5.222 -7.317 1.00 95.31 297 ALA A C 1
ATOM 2318 O O . ALA A 1 297 ? 15.800 4.292 -7.858 1.00 95.31 297 ALA A O 1
ATOM 2319 N N . ARG A 1 298 ? 15.838 6.301 -6.851 1.00 93.38 298 ARG A N 1
ATOM 2320 C CA . ARG A 1 298 ? 17.294 6.468 -6.890 1.00 93.38 298 ARG A CA 1
ATOM 2321 C C . ARG A 1 298 ? 18.012 5.495 -5.954 1.00 93.38 298 ARG A C 1
ATOM 2323 O O . ARG A 1 298 ? 19.043 4.946 -6.344 1.00 93.38 298 ARG A O 1
ATOM 2330 N N . GLU A 1 299 ? 17.482 5.264 -4.759 1.00 92.94 299 GLU A N 1
ATOM 2331 C CA . GLU A 1 299 ? 18.014 4.266 -3.823 1.00 92.94 299 GLU A CA 1
ATOM 2332 C C . GLU A 1 299 ? 17.893 2.849 -4.391 1.00 92.94 299 GLU A C 1
ATOM 2334 O O . GLU A 1 299 ? 18.885 2.120 -4.444 1.00 92.94 299 GLU A O 1
ATOM 2339 N N . GLU A 1 300 ? 16.727 2.496 -4.937 1.00 93.94 300 GLU A N 1
ATOM 2340 C CA . GLU A 1 300 ? 16.502 1.198 -5.588 1.00 93.94 300 GLU A CA 1
ATOM 2341 C C . GLU A 1 300 ? 17.410 1.008 -6.823 1.00 93.94 300 GLU A C 1
ATOM 2343 O O . GLU A 1 300 ? 17.948 -0.078 -7.046 1.00 93.94 300 GLU A O 1
ATOM 2348 N N . GLN A 1 301 ? 17.667 2.065 -7.607 1.00 93.12 301 GLN A N 1
ATOM 2349 C CA . GLN A 1 301 ? 18.651 2.045 -8.702 1.00 93.12 301 GLN A CA 1
ATOM 2350 C C . GLN A 1 301 ? 20.074 1.743 -8.216 1.00 93.12 301 GLN A C 1
ATOM 2352 O O . GLN A 1 301 ? 20.805 0.992 -8.873 1.00 93.12 301 GLN A O 1
ATOM 2357 N N . ASN A 1 302 ? 20.477 2.337 -7.090 1.00 92.25 302 ASN A N 1
ATOM 2358 C CA . ASN A 1 302 ? 21.795 2.121 -6.498 1.00 92.25 302 ASN A CA 1
ATOM 2359 C C . ASN A 1 302 ? 21.928 0.700 -5.935 1.00 92.25 302 ASN A C 1
ATOM 2361 O O . ASN A 1 302 ? 22.988 0.093 -6.076 1.00 92.25 302 ASN A O 1
ATOM 2365 N N . ALA A 1 303 ? 20.841 0.151 -5.383 1.00 92.12 303 ALA A N 1
ATOM 2366 C CA . ALA A 1 303 ? 20.754 -1.237 -4.934 1.00 92.12 303 ALA A CA 1
ATOM 2367 C C . ALA A 1 303 ? 20.704 -2.260 -6.091 1.00 92.12 303 ALA A C 1
ATOM 2369 O O . ALA A 1 303 ? 20.900 -3.452 -5.866 1.00 92.12 303 ALA A O 1
ATOM 2370 N N . GLY A 1 304 ? 20.466 -1.817 -7.332 1.00 92.62 304 GLY A N 1
ATOM 2371 C CA . GLY A 1 304 ? 20.356 -2.679 -8.517 1.00 92.62 304 GLY A CA 1
ATOM 2372 C C . GLY A 1 304 ? 18.936 -3.181 -8.817 1.00 92.62 304 GLY A C 1
ATOM 2373 O O . GLY A 1 304 ? 18.727 -3.930 -9.775 1.00 92.62 304 GLY A O 1
ATOM 2374 N N . ASN A 1 305 ? 17.935 -2.729 -8.063 1.00 94.44 305 ASN A N 1
ATOM 2375 C CA . ASN A 1 305 ? 16.526 -3.102 -8.197 1.00 94.44 305 ASN A CA 1
ATOM 2376 C C . ASN A 1 305 ? 15.795 -2.220 -9.227 1.00 94.44 305 ASN A C 1
ATOM 2378 O O . ASN A 1 305 ? 14.803 -1.549 -8.935 1.00 94.44 305 ASN A O 1
ATOM 2382 N N . TYR A 1 306 ? 16.263 -2.224 -10.476 1.00 94.06 306 TYR A N 1
ATOM 2383 C CA . TYR A 1 306 ? 15.756 -1.327 -11.529 1.00 94.06 306 TYR A CA 1
ATOM 2384 C C . TYR A 1 306 ? 14.261 -1.486 -11.838 1.00 94.06 306 TYR A C 1
ATOM 2386 O O . TYR A 1 306 ? 13.615 -0.518 -12.236 1.00 94.06 306 TYR A O 1
ATOM 2394 N N . ARG A 1 307 ? 13.699 -2.690 -11.656 1.00 93.38 307 ARG A N 1
ATOM 2395 C CA . ARG A 1 307 ? 12.263 -2.930 -11.861 1.00 93.38 307 ARG A CA 1
ATOM 2396 C C . ARG A 1 307 ? 11.420 -2.267 -10.768 1.00 93.38 307 ARG A C 1
ATOM 2398 O O . ARG A 1 307 ? 10.453 -1.595 -11.098 1.00 93.38 307 ARG A O 1
ATOM 2405 N N . ASN A 1 308 ? 11.831 -2.371 -9.506 1.00 94.25 308 ASN A N 1
ATOM 2406 C CA . ASN A 1 308 ? 11.134 -1.713 -8.398 1.00 94.25 308 ASN A CA 1
ATOM 2407 C C . ASN A 1 308 ? 11.189 -0.189 -8.555 1.00 94.25 308 ASN A C 1
ATOM 2409 O O . ASN A 1 308 ? 10.163 0.475 -8.446 1.00 94.25 308 ASN A O 1
ATOM 2413 N N . ALA A 1 309 ? 12.363 0.355 -8.904 1.00 95.50 309 ALA A N 1
ATOM 2414 C CA . ALA A 1 309 ? 12.517 1.778 -9.207 1.00 95.50 309 ALA A CA 1
ATOM 2415 C C . ALA A 1 309 ? 11.569 2.231 -10.333 1.00 95.50 309 ALA A C 1
ATOM 2417 O O . ALA A 1 309 ? 10.935 3.278 -10.234 1.00 95.50 309 ALA A O 1
ATOM 2418 N N . HIS A 1 310 ? 11.446 1.425 -11.393 1.00 95.94 310 HIS A N 1
ATOM 2419 C CA . HIS A 1 310 ? 10.532 1.693 -12.500 1.00 95.94 310 HIS A CA 1
ATOM 2420 C C . HIS A 1 310 ? 9.069 1.721 -12.035 1.00 95.94 310 HIS A C 1
ATOM 2422 O O . HIS A 1 310 ? 8.344 2.662 -12.350 1.00 95.94 310 HIS A O 1
ATOM 2428 N N . ASP A 1 311 ? 8.641 0.719 -11.269 1.00 94.69 311 ASP A N 1
ATOM 2429 C CA . ASP A 1 311 ? 7.246 0.567 -10.847 1.00 94.69 311 ASP A CA 1
ATOM 2430 C C . ASP A 1 311 ? 6.825 1.645 -9.820 1.00 94.69 311 ASP A C 1
ATOM 2432 O O . ASP A 1 311 ? 5.697 2.146 -9.871 1.00 94.69 311 ASP A O 1
ATOM 2436 N N . VAL A 1 312 ? 7.746 2.099 -8.959 1.00 94.88 312 VAL A N 1
ATOM 2437 C CA . VAL A 1 312 ? 7.529 3.255 -8.064 1.00 94.88 312 VAL A CA 1
ATOM 2438 C C . VAL A 1 312 ? 7.317 4.541 -8.868 1.00 94.88 312 VAL A C 1
ATOM 2440 O O . VAL A 1 312 ? 6.345 5.258 -8.634 1.00 94.88 312 VAL A O 1
ATOM 2443 N N . LEU A 1 313 ? 8.172 4.823 -9.857 1.00 95.88 313 LEU A N 1
ATOM 2444 C CA . LEU A 1 313 ? 8.018 6.025 -10.683 1.00 95.88 313 LEU A CA 1
ATOM 2445 C C . LEU A 1 313 ? 6.773 5.964 -11.569 1.00 95.88 313 LEU A C 1
ATOM 2447 O O . LEU A 1 313 ? 6.108 6.981 -11.737 1.00 95.88 313 LEU A O 1
ATOM 2451 N N . LEU A 1 314 ? 6.440 4.794 -12.123 1.00 95.06 314 LEU A N 1
ATOM 2452 C CA . LEU A 1 314 ? 5.247 4.624 -12.950 1.00 95.06 314 LEU A CA 1
ATOM 2453 C C . LEU A 1 314 ? 3.967 4.831 -12.135 1.00 95.06 314 LEU A C 1
ATOM 2455 O O . LEU A 1 314 ? 3.076 5.540 -12.595 1.00 95.06 314 LEU A O 1
ATOM 2459 N N . SER A 1 315 ? 3.877 4.249 -10.936 1.00 94.00 315 SER A N 1
ATOM 2460 C CA . SER A 1 315 ? 2.688 4.412 -10.091 1.00 94.00 315 SER A CA 1
ATOM 2461 C C . SER A 1 315 ? 2.480 5.878 -9.698 1.00 94.00 315 SER A C 1
ATOM 2463 O O . SER A 1 315 ? 1.378 6.405 -9.853 1.00 94.00 315 SER A O 1
ATOM 2465 N N . MET A 1 316 ? 3.551 6.583 -9.318 1.00 94.88 316 MET A N 1
ATOM 2466 C CA . MET A 1 316 ? 3.482 8.016 -9.021 1.00 94.88 316 MET A CA 1
ATOM 2467 C C . MET A 1 316 ? 3.175 8.867 -10.263 1.00 94.88 316 MET A C 1
ATOM 2469 O O . MET A 1 316 ? 2.388 9.806 -10.185 1.00 94.88 316 MET A O 1
ATOM 2473 N N . TYR A 1 317 ? 3.742 8.528 -11.426 1.00 93.56 317 TYR A N 1
ATOM 2474 C CA . TYR A 1 317 ? 3.443 9.192 -12.700 1.00 93.56 317 TYR A CA 1
ATOM 2475 C C . TYR A 1 317 ? 1.947 9.124 -13.037 1.00 93.56 317 TYR A C 1
ATOM 2477 O O . TYR A 1 317 ? 1.351 10.123 -13.441 1.00 93.56 317 TYR A O 1
ATOM 2485 N N . GLN A 1 318 ? 1.333 7.953 -12.855 1.00 92.25 318 GLN A N 1
ATOM 2486 C CA . GLN A 1 318 ? -0.096 7.755 -13.087 1.00 92.25 318 GLN A CA 1
ATOM 2487 C C . GLN A 1 318 ? -0.953 8.544 -12.099 1.00 92.25 318 GLN A C 1
ATOM 2489 O O . GLN A 1 318 ? -1.931 9.162 -12.519 1.00 92.25 318 GLN A O 1
ATOM 2494 N N . GLU A 1 319 ? -0.576 8.563 -10.819 1.00 92.31 319 GLU A N 1
ATOM 2495 C CA . GLU A 1 319 ? -1.320 9.317 -9.811 1.00 92.31 319 GLU A CA 1
ATOM 2496 C C . GLU A 1 319 ? -1.248 10.828 -10.073 1.00 92.31 319 GLU A C 1
ATOM 2498 O O . GLU A 1 319 ? -2.283 11.488 -10.073 1.00 92.31 319 GLU A O 1
ATOM 2503 N N . LEU A 1 320 ? -0.074 11.379 -10.412 1.00 91.94 320 LEU A N 1
ATOM 2504 C CA . LEU A 1 320 ? 0.052 12.801 -10.770 1.00 91.94 320 LEU A CA 1
ATOM 2505 C C . LEU A 1 320 ? -0.838 13.176 -11.960 1.00 91.94 320 LEU A C 1
ATOM 2507 O O . LEU A 1 320 ? -1.543 14.181 -11.896 1.00 91.94 320 LEU A O 1
ATOM 2511 N N . ARG A 1 321 ? -0.868 12.351 -13.017 1.00 89.31 321 ARG A N 1
ATOM 2512 C CA . ARG A 1 321 ? -1.739 12.598 -14.181 1.00 89.31 321 ARG A CA 1
ATOM 2513 C C . ARG A 1 321 ? -3.218 12.514 -13.830 1.00 89.31 321 ARG A C 1
ATOM 2515 O O . ARG A 1 321 ? -4.000 13.323 -14.320 1.00 89.31 321 ARG A O 1
ATOM 2522 N N . LYS A 1 322 ? -3.606 11.567 -12.974 1.00 90.62 322 LYS A N 1
ATOM 2523 C CA . LYS A 1 322 ? -4.988 11.428 -12.500 1.00 90.62 322 LYS A CA 1
ATOM 2524 C C . LYS A 1 322 ? -5.453 12.667 -11.731 1.00 90.62 322 LYS A C 1
ATOM 2526 O O . LYS A 1 322 ? -6.592 13.084 -11.906 1.00 90.62 322 LYS A O 1
ATOM 2531 N N . GLN A 1 323 ? -4.566 13.264 -10.938 1.00 90.31 323 GLN A N 1
ATOM 2532 C CA . GLN A 1 323 ? -4.818 14.506 -10.198 1.00 90.31 323 GLN A CA 1
ATOM 2533 C C . GLN A 1 323 ? -4.594 15.775 -11.044 1.00 90.31 323 GLN A C 1
ATOM 2535 O O . GLN A 1 323 ? -4.650 16.874 -10.506 1.00 90.31 323 GLN A O 1
ATOM 2540 N N . GLN A 1 324 ? -4.314 15.640 -12.349 1.00 89.25 324 GLN A N 1
ATOM 2541 C CA . GLN A 1 324 ? -4.002 16.745 -13.269 1.00 89.25 324 GLN A CA 1
ATOM 2542 C C . GLN A 1 324 ? -2.808 17.614 -12.830 1.00 89.25 324 GLN A C 1
ATOM 2544 O O . GLN A 1 324 ? -2.708 18.789 -13.174 1.00 89.25 324 GLN A O 1
ATOM 2549 N N . ILE A 1 325 ? -1.851 17.028 -12.108 1.00 89.75 325 ILE A N 1
ATOM 2550 C CA . ILE A 1 325 ? -0.626 17.703 -11.678 1.00 89.75 325 ILE A CA 1
ATOM 2551 C C . ILE A 1 325 ? 0.478 17.436 -12.701 1.00 89.75 325 ILE A C 1
ATOM 2553 O O . ILE A 1 325 ? 0.743 16.292 -13.082 1.00 89.75 325 ILE A O 1
ATOM 2557 N N . LYS A 1 326 ? 1.178 18.499 -13.108 1.00 88.88 326 LYS A N 1
ATOM 2558 C CA . LYS A 1 326 ? 2.325 18.404 -14.015 1.00 88.88 326 LYS A CA 1
ATOM 2559 C C . LYS A 1 326 ? 3.412 17.501 -13.432 1.00 88.88 326 LYS A C 1
ATOM 2561 O O . LYS A 1 326 ? 3.939 17.745 -12.345 1.00 88.88 326 LYS A O 1
ATOM 2566 N N . VAL A 1 327 ? 3.795 16.485 -14.197 1.00 89.69 327 VAL A N 1
ATOM 2567 C CA . VAL A 1 327 ? 4.848 15.545 -13.804 1.00 89.69 327 VAL A CA 1
ATOM 2568 C C . VAL A 1 327 ? 6.217 16.249 -13.785 1.00 89.69 327 VAL A C 1
ATOM 2570 O O . VAL A 1 327 ? 6.583 16.893 -14.774 1.00 89.69 327 VAL A O 1
ATOM 2573 N N . PRO A 1 328 ? 7.021 16.096 -12.713 1.00 90.69 328 PRO A N 1
ATOM 2574 C CA . PRO A 1 328 ? 8.384 16.617 -12.668 1.00 90.69 328 PRO A CA 1
ATOM 2575 C C . PRO A 1 328 ? 9.266 16.068 -13.800 1.00 90.69 328 PRO A C 1
ATOM 2577 O O . PRO A 1 328 ? 9.290 14.863 -14.061 1.00 90.69 328 PRO A O 1
ATOM 2580 N N . ALA A 1 329 ? 10.058 16.937 -14.434 1.00 87.88 329 ALA A N 1
ATOM 2581 C CA . ALA A 1 329 ? 10.920 16.554 -15.557 1.00 87.88 329 ALA A CA 1
ATOM 2582 C C . ALA A 1 329 ? 11.931 15.451 -15.187 1.00 87.88 329 ALA A C 1
ATOM 2584 O O . ALA A 1 329 ? 12.169 14.538 -15.977 1.00 87.88 329 ALA A O 1
ATOM 2585 N N . GLU A 1 330 ? 12.481 15.493 -13.969 1.00 90.44 330 GLU A N 1
ATOM 2586 C CA . GLU A 1 330 ? 13.411 14.470 -13.479 1.00 90.44 330 GLU A CA 1
ATOM 2587 C C . GLU A 1 330 ? 12.745 13.092 -13.346 1.00 90.44 330 GLU A C 1
ATOM 2589 O O . GLU A 1 330 ? 13.326 12.087 -13.755 1.00 90.44 330 GLU A O 1
ATOM 2594 N N . MET A 1 331 ? 11.505 13.035 -12.845 1.00 93.56 331 MET A N 1
ATOM 2595 C CA . MET A 1 331 ? 10.731 11.792 -12.763 1.00 93.56 331 MET A CA 1
ATOM 2596 C C . MET A 1 331 ? 10.506 11.201 -14.155 1.00 93.56 331 MET A C 1
ATOM 2598 O O . MET A 1 331 ? 10.758 10.014 -14.366 1.00 93.56 331 MET A O 1
ATOM 2602 N N . HIS A 1 332 ? 10.080 12.032 -15.109 1.00 90.69 332 HIS A N 1
ATOM 2603 C CA . HIS A 1 332 ? 9.864 11.602 -16.488 1.00 90.69 332 HIS A CA 1
ATOM 2604 C C . HIS A 1 332 ? 11.153 11.058 -17.122 1.00 90.69 332 HIS A C 1
ATOM 2606 O O . HIS A 1 332 ? 11.146 9.981 -17.718 1.00 90.69 332 HIS A O 1
ATOM 2612 N N . HIS A 1 333 ? 12.275 11.758 -16.937 1.00 91.50 333 HIS A N 1
ATOM 2613 C CA . HIS A 1 333 ? 13.581 11.335 -17.437 1.00 91.50 333 HIS A CA 1
ATOM 2614 C C . HIS A 1 333 ? 14.054 10.013 -16.809 1.00 91.50 333 HIS A C 1
ATOM 2616 O O . HIS A 1 333 ? 14.482 9.106 -17.525 1.00 91.50 333 HIS A O 1
ATOM 2622 N N . ASN A 1 334 ? 13.940 9.863 -15.486 1.00 93.62 334 ASN A N 1
ATOM 2623 C CA . ASN A 1 334 ? 14.344 8.640 -14.789 1.00 93.62 334 ASN A CA 1
ATOM 2624 C C . ASN A 1 334 ? 13.478 7.440 -15.194 1.00 93.62 334 ASN A C 1
ATOM 2626 O O . ASN A 1 334 ? 14.013 6.357 -15.445 1.00 93.62 334 ASN A O 1
ATOM 2630 N N . LEU A 1 335 ? 12.161 7.638 -15.318 1.00 94.94 335 LEU A N 1
ATOM 2631 C CA . LEU A 1 335 ? 11.238 6.610 -15.796 1.00 94.94 335 LEU A CA 1
ATOM 2632 C C . LEU A 1 335 ? 11.588 6.183 -17.224 1.00 94.94 335 LEU A C 1
ATOM 2634 O O . LEU A 1 335 ? 11.653 4.992 -17.516 1.00 94.94 335 LEU A O 1
ATOM 2638 N N . MET A 1 336 ? 11.893 7.146 -18.093 1.00 94.19 336 MET A N 1
ATOM 2639 C CA . MET A 1 336 ? 12.310 6.897 -19.468 1.00 94.19 336 MET A CA 1
ATOM 2640 C C . MET A 1 336 ? 13.595 6.058 -19.545 1.00 94.19 336 MET A C 1
ATOM 2642 O O . MET A 1 336 ? 13.651 5.090 -20.310 1.00 94.19 336 MET A O 1
ATOM 2646 N N . LEU A 1 337 ? 14.619 6.377 -18.744 1.00 94.62 337 LEU A N 1
ATOM 2647 C CA . LEU A 1 337 ? 15.872 5.613 -18.712 1.00 94.62 337 LEU A CA 1
ATOM 2648 C C . LEU A 1 337 ? 15.657 4.177 -18.218 1.00 94.62 337 LEU A C 1
ATOM 2650 O O . LEU A 1 337 ? 16.153 3.228 -18.829 1.00 94.62 337 LEU A O 1
ATOM 2654 N N . LEU A 1 338 ? 14.907 4.012 -17.125 1.00 95.81 338 LEU A N 1
ATOM 2655 C CA . LEU A 1 338 ? 14.594 2.700 -16.553 1.00 95.81 338 LEU A CA 1
ATOM 2656 C C . LEU A 1 338 ? 13.764 1.848 -17.514 1.00 95.81 338 LEU A C 1
ATOM 2658 O O . LEU A 1 338 ? 14.064 0.671 -17.714 1.00 95.81 338 LEU A O 1
ATOM 2662 N N . HIS A 1 339 ? 12.764 2.453 -18.153 1.00 96.00 339 HIS A N 1
ATOM 2663 C CA . HIS A 1 339 ? 11.938 1.779 -19.146 1.00 96.00 339 HIS A CA 1
ATOM 2664 C C . HIS A 1 339 ? 12.753 1.374 -20.374 1.00 96.00 339 HIS A C 1
ATOM 2666 O O . HIS A 1 339 ? 12.662 0.235 -20.829 1.00 96.00 339 HIS A O 1
ATOM 2672 N N . SER A 1 340 ? 13.637 2.257 -20.853 1.00 95.00 340 SER A N 1
ATOM 2673 C CA . SER A 1 340 ? 14.560 1.947 -21.952 1.00 95.00 340 SER A CA 1
ATOM 2674 C C . SER A 1 340 ? 15.426 0.728 -21.617 1.00 95.00 340 SER A C 1
ATOM 2676 O O . SER A 1 340 ? 15.562 -0.169 -22.445 1.00 95.00 340 SER A O 1
ATOM 2678 N N . TYR A 1 341 ? 15.945 0.636 -20.387 1.00 94.94 341 TYR A N 1
ATOM 2679 C CA . TYR A 1 341 ? 16.715 -0.523 -19.924 1.00 94.94 341 TYR A CA 1
ATOM 2680 C C . TYR A 1 341 ? 15.895 -1.828 -19.896 1.00 94.94 341 TYR A C 1
ATOM 2682 O O . TYR A 1 341 ? 16.401 -2.888 -20.273 1.00 94.94 341 TYR A O 1
ATOM 2690 N N . ILE A 1 342 ? 14.626 -1.772 -19.485 1.00 93.44 342 ILE A N 1
ATOM 2691 C CA . ILE A 1 342 ? 13.729 -2.939 -19.458 1.00 93.44 342 ILE A CA 1
ATOM 2692 C C . ILE A 1 342 ? 13.377 -3.389 -20.885 1.00 93.44 342 ILE A C 1
ATOM 2694 O O . ILE A 1 342 ? 13.453 -4.584 -21.188 1.00 93.44 342 ILE A O 1
ATOM 2698 N N . LEU A 1 343 ? 13.061 -2.442 -21.774 1.00 93.88 343 LEU A N 1
ATOM 2699 C CA . LEU A 1 343 ? 12.703 -2.701 -23.172 1.00 93.88 343 LEU A CA 1
ATOM 2700 C C . LEU A 1 343 ? 13.810 -3.393 -23.965 1.00 93.88 343 LEU A C 1
ATOM 2702 O O . LEU A 1 343 ? 13.508 -4.203 -24.841 1.00 93.88 343 LEU A O 1
ATOM 2706 N N . VAL A 1 344 ? 15.083 -3.131 -23.655 1.00 94.62 344 VAL A N 1
ATOM 2707 C CA . VAL A 1 344 ? 16.221 -3.785 -24.324 1.00 94.62 344 VAL A CA 1
ATOM 2708 C C . VAL A 1 344 ? 16.081 -5.307 -24.294 1.00 94.62 344 VAL A C 1
ATOM 2710 O O . VAL A 1 344 ? 16.259 -5.961 -25.319 1.00 94.62 344 VAL A O 1
ATOM 2713 N N . LYS A 1 345 ? 15.708 -5.890 -23.147 1.00 92.50 345 LYS A N 1
ATOM 2714 C CA . LYS A 1 345 ? 15.546 -7.349 -23.026 1.00 92.50 345 LYS A CA 1
ATOM 2715 C C . LYS A 1 345 ? 14.417 -7.884 -23.909 1.00 92.50 345 LYS A C 1
ATOM 2717 O O . LYS A 1 345 ? 14.540 -8.990 -24.429 1.00 92.50 345 LYS A O 1
ATOM 2722 N N . VAL A 1 346 ? 13.345 -7.107 -24.075 1.00 92.19 346 VAL A N 1
ATOM 2723 C CA . VAL A 1 346 ? 12.200 -7.457 -24.927 1.00 92.19 346 VAL A CA 1
ATOM 2724 C C . VAL A 1 346 ? 12.621 -7.445 -26.398 1.00 92.19 346 VAL A C 1
ATOM 2726 O O . VAL A 1 346 ? 12.450 -8.443 -27.091 1.00 92.19 346 VAL A O 1
ATOM 2729 N N . HIS A 1 347 ? 13.271 -6.374 -26.861 1.00 92.81 347 HIS A N 1
ATOM 2730 C CA . HIS A 1 347 ? 13.709 -6.256 -28.261 1.00 92.81 347 HIS A CA 1
ATOM 2731 C C . HIS A 1 347 ? 14.800 -7.261 -28.645 1.00 92.81 347 HIS A C 1
ATOM 2733 O O . HIS A 1 347 ? 14.766 -7.796 -29.751 1.00 92.81 347 HIS A O 1
ATOM 2739 N N . ILE A 1 348 ? 15.722 -7.592 -27.731 1.00 92.50 348 ILE A N 1
ATOM 2740 C CA . ILE A 1 348 ? 16.726 -8.648 -27.962 1.00 92.50 348 ILE A CA 1
ATOM 2741 C C . ILE A 1 348 ? 16.057 -10.016 -28.150 1.00 92.50 348 ILE A C 1
ATOM 2743 O O . ILE A 1 348 ? 16.484 -10.785 -29.010 1.00 92.50 348 ILE A O 1
ATOM 2747 N N . ARG A 1 349 ? 15.013 -10.333 -27.368 1.00 91.31 349 ARG A N 1
ATOM 2748 C CA . ARG A 1 349 ? 14.276 -11.606 -27.477 1.00 91.31 349 ARG A CA 1
ATOM 2749 C C . ARG A 1 349 ? 13.613 -11.763 -28.846 1.00 91.31 349 ARG A C 1
ATOM 2751 O O . ARG A 1 349 ? 13.622 -12.863 -29.389 1.00 91.31 349 ARG A O 1
ATOM 2758 N N . HIS A 1 350 ? 13.104 -10.665 -29.398 1.00 89.00 350 HIS A N 1
ATOM 2759 C CA . HIS A 1 350 ? 12.429 -10.630 -30.700 1.00 89.00 350 HIS A CA 1
ATOM 2760 C C . HIS A 1 350 ? 13.379 -10.398 -31.886 1.00 89.00 350 HIS A C 1
ATOM 2762 O O . HIS A 1 350 ? 12.928 -10.277 -33.017 1.00 89.00 350 HIS A O 1
ATOM 2768 N N . GLY A 1 351 ? 14.698 -10.350 -31.656 1.00 88.50 351 GLY A N 1
ATOM 2769 C CA . GLY A 1 351 ? 15.701 -10.209 -32.721 1.00 88.50 351 GLY A CA 1
ATOM 2770 C C . GLY A 1 351 ? 15.850 -8.793 -33.293 1.00 88.50 351 GLY A C 1
ATOM 2771 O O . GLY A 1 351 ? 16.593 -8.594 -34.254 1.00 88.50 351 GLY A O 1
ATOM 2772 N N . ASN A 1 352 ? 15.210 -7.789 -32.686 1.00 90.88 352 ASN A N 1
ATOM 2773 C CA . ASN A 1 352 ? 15.286 -6.387 -33.100 1.00 90.88 352 ASN A CA 1
ATOM 2774 C C . ASN A 1 352 ? 16.570 -5.722 -32.573 1.00 90.88 352 ASN A C 1
ATOM 2776 O O . ASN A 1 352 ? 16.543 -4.838 -31.711 1.00 90.88 352 ASN A O 1
ATOM 2780 N N . HIS A 1 353 ? 17.716 -6.156 -33.103 1.00 92.75 353 HIS A N 1
ATOM 2781 C CA . HIS A 1 353 ? 19.046 -5.725 -32.658 1.00 92.75 353 HIS A CA 1
ATOM 2782 C C . HIS A 1 353 ? 19.287 -4.216 -32.822 1.00 92.75 353 HIS A C 1
ATOM 2784 O O . HIS A 1 353 ? 19.928 -3.609 -31.968 1.00 92.75 353 HIS A O 1
ATOM 2790 N N . MET A 1 354 ? 18.736 -3.587 -33.869 1.00 91.94 354 MET A N 1
ATOM 2791 C CA . MET A 1 354 ? 18.864 -2.139 -34.088 1.00 91.94 354 MET A CA 1
ATOM 2792 C C . MET A 1 354 ? 18.178 -1.333 -32.976 1.00 91.94 354 MET A C 1
ATOM 2794 O O . MET A 1 354 ? 18.803 -0.476 -32.352 1.00 91.94 354 MET A O 1
ATOM 2798 N N . GLN A 1 355 ? 16.918 -1.656 -32.661 1.00 91.19 355 GLN A N 1
ATOM 2799 C CA . GLN A 1 355 ? 16.165 -0.972 -31.606 1.00 91.19 355 GLN A CA 1
ATOM 2800 C C . GLN A 1 355 ? 16.814 -1.182 -30.233 1.00 91.19 355 GLN A C 1
ATOM 2802 O O . GLN A 1 355 ? 16.963 -0.238 -29.456 1.00 91.19 355 GLN A O 1
ATOM 2807 N N . ALA A 1 356 ? 17.251 -2.413 -29.948 1.00 94.12 356 ALA A N 1
ATOM 2808 C CA . ALA A 1 356 ? 17.968 -2.733 -28.720 1.00 94.12 356 ALA A CA 1
ATOM 2809 C C . ALA A 1 356 ? 19.279 -1.937 -28.591 1.00 94.12 356 ALA A C 1
ATOM 2811 O O . ALA A 1 356 ? 19.556 -1.406 -27.516 1.00 94.12 356 ALA A O 1
ATOM 2812 N N . ALA A 1 357 ? 20.056 -1.809 -29.673 1.00 93.38 357 ALA A N 1
ATOM 2813 C CA . ALA A 1 357 ? 21.304 -1.049 -29.684 1.00 93.38 357 ALA A CA 1
ATOM 2814 C C . ALA A 1 357 ? 21.071 0.448 -29.421 1.00 93.38 357 ALA A C 1
ATOM 2816 O O . ALA A 1 357 ? 21.728 1.020 -28.554 1.00 93.38 357 ALA A O 1
ATOM 2817 N N . ARG A 1 358 ? 20.079 1.063 -30.076 1.00 92.88 358 ARG A N 1
ATOM 2818 C CA . ARG A 1 358 ? 19.714 2.474 -29.851 1.00 92.88 358 ARG A CA 1
ATOM 2819 C C . ARG A 1 358 ? 19.224 2.742 -28.421 1.00 92.88 358 ARG A C 1
ATOM 2821 O O . ARG A 1 358 ? 19.549 3.768 -27.824 1.00 92.88 358 ARG A O 1
ATOM 2828 N N . LEU A 1 359 ? 18.455 1.821 -27.835 1.00 94.06 359 LEU A N 1
ATOM 2829 C CA . LEU A 1 359 ? 18.041 1.916 -26.429 1.00 94.06 359 LEU A CA 1
ATOM 2830 C C . LEU A 1 359 ? 19.235 1.770 -25.475 1.00 94.06 359 LEU A C 1
ATOM 2832 O O . LEU A 1 359 ? 19.328 2.498 -24.485 1.00 94.06 359 LEU A O 1
ATOM 2836 N N . LEU A 1 360 ? 20.166 0.864 -25.782 1.00 94.50 360 LEU A N 1
ATOM 2837 C CA . LEU A 1 360 ? 21.401 0.682 -25.021 1.00 94.50 360 LEU A CA 1
ATOM 2838 C C . LEU A 1 360 ? 22.318 1.903 -25.104 1.00 94.50 360 LEU A C 1
ATOM 2840 O O . LEU A 1 360 ? 22.893 2.256 -24.080 1.00 94.50 360 LEU A O 1
ATOM 2844 N N . GLU A 1 361 ? 22.412 2.579 -26.253 1.00 92.94 361 GLU A N 1
ATOM 2845 C CA . GLU A 1 361 ? 23.132 3.855 -26.389 1.00 92.94 361 GLU A CA 1
ATOM 2846 C C . GLU A 1 361 ? 22.605 4.890 -25.390 1.00 92.94 361 GLU A C 1
ATOM 2848 O O . GLU A 1 361 ? 23.367 5.490 -24.626 1.00 92.94 361 GLU A O 1
ATOM 2853 N N . ARG A 1 362 ? 21.277 5.038 -25.320 1.00 92.88 362 ARG A N 1
ATOM 2854 C CA . ARG A 1 362 ? 20.625 5.962 -24.388 1.00 92.88 362 ARG A CA 1
ATOM 2855 C C . ARG A 1 362 ? 20.957 5.647 -22.927 1.00 92.88 362 ARG A C 1
ATOM 2857 O O . ARG A 1 362 ? 21.308 6.546 -22.162 1.00 92.88 362 ARG A O 1
ATOM 2864 N N . VAL A 1 363 ? 20.855 4.375 -22.540 1.00 94.25 363 VAL A N 1
ATOM 2865 C CA . VAL A 1 363 ? 21.147 3.923 -21.170 1.00 94.25 363 VAL A CA 1
ATOM 2866 C C . VAL A 1 363 ? 22.641 4.065 -20.852 1.00 94.25 363 VAL A C 1
ATOM 2868 O O . VAL A 1 363 ? 22.995 4.539 -19.774 1.00 94.25 363 VAL A O 1
ATOM 2871 N N . ALA A 1 364 ? 23.524 3.718 -21.791 1.00 93.19 364 ALA A N 1
ATOM 2872 C CA . ALA A 1 364 ? 24.975 3.796 -21.631 1.00 93.19 364 ALA A CA 1
ATOM 2873 C C . ALA A 1 364 ? 25.481 5.241 -21.506 1.00 93.19 364 ALA A C 1
ATOM 2875 O O . ALA A 1 364 ? 26.407 5.500 -20.738 1.00 93.19 364 ALA A O 1
ATOM 2876 N N . ASN A 1 365 ? 24.843 6.201 -22.177 1.00 91.81 365 ASN A N 1
ATOM 2877 C CA . ASN A 1 365 ? 25.155 7.623 -22.000 1.00 91.81 365 ASN A CA 1
ATOM 2878 C C . ASN A 1 365 ? 24.806 8.129 -20.586 1.00 91.81 365 ASN A C 1
ATOM 2880 O O . ASN A 1 365 ? 25.390 9.103 -20.119 1.00 91.81 365 ASN A O 1
ATOM 2884 N N . SER A 1 366 ? 23.910 7.435 -19.875 1.00 92.25 366 SER A N 1
ATOM 2885 C CA . SER A 1 366 ? 23.509 7.731 -18.492 1.00 92.25 366 SER A CA 1
ATOM 2886 C C . SER A 1 366 ? 23.950 6.641 -17.505 1.00 92.25 366 SER A C 1
ATOM 2888 O O . SER A 1 366 ? 23.260 6.365 -16.523 1.00 92.25 366 SER A O 1
ATOM 2890 N N . ILE A 1 367 ? 25.106 6.008 -17.741 1.00 90.69 367 ILE A N 1
ATOM 2891 C CA . ILE A 1 367 ? 25.551 4.819 -16.991 1.00 90.69 367 ILE A CA 1
ATOM 2892 C C . ILE A 1 367 ? 25.723 5.048 -15.481 1.00 90.69 367 ILE A C 1
ATOM 2894 O O . ILE A 1 367 ? 25.540 4.125 -14.693 1.00 90.69 367 ILE A O 1
ATOM 2898 N N . SER A 1 368 ? 25.979 6.288 -15.048 1.00 90.75 368 SER A N 1
ATOM 2899 C CA . SER A 1 368 ? 26.034 6.665 -13.624 1.00 90.75 368 SER A CA 1
ATOM 2900 C C . SER A 1 368 ? 24.700 6.464 -12.889 1.00 90.75 368 SER A C 1
ATOM 2902 O O . SER A 1 368 ? 24.648 6.477 -11.655 1.00 90.75 368 SER A O 1
ATOM 2904 N N . ARG A 1 369 ? 23.600 6.271 -13.631 1.00 90.62 369 ARG A N 1
ATOM 2905 C CA . ARG A 1 369 ? 22.288 5.909 -13.090 1.00 90.62 369 ARG A CA 1
ATOM 2906 C C . ARG A 1 369 ? 22.113 4.399 -12.860 1.00 90.62 369 ARG A C 1
ATOM 2908 O O . ARG A 1 369 ? 21.149 4.010 -12.210 1.00 90.62 369 ARG A O 1
ATOM 2915 N N . PHE A 1 370 ? 23.060 3.572 -13.311 1.00 93.56 370 PHE A N 1
ATOM 2916 C CA . PHE A 1 370 ? 23.009 2.106 -13.252 1.00 93.56 370 PHE A CA 1
ATOM 2917 C C . PHE A 1 370 ? 24.296 1.487 -12.663 1.00 93.56 370 PHE A C 1
ATOM 2919 O O . PHE A 1 370 ? 24.933 0.659 -13.319 1.00 93.56 370 PHE A O 1
ATOM 2926 N N . PRO A 1 371 ? 24.697 1.846 -11.427 1.00 91.38 371 PRO A N 1
ATOM 2927 C CA . PRO A 1 371 ? 26.006 1.473 -10.882 1.00 91.38 371 PRO A CA 1
ATOM 2928 C C . PRO A 1 371 ? 26.223 -0.048 -10.821 1.00 91.38 371 PRO A C 1
ATOM 2930 O O . PRO A 1 371 ? 27.252 -0.532 -11.294 1.00 91.38 371 PRO A O 1
ATOM 2933 N N . ALA A 1 372 ? 25.232 -0.810 -10.342 1.00 90.62 372 ALA A N 1
ATOM 2934 C CA . ALA A 1 372 ? 25.319 -2.266 -10.208 1.00 90.62 372 ALA A CA 1
ATOM 2935 C C . ALA A 1 372 ? 25.431 -3.004 -11.557 1.00 90.62 372 ALA A C 1
ATOM 2937 O O . ALA A 1 372 ? 26.049 -4.064 -11.638 1.00 90.62 372 ALA A O 1
ATOM 2938 N N . HIS A 1 373 ? 24.857 -2.454 -12.633 1.00 92.31 373 HIS A N 1
ATOM 2939 C CA . HIS A 1 373 ? 24.818 -3.087 -13.959 1.00 92.31 373 HIS A CA 1
ATOM 2940 C C . HIS A 1 373 ? 25.728 -2.416 -14.998 1.00 92.31 373 HIS A C 1
ATOM 2942 O O . HIS A 1 373 ? 25.578 -2.670 -16.194 1.00 92.31 373 HIS A O 1
ATOM 2948 N N . THR A 1 374 ? 26.717 -1.632 -14.563 1.00 91.94 374 THR A N 1
ATOM 2949 C CA . THR A 1 374 ? 27.639 -0.904 -15.451 1.00 91.94 374 THR A CA 1
ATOM 2950 C C . THR A 1 374 ? 28.279 -1.811 -16.513 1.00 91.94 374 THR A C 1
ATOM 2952 O O . THR A 1 374 ? 28.141 -1.577 -17.715 1.00 91.94 374 THR A O 1
ATOM 2955 N N . VAL A 1 375 ? 28.939 -2.894 -16.087 1.00 92.12 375 VAL A N 1
ATOM 2956 C CA . VAL A 1 375 ? 29.655 -3.810 -16.993 1.00 92.12 375 VAL A CA 1
ATOM 2957 C C . VAL A 1 375 ? 28.699 -4.637 -17.868 1.00 92.12 375 VAL A C 1
ATOM 2959 O O . VAL A 1 375 ? 28.926 -4.689 -19.082 1.00 92.12 375 VAL A O 1
ATOM 2962 N N . PRO A 1 376 ? 27.610 -5.237 -17.339 1.00 93.00 376 PRO A N 1
ATOM 2963 C CA . PRO A 1 376 ? 26.608 -5.916 -18.163 1.00 93.00 376 PRO A CA 1
ATOM 2964 C C . PRO A 1 376 ? 25.961 -5.032 -19.238 1.00 93.00 376 PRO A C 1
ATOM 2966 O O . PRO A 1 376 ? 25.805 -5.483 -20.377 1.00 93.00 376 PRO A O 1
ATOM 2969 N N . ILE A 1 377 ? 25.607 -3.783 -18.907 1.00 94.12 377 ILE A N 1
ATOM 2970 C CA . ILE A 1 377 ? 24.982 -2.838 -19.848 1.00 94.12 377 ILE A CA 1
ATOM 2971 C C . ILE A 1 377 ? 25.954 -2.503 -20.972 1.00 94.12 377 ILE A C 1
ATOM 2973 O O . ILE A 1 377 ? 25.618 -2.693 -22.138 1.00 94.12 377 ILE A O 1
ATOM 2977 N N . LEU A 1 378 ? 27.173 -2.074 -20.636 1.00 93.62 378 LEU A N 1
ATOM 2978 C CA . LEU A 1 378 ? 28.170 -1.722 -21.644 1.00 93.62 378 LEU A CA 1
ATOM 2979 C C . LEU A 1 378 ? 28.556 -2.934 -22.506 1.00 93.62 378 LEU A C 1
ATOM 2981 O O . LEU A 1 378 ? 28.740 -2.796 -23.712 1.00 93.62 378 LEU A O 1
ATOM 2985 N N . THR A 1 379 ? 28.644 -4.134 -21.921 1.00 92.31 379 THR A N 1
ATOM 2986 C CA . THR A 1 379 ? 28.953 -5.359 -22.682 1.00 92.31 379 THR A CA 1
ATOM 2987 C C . THR A 1 379 ? 27.839 -5.673 -23.676 1.00 92.31 379 THR A C 1
ATOM 2989 O O . THR A 1 379 ? 28.118 -5.982 -24.834 1.00 92.31 379 THR A O 1
ATOM 2992 N N . SER A 1 380 ? 26.582 -5.546 -23.244 1.00 93.19 380 SER A N 1
ATOM 2993 C CA . SER A 1 380 ? 25.418 -5.723 -24.115 1.00 93.19 380 SER A CA 1
ATOM 2994 C C . SER A 1 380 ? 25.388 -4.661 -25.215 1.00 93.19 380 SER A C 1
ATOM 2996 O O . SER A 1 380 ? 25.173 -5.009 -26.370 1.00 93.19 380 SER A O 1
ATOM 2998 N N . ALA A 1 381 ? 25.697 -3.400 -24.891 1.00 94.31 381 ALA A N 1
ATOM 2999 C CA . ALA A 1 381 ? 25.790 -2.312 -25.864 1.00 94.31 381 ALA A CA 1
ATOM 3000 C C . ALA A 1 381 ? 26.810 -2.632 -26.964 1.00 94.31 381 ALA A C 1
ATOM 3002 O O . ALA A 1 381 ? 26.477 -2.571 -28.140 1.00 94.31 381 ALA A O 1
ATOM 3003 N N . VAL A 1 382 ? 28.019 -3.086 -26.612 1.00 93.06 382 VAL A N 1
ATOM 3004 C CA . VAL A 1 382 ? 29.033 -3.468 -27.612 1.00 93.06 382 VAL A CA 1
ATOM 3005 C C . VAL A 1 382 ? 28.550 -4.602 -28.517 1.00 93.06 382 VAL A C 1
ATOM 3007 O O . VAL A 1 382 ? 28.747 -4.547 -29.731 1.00 93.06 382 VAL A O 1
ATOM 3010 N N . VAL A 1 383 ? 27.934 -5.641 -27.947 1.00 92.06 383 VAL A N 1
ATOM 3011 C CA . VAL A 1 383 ? 27.474 -6.809 -28.716 1.00 92.06 383 VAL A CA 1
ATOM 3012 C C . VAL A 1 383 ? 26.333 -6.439 -29.661 1.00 92.06 383 VAL A C 1
ATOM 3014 O O . VAL A 1 383 ? 26.366 -6.826 -30.830 1.00 92.06 383 VAL A O 1
ATOM 3017 N N . GLU A 1 384 ? 25.345 -5.693 -29.174 1.00 93.38 384 GLU A N 1
ATOM 3018 C CA . GLU A 1 384 ? 24.164 -5.326 -29.954 1.00 93.38 384 GLU A CA 1
ATOM 3019 C C . GLU A 1 384 ? 24.482 -4.246 -30.995 1.00 93.38 384 GLU A C 1
ATOM 3021 O O . GLU A 1 384 ? 24.088 -4.407 -32.147 1.00 93.38 384 GLU A O 1
ATOM 3026 N N . CYS A 1 385 ? 25.299 -3.234 -30.675 1.00 92.31 385 CYS A N 1
ATOM 3027 C CA . CYS A 1 385 ? 25.789 -2.266 -31.666 1.00 92.31 385 CYS A CA 1
ATOM 3028 C C . CYS A 1 385 ? 26.573 -2.964 -32.793 1.00 92.31 385 CYS A C 1
ATOM 3030 O O . CYS A 1 385 ? 26.363 -2.671 -33.967 1.00 92.31 385 CYS A O 1
ATOM 3032 N N . GLN A 1 386 ? 27.414 -3.957 -32.470 1.00 91.19 386 GLN A N 1
ATOM 3033 C CA . GLN A 1 386 ? 28.142 -4.731 -33.483 1.00 91.19 386 GLN A CA 1
ATOM 3034 C C . GLN A 1 386 ? 27.202 -5.543 -34.393 1.00 91.19 386 GLN A C 1
ATOM 3036 O O . GLN A 1 386 ? 27.477 -5.670 -35.586 1.00 91.19 386 GLN A O 1
ATOM 3041 N N . ARG A 1 387 ? 26.114 -6.104 -33.847 1.00 91.06 387 ARG A N 1
ATOM 3042 C CA . ARG A 1 387 ? 25.093 -6.847 -34.613 1.00 91.06 387 ARG A CA 1
ATOM 3043 C C . ARG A 1 387 ? 24.240 -5.931 -35.483 1.00 91.06 387 ARG A C 1
ATOM 3045 O O . ARG A 1 387 ? 23.901 -6.312 -36.596 1.00 91.06 387 ARG A O 1
ATOM 3052 N N . ALA A 1 388 ? 23.929 -4.740 -34.982 1.00 90.06 388 ALA A N 1
ATOM 3053 C CA . ALA A 1 388 ? 23.159 -3.720 -35.681 1.00 90.06 388 ALA A CA 1
ATOM 3054 C C . ALA A 1 388 ? 23.971 -2.964 -36.751 1.00 90.06 388 ALA A C 1
ATOM 3056 O O . ALA A 1 388 ? 23.395 -2.215 -37.529 1.00 90.06 388 ALA A O 1
ATOM 3057 N N . GLY A 1 389 ? 25.297 -3.144 -36.806 1.00 88.19 389 GLY A N 1
ATOM 3058 C CA . GLY A 1 389 ? 26.172 -2.432 -37.746 1.00 88.19 389 GLY A CA 1
ATOM 3059 C C . GLY A 1 389 ? 26.648 -1.055 -37.263 1.00 88.19 389 GLY A C 1
ATOM 3060 O O . GLY A 1 389 ? 27.379 -0.387 -37.991 1.00 88.19 389 GLY A O 1
ATOM 3061 N N . LEU A 1 390 ? 26.321 -0.669 -36.026 1.00 88.88 390 LEU A N 1
ATOM 3062 C CA . LEU A 1 390 ? 26.741 0.571 -35.362 1.00 88.88 390 LEU A CA 1
ATOM 3063 C C . LEU A 1 390 ? 28.178 0.437 -34.823 1.00 88.88 390 LEU A C 1
ATOM 3065 O O . LEU A 1 390 ? 28.432 0.262 -33.625 1.00 88.88 390 LEU A O 1
ATOM 3069 N N . LYS A 1 391 ? 29.149 0.401 -35.741 1.00 87.94 391 LYS A N 1
ATOM 3070 C CA . LYS A 1 391 ? 30.559 0.105 -35.432 1.00 87.94 391 LYS A CA 1
ATOM 3071 C C . LYS A 1 391 ? 31.245 1.210 -34.622 1.00 87.94 391 LYS A C 1
ATOM 3073 O O . LYS A 1 391 ? 32.143 0.896 -33.837 1.00 87.94 391 LYS A O 1
ATOM 3078 N N . ASN A 1 392 ? 30.869 2.475 -34.807 1.00 88.88 392 ASN A N 1
ATOM 3079 C CA . ASN A 1 392 ? 31.474 3.601 -34.094 1.00 88.88 392 ASN A CA 1
ATOM 3080 C C . ASN A 1 392 ? 30.987 3.636 -32.636 1.00 88.88 392 ASN A C 1
ATOM 3082 O O . ASN A 1 392 ? 31.795 3.725 -31.702 1.00 88.88 392 ASN A O 1
ATOM 3086 N N . SER A 1 393 ? 29.684 3.441 -32.420 1.00 88.88 393 SER A N 1
ATOM 3087 C CA . SER A 1 393 ? 29.120 3.276 -31.075 1.00 88.88 393 SER A CA 1
ATOM 3088 C C . SER A 1 393 ? 29.687 2.044 -30.365 1.00 88.88 393 SER A C 1
ATOM 3090 O O . SER A 1 393 ? 30.137 2.135 -29.217 1.00 88.88 393 SER A O 1
ATOM 3092 N N . ALA A 1 394 ? 29.792 0.906 -31.066 1.00 90.69 394 ALA A N 1
ATOM 3093 C CA . ALA A 1 394 ? 30.419 -0.302 -30.524 1.00 90.69 394 ALA A CA 1
ATOM 3094 C C . ALA A 1 394 ? 31.873 -0.053 -30.086 1.00 90.69 394 ALA A C 1
ATOM 3096 O O . ALA A 1 394 ? 32.271 -0.476 -28.999 1.00 90.69 394 ALA A O 1
ATOM 3097 N N . PHE A 1 395 ? 32.663 0.664 -30.893 1.00 91.06 395 PHE A N 1
ATOM 3098 C CA . PHE A 1 395 ? 34.038 1.034 -30.557 1.00 91.06 395 PHE A CA 1
ATOM 3099 C C . PHE A 1 395 ? 34.116 1.936 -29.316 1.00 91.06 395 PHE A C 1
ATOM 3101 O O . PHE A 1 395 ? 34.973 1.723 -28.451 1.00 91.06 395 PHE A O 1
ATOM 3108 N N . THR A 1 396 ? 33.215 2.910 -29.195 1.00 90.69 396 THR A N 1
ATOM 3109 C CA . THR A 1 396 ? 33.177 3.865 -28.075 1.00 90.69 396 THR A CA 1
ATOM 3110 C C . THR A 1 396 ? 32.904 3.164 -26.741 1.00 90.69 396 THR A C 1
ATOM 3112 O O . THR A 1 396 ? 33.650 3.339 -25.767 1.00 90.69 396 THR A O 1
ATOM 3115 N N . TYR A 1 397 ? 31.890 2.297 -26.688 1.00 91.81 397 TYR A N 1
ATOM 3116 C CA . TYR A 1 397 ? 31.582 1.538 -25.471 1.00 91.81 397 TYR A CA 1
ATOM 3117 C C . TYR A 1 397 ? 32.621 0.451 -25.183 1.00 91.81 397 TYR A C 1
ATOM 3119 O O . TYR A 1 397 ? 32.987 0.248 -24.023 1.00 91.81 397 TYR A O 1
ATOM 3127 N N . ALA A 1 398 ? 33.181 -0.185 -26.218 1.00 90.50 398 ALA A N 1
ATOM 3128 C CA . ALA A 1 398 ? 34.270 -1.146 -26.060 1.00 90.50 398 ALA A CA 1
ATOM 3129 C C . ALA A 1 398 ? 35.515 -0.482 -25.458 1.00 90.50 398 ALA A C 1
ATOM 3131 O O . ALA A 1 398 ? 36.116 -1.017 -24.529 1.00 90.50 398 ALA A O 1
ATOM 3132 N N . SER A 1 399 ? 35.861 0.722 -25.913 1.00 90.00 399 SER A N 1
ATOM 3133 C CA . SER A 1 399 ? 36.966 1.507 -25.353 1.00 90.00 399 SER A CA 1
ATOM 3134 C C . SER A 1 399 ? 36.722 1.876 -23.887 1.00 90.00 399 SER A C 1
ATOM 3136 O O . SER A 1 399 ? 37.648 1.844 -23.077 1.00 90.00 399 SER A O 1
ATOM 3138 N N . THR A 1 400 ? 35.469 2.163 -23.520 1.00 89.94 400 THR A N 1
ATOM 3139 C CA . THR A 1 400 ? 35.072 2.464 -22.135 1.00 89.94 400 THR A CA 1
ATOM 3140 C C . THR A 1 400 ? 35.198 1.233 -21.230 1.00 89.94 400 THR A C 1
ATOM 3142 O O . THR A 1 400 ? 35.767 1.330 -20.145 1.00 89.94 400 THR A O 1
ATOM 3145 N N . LEU A 1 401 ? 34.765 0.056 -21.692 1.00 90.06 401 LEU A N 1
ATOM 3146 C CA . LEU A 1 401 ? 34.922 -1.223 -20.982 1.00 90.06 401 LEU A CA 1
ATOM 3147 C C . LEU A 1 401 ? 36.381 -1.637 -20.764 1.00 90.06 401 LEU A C 1
ATOM 3149 O O . LEU A 1 401 ? 36.700 -2.314 -19.791 1.00 90.06 401 LEU A O 1
ATOM 3153 N N . MET A 1 402 ? 37.274 -1.250 -21.672 1.00 87.56 402 MET A N 1
ATOM 3154 C CA . MET A 1 402 ? 38.688 -1.620 -21.614 1.00 87.56 402 MET A CA 1
ATOM 3155 C C . MET A 1 402 ? 39.503 -0.807 -20.601 1.00 87.56 402 MET A C 1
ATOM 3157 O O . MET A 1 402 ? 40.685 -1.109 -20.400 1.00 87.56 402 MET A O 1
ATOM 3161 N N . ARG A 1 403 ? 38.882 0.178 -19.934 1.00 88.88 403 ARG A N 1
ATOM 3162 C CA . ARG A 1 403 ? 39.480 0.894 -18.801 1.00 88.88 403 ARG A CA 1
ATOM 3163 C C . ARG A 1 403 ? 39.825 -0.081 -17.660 1.00 88.88 403 ARG A C 1
ATOM 3165 O O . ARG A 1 403 ? 39.110 -1.069 -17.472 1.00 88.88 403 ARG A O 1
ATOM 3172 N N . PRO A 1 404 ? 40.891 0.183 -16.876 1.00 84.62 404 PRO A N 1
ATOM 3173 C CA . PRO A 1 404 ? 41.356 -0.727 -15.823 1.00 84.62 404 PRO A CA 1
ATOM 3174 C C . PRO A 1 404 ? 40.273 -1.104 -14.801 1.00 84.62 404 PRO A C 1
ATOM 3176 O O . PRO A 1 404 ? 40.237 -2.242 -14.347 1.00 84.62 404 PRO A O 1
ATOM 3179 N N . GLU A 1 405 ? 39.375 -0.162 -14.505 1.00 86.75 405 GLU A N 1
ATOM 3180 C CA . GLU A 1 405 ? 38.256 -0.283 -13.559 1.00 86.75 405 GLU A CA 1
ATOM 3181 C C . GLU A 1 405 ? 37.273 -1.410 -13.919 1.00 86.75 405 GLU A C 1
ATOM 3183 O O . GLU A 1 405 ? 36.828 -2.157 -13.048 1.00 86.75 405 GLU A O 1
ATOM 3188 N N . TYR A 1 406 ? 36.948 -1.553 -15.208 1.00 88.12 406 TYR A N 1
ATOM 3189 C CA . TYR A 1 406 ? 35.903 -2.466 -15.685 1.00 88.12 406 TYR A CA 1
ATOM 3190 C C . TYR A 1 406 ? 36.463 -3.755 -16.277 1.00 88.12 406 TYR A C 1
ATOM 3192 O O . TYR A 1 406 ? 35.804 -4.794 -16.249 1.00 88.12 406 TYR A O 1
ATOM 3200 N N . ARG A 1 407 ? 37.698 -3.721 -16.787 1.00 85.44 407 ARG A N 1
ATOM 3201 C CA . ARG A 1 407 ? 38.298 -4.821 -17.549 1.00 85.44 407 ARG A CA 1
ATOM 3202 C C . ARG A 1 407 ? 38.344 -6.157 -16.802 1.00 85.44 407 ARG A C 1
ATOM 3204 O O . ARG A 1 407 ? 38.230 -7.206 -17.437 1.00 85.44 407 ARG A O 1
ATOM 3211 N N . SER A 1 408 ? 38.558 -6.135 -15.488 1.00 85.19 408 SER A N 1
ATOM 3212 C CA . SER A 1 408 ? 38.619 -7.342 -14.649 1.00 85.19 408 SER A CA 1
ATOM 3213 C C . SER A 1 408 ? 37.254 -8.011 -14.454 1.00 85.19 408 SER A C 1
ATOM 3215 O O . SER A 1 408 ? 37.207 -9.212 -14.213 1.00 85.19 408 SER A O 1
ATOM 3217 N N . GLN A 1 409 ? 36.163 -7.258 -14.603 1.00 88.12 409 GLN A N 1
ATOM 3218 C CA . GLN A 1 409 ? 34.787 -7.709 -14.382 1.00 88.12 409 GLN A CA 1
ATOM 3219 C C . GLN A 1 409 ? 34.119 -8.239 -15.665 1.00 88.12 409 GLN A C 1
ATOM 3221 O O . GLN A 1 409 ? 33.007 -8.760 -15.618 1.00 88.12 409 GLN A O 1
ATOM 3226 N N . ILE A 1 410 ? 34.774 -8.101 -16.824 1.00 88.12 410 ILE A N 1
ATOM 3227 C CA . ILE A 1 410 ? 34.256 -8.591 -18.107 1.00 88.12 410 ILE A CA 1
ATOM 3228 C C . ILE A 1 410 ? 34.402 -10.110 -18.171 1.00 88.12 410 ILE A C 1
ATOM 3230 O O . ILE A 1 410 ? 35.503 -10.647 -18.026 1.00 88.12 410 ILE A O 1
ATOM 3234 N N . ASP A 1 411 ? 33.307 -10.794 -18.501 1.00 87.44 411 ASP A N 1
ATOM 3235 C CA . ASP A 1 411 ? 33.313 -12.235 -18.738 1.00 87.44 411 ASP A CA 1
ATOM 3236 C C . ASP A 1 411 ? 34.344 -12.618 -19.836 1.00 87.44 411 ASP A C 1
ATOM 3238 O O . ASP A 1 411 ? 34.349 -12.029 -20.934 1.00 87.44 411 ASP A O 1
ATOM 3242 N N . PRO A 1 412 ? 35.211 -13.622 -19.587 1.00 84.75 412 PRO A N 1
ATOM 3243 C CA . PRO A 1 412 ? 36.223 -14.086 -20.537 1.00 84.75 412 PRO A CA 1
ATOM 3244 C C . PRO A 1 412 ? 35.698 -14.388 -21.951 1.00 84.75 412 PRO A C 1
ATOM 3246 O O . PRO A 1 412 ? 36.434 -14.198 -22.927 1.00 84.75 412 PRO A O 1
ATOM 3249 N N . LYS A 1 413 ? 34.435 -14.817 -22.086 1.00 87.94 413 LYS A N 1
ATOM 3250 C CA . LYS A 1 413 ? 33.773 -15.126 -23.364 1.00 87.94 413 LYS A CA 1
ATOM 3251 C C . LYS A 1 413 ? 33.678 -13.910 -24.285 1.00 87.94 413 LYS A C 1
ATOM 3253 O O . LYS A 1 413 ? 33.828 -14.049 -25.502 1.00 87.94 413 LYS A O 1
ATOM 3258 N N . TYR A 1 414 ? 33.428 -12.726 -23.727 1.00 86.75 414 TYR A N 1
ATOM 3259 C CA . TYR A 1 414 ? 33.247 -11.493 -24.501 1.00 86.75 414 TYR A CA 1
ATOM 3260 C C . TYR A 1 414 ? 34.533 -10.673 -24.596 1.00 86.75 414 TYR A C 1
ATOM 3262 O O . TYR A 1 414 ? 34.746 -9.995 -25.602 1.00 86.75 414 TYR A O 1
ATOM 3270 N N . ARG A 1 415 ? 35.445 -10.806 -23.626 1.00 85.31 415 ARG A N 1
ATOM 3271 C CA . ARG A 1 415 ? 36.696 -10.037 -23.552 1.00 85.31 415 ARG A CA 1
ATOM 3272 C C . ARG A 1 415 ? 37.518 -10.047 -24.845 1.00 85.31 415 ARG A C 1
ATOM 3274 O O . ARG A 1 415 ? 37.900 -8.986 -25.330 1.00 85.31 415 ARG A O 1
ATOM 3281 N N . LYS A 1 416 ? 37.744 -11.220 -25.453 1.00 85.94 416 LYS A N 1
ATOM 3282 C CA . LYS A 1 416 ? 38.510 -11.326 -26.715 1.00 85.94 416 LYS A CA 1
ATOM 3283 C C . LYS A 1 416 ? 37.837 -10.590 -27.881 1.00 85.94 416 LYS A C 1
ATOM 3285 O O . LYS A 1 416 ? 38.527 -10.027 -28.726 1.00 85.94 416 LYS A O 1
ATOM 3290 N N . LYS A 1 417 ? 36.499 -10.592 -27.930 1.00 85.75 417 LYS A N 1
ATOM 3291 C CA . LYS A 1 417 ? 35.725 -9.910 -28.979 1.00 85.75 417 LYS A CA 1
ATOM 3292 C C . LYS A 1 417 ? 35.778 -8.393 -28.802 1.00 85.75 417 LYS A C 1
ATOM 3294 O O . LYS A 1 417 ? 36.041 -7.690 -29.769 1.00 85.75 417 LYS A O 1
ATOM 3299 N N . VAL A 1 418 ? 35.611 -7.910 -27.570 1.00 87.31 418 VAL A N 1
ATOM 3300 C CA . VAL A 1 418 ? 35.722 -6.481 -27.228 1.00 87.31 418 VAL A CA 1
ATOM 3301 C C . VAL A 1 418 ? 37.131 -5.960 -27.546 1.00 87.31 418 VAL A C 1
ATOM 3303 O O . VAL A 1 418 ? 37.275 -4.933 -28.203 1.00 87.31 418 VAL A O 1
ATOM 3306 N N . GLU A 1 419 ? 38.177 -6.713 -27.187 1.00 86.12 419 GLU A N 1
ATOM 3307 C CA . GLU A 1 419 ? 39.570 -6.378 -27.519 1.00 86.12 419 GLU A CA 1
ATOM 3308 C C . GLU A 1 419 ? 39.817 -6.268 -29.031 1.00 86.12 419 GLU A C 1
ATOM 3310 O O . GLU A 1 419 ? 40.573 -5.401 -29.470 1.00 86.12 419 GLU A O 1
ATOM 3315 N N . ALA A 1 420 ? 39.186 -7.124 -29.839 1.00 86.44 420 ALA A N 1
ATOM 3316 C CA . ALA A 1 420 ? 39.319 -7.079 -31.293 1.00 86.44 420 ALA A CA 1
ATOM 3317 C C . ALA A 1 420 ? 38.670 -5.826 -31.908 1.00 86.44 420 ALA A C 1
ATOM 3319 O O . ALA A 1 420 ? 39.227 -5.269 -32.854 1.00 86.44 420 ALA A O 1
ATOM 3320 N N . ILE A 1 421 ? 37.541 -5.368 -31.354 1.00 86.38 421 ILE A N 1
ATOM 3321 C CA . ILE A 1 421 ? 36.834 -4.157 -31.803 1.00 86.38 421 ILE A CA 1
ATOM 3322 C C . ILE A 1 421 ? 37.685 -2.910 -31.519 1.00 86.38 421 ILE A C 1
ATOM 3324 O O . ILE A 1 421 ? 37.907 -2.102 -32.416 1.00 86.38 421 ILE A O 1
ATOM 3328 N N . VAL A 1 422 ? 38.263 -2.791 -30.317 1.00 85.75 422 VAL A N 1
ATOM 3329 C CA . VAL A 1 422 ? 39.109 -1.633 -29.946 1.00 85.75 422 VAL A CA 1
ATOM 3330 C C . VAL A 1 422 ? 40.397 -1.550 -30.780 1.00 85.75 422 VAL A C 1
ATOM 3332 O O . VAL A 1 422 ? 40.944 -0.470 -30.985 1.00 85.75 422 VAL A O 1
ATOM 3335 N N . ARG A 1 423 ? 40.891 -2.668 -31.322 1.00 84.44 423 ARG A N 1
ATOM 3336 C CA . ARG A 1 423 ? 42.076 -2.669 -32.201 1.00 84.44 423 ARG A CA 1
ATOM 3337 C C . ARG A 1 423 ? 41.806 -2.113 -33.603 1.00 84.44 423 ARG A C 1
ATOM 3339 O O . ARG A 1 423 ? 42.765 -1.814 -34.310 1.00 84.44 423 ARG A O 1
ATOM 3346 N N . LYS A 1 424 ? 40.542 -2.003 -34.025 1.00 81.38 424 LYS A N 1
ATOM 3347 C CA . LYS A 1 424 ? 40.148 -1.539 -35.363 1.00 81.38 424 LYS A CA 1
ATOM 3348 C C . LYS A 1 424 ? 39.134 -0.393 -35.251 1.00 81.38 424 LYS A C 1
ATOM 3350 O O . LYS A 1 424 ? 37.936 -0.642 -35.371 1.00 81.38 424 LYS A O 1
ATOM 3355 N N . PRO A 1 425 ? 39.590 0.852 -35.029 1.00 74.50 425 PRO A N 1
ATOM 3356 C CA . PRO A 1 425 ? 38.693 1.999 -34.974 1.00 74.50 425 PRO A CA 1
ATOM 3357 C C . PRO A 1 425 ? 37.974 2.195 -36.314 1.00 74.50 425 PRO A C 1
ATOM 3359 O O . PRO A 1 425 ? 38.596 2.161 -37.376 1.00 74.50 425 PRO A O 1
ATOM 3362 N N . HIS A 1 426 ? 36.664 2.423 -36.252 1.00 71.88 426 HIS A N 1
ATOM 3363 C CA . HIS A 1 426 ? 35.829 2.791 -37.393 1.00 71.88 426 HIS A CA 1
ATOM 3364 C C . HIS A 1 426 ? 35.298 4.205 -37.157 1.00 71.88 426 HIS A C 1
ATOM 3366 O O . HIS A 1 426 ? 34.782 4.484 -36.079 1.00 71.88 426 HIS A O 1
ATOM 3372 N N . ARG A 1 427 ? 35.464 5.102 -38.133 1.00 67.50 427 ARG A N 1
ATOM 3373 C CA . ARG A 1 427 ? 35.048 6.515 -38.050 1.00 67.50 427 ARG A CA 1
ATOM 3374 C C . ARG A 1 427 ? 34.049 6.857 -39.157 1.00 67.50 427 ARG A C 1
ATOM 3376 O O . ARG A 1 427 ? 34.207 7.856 -39.848 1.00 67.50 427 ARG A O 1
ATOM 3383 N N . GLU A 1 428 ? 33.068 5.988 -39.357 1.00 74.25 428 GLU A N 1
ATOM 3384 C CA . GLU A 1 428 ? 31.937 6.263 -40.245 1.00 74.25 428 GLU A CA 1
ATOM 3385 C C . GLU A 1 428 ? 30.817 6.922 -39.431 1.00 74.25 428 GLU A C 1
ATOM 3387 O O . GLU A 1 428 ? 30.593 6.560 -38.272 1.00 74.25 428 GLU A O 1
ATOM 3392 N N . GLN A 1 429 ? 30.162 7.926 -40.017 1.00 67.44 429 GLN A N 1
ATOM 3393 C CA . GLN A 1 429 ? 28.952 8.507 -39.443 1.00 67.44 429 GLN A CA 1
ATOM 3394 C C . GLN A 1 429 ? 27.817 7.501 -39.612 1.00 67.44 429 GLN A C 1
ATOM 3396 O O . GLN A 1 429 ? 27.562 7.021 -40.712 1.00 67.44 429 GLN A O 1
ATOM 3401 N N . GLU A 1 430 ? 27.174 7.159 -38.505 1.00 76.81 430 GLU A N 1
ATOM 3402 C CA . GLU A 1 430 ? 26.038 6.248 -38.496 1.00 76.81 430 GLU A CA 1
ATOM 3403 C C . GLU A 1 430 ? 24.780 7.053 -38.825 1.00 76.81 430 GLU A C 1
ATOM 3405 O O . GLU A 1 430 ? 24.454 8.009 -38.119 1.00 76.81 430 GLU A O 1
ATOM 3410 N N . GLU A 1 431 ? 24.084 6.688 -39.901 1.00 71.81 431 GLU A N 1
ATOM 3411 C CA . GLU A 1 431 ? 22.817 7.324 -40.257 1.00 71.81 431 GLU A CA 1
ATOM 3412 C C . GLU A 1 431 ? 21.763 7.040 -39.175 1.00 71.81 431 GLU A C 1
ATOM 3414 O O . GLU A 1 431 ? 21.665 5.933 -38.632 1.00 71.81 431 GLU A O 1
ATOM 3419 N N . ALA A 1 432 ? 21.003 8.074 -38.816 1.00 79.00 432 ALA A N 1
ATOM 3420 C CA . ALA A 1 432 ? 19.896 7.984 -37.877 1.00 79.00 432 ALA A CA 1
ATOM 3421 C C . ALA A 1 432 ? 18.581 8.181 -38.629 1.00 79.00 432 ALA A C 1
ATOM 3423 O O . ALA A 1 432 ? 18.469 9.076 -39.468 1.00 79.00 432 ALA A O 1
ATOM 3424 N N . ASP A 1 433 ? 17.580 7.373 -38.297 1.00 87.00 433 ASP A N 1
ATOM 3425 C CA . ASP A 1 433 ? 16.223 7.571 -38.792 1.00 87.00 433 ASP A CA 1
ATOM 3426 C C . ASP A 1 433 ? 15.615 8.824 -38.151 1.00 87.00 433 ASP A C 1
ATOM 3428 O O . ASP A 1 433 ? 15.878 9.137 -36.982 1.00 87.00 433 ASP A O 1
ATOM 3432 N N . HIS A 1 434 ? 14.806 9.551 -38.923 1.00 91.12 434 HIS A N 1
ATOM 3433 C CA . HIS A 1 434 ? 14.176 10.796 -38.494 1.00 91.12 434 HIS A CA 1
ATOM 3434 C C . HIS A 1 434 ? 12.653 10.694 -38.569 1.00 91.12 434 HIS A C 1
ATOM 3436 O O . HIS A 1 434 ? 12.099 10.103 -39.495 1.00 91.12 434 HIS A O 1
ATOM 3442 N N . SER A 1 435 ? 11.973 11.313 -37.609 1.00 91.81 435 SER A N 1
ATOM 3443 C CA . SER A 1 435 ? 10.514 11.467 -37.591 1.00 91.81 435 SER A CA 1
ATOM 3444 C C . SER A 1 435 ? 10.133 12.888 -37.151 1.00 91.81 435 SER A C 1
ATOM 3446 O O . SER A 1 435 ? 10.982 13.618 -36.632 1.00 91.81 435 SER A O 1
ATOM 3448 N N . PRO A 1 436 ? 8.905 13.354 -37.448 1.00 93.25 436 PRO A N 1
ATOM 3449 C CA . PRO A 1 436 ? 8.503 14.724 -37.152 1.00 93.25 436 PRO A CA 1
ATOM 3450 C C . PRO A 1 436 ? 8.133 14.917 -35.676 1.00 93.25 436 PRO A C 1
ATOM 3452 O O . PRO A 1 436 ? 7.392 14.129 -35.088 1.00 93.25 436 PRO A O 1
ATOM 3455 N N . CYS A 1 437 ? 8.560 16.045 -35.108 1.00 91.06 437 CYS A N 1
ATOM 3456 C CA . CYS A 1 437 ? 8.177 16.490 -33.773 1.00 91.06 437 CYS A CA 1
ATOM 3457 C C . CYS A 1 437 ? 6.646 16.635 -33.652 1.00 91.06 437 CYS A C 1
ATOM 3459 O O . CYS A 1 437 ? 6.048 17.352 -34.458 1.00 91.06 437 CYS A O 1
ATOM 3461 N N . PRO A 1 438 ? 6.005 16.084 -32.604 1.00 89.88 438 PRO A N 1
ATOM 3462 C CA . PRO A 1 438 ? 4.552 16.146 -32.436 1.00 89.88 438 PRO A CA 1
ATOM 3463 C C . PRO A 1 438 ? 3.999 17.563 -32.189 1.00 89.88 438 PRO A C 1
ATOM 3465 O O . PRO A 1 438 ? 2.795 17.780 -32.336 1.00 89.88 438 PRO A O 1
ATOM 3468 N N . PHE A 1 439 ? 4.856 18.530 -31.829 1.00 88.62 439 PHE A N 1
ATOM 3469 C CA . PHE A 1 439 ? 4.464 19.917 -31.551 1.00 88.62 439 PHE A CA 1
ATOM 3470 C C . PHE A 1 439 ? 4.670 20.860 -32.744 1.00 88.62 439 PHE A C 1
ATOM 3472 O O . PHE A 1 439 ? 3.775 21.637 -33.066 1.00 88.62 439 PHE A O 1
ATOM 3479 N N . CYS A 1 440 ? 5.840 20.812 -33.393 1.00 90.81 440 CYS A N 1
ATOM 3480 C CA . CYS A 1 440 ? 6.230 21.766 -34.442 1.00 90.81 440 CYS A CA 1
ATOM 3481 C C . CYS A 1 440 ? 6.528 21.131 -35.810 1.00 90.81 440 CYS A C 1
ATOM 3483 O O . CYS A 1 440 ? 6.903 21.850 -36.733 1.00 90.81 440 CYS A O 1
ATOM 3485 N N . ASN A 1 441 ? 6.385 19.807 -35.952 1.00 90.44 441 ASN A N 1
ATOM 3486 C CA . ASN A 1 441 ? 6.699 19.033 -37.161 1.00 90.44 441 ASN A CA 1
ATOM 3487 C C . ASN A 1 441 ? 8.163 19.115 -37.644 1.00 90.44 441 ASN A C 1
ATOM 3489 O O . ASN A 1 441 ? 8.459 18.731 -38.773 1.00 90.44 441 ASN A O 1
ATOM 3493 N N . PHE A 1 442 ? 9.095 19.580 -36.807 1.00 92.44 442 PHE A N 1
ATOM 3494 C CA . PHE A 1 442 ? 10.526 19.545 -37.114 1.00 92.44 442 PHE A CA 1
ATOM 3495 C C . PHE A 1 442 ? 11.034 18.106 -37.242 1.00 92.44 442 PHE A C 1
ATOM 3497 O O . PHE A 1 442 ? 10.717 17.276 -36.396 1.00 92.44 442 PHE A O 1
ATOM 3504 N N . SER A 1 443 ? 11.844 17.821 -38.260 1.00 92.94 443 SER A N 1
ATOM 3505 C CA . SER A 1 443 ? 12.452 16.502 -38.457 1.00 92.94 443 SER A CA 1
ATOM 3506 C C . SER A 1 443 ? 13.641 16.321 -37.513 1.00 92.94 443 SER A C 1
ATOM 3508 O O . SER A 1 443 ? 14.659 16.992 -37.678 1.00 92.94 443 SER A O 1
ATOM 3510 N N . LEU A 1 444 ? 13.528 15.406 -36.551 1.00 92.75 444 LEU A N 1
ATOM 3511 C CA . LEU A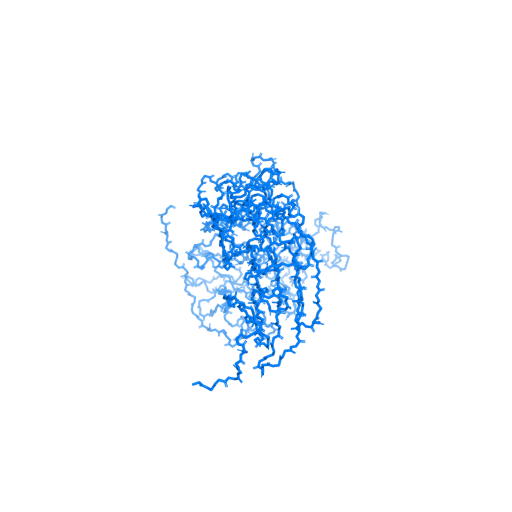 1 444 ? 14.587 15.070 -35.595 1.00 92.75 444 LEU A CA 1
ATOM 3512 C C . LEU A 1 444 ? 14.797 13.557 -35.508 1.00 92.75 444 LEU A C 1
ATOM 3514 O O . LEU A 1 444 ? 13.943 12.780 -35.941 1.00 92.75 444 LEU A O 1
ATOM 3518 N N . ALA A 1 445 ? 15.936 1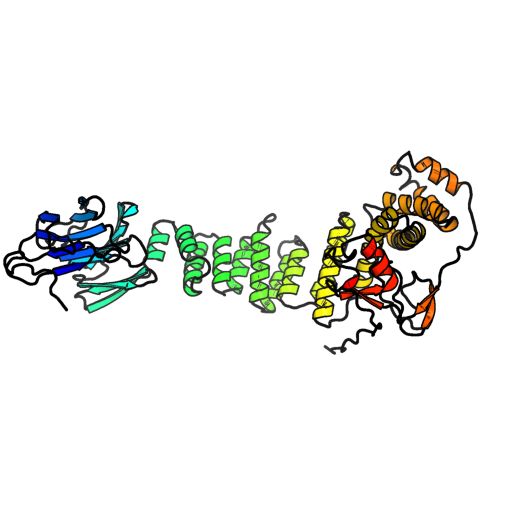3.135 -34.960 1.00 92.06 445 ALA A N 1
ATOM 3519 C CA . ALA A 1 445 ? 16.239 11.716 -34.831 1.00 92.06 445 ALA A CA 1
ATOM 3520 C C . ALA A 1 445 ? 15.202 11.020 -33.931 1.00 92.06 445 ALA A C 1
ATOM 3522 O O . ALA A 1 445 ? 14.826 11.532 -32.875 1.00 92.06 445 ALA A O 1
ATOM 3523 N N . GLU A 1 446 ? 14.757 9.821 -34.310 1.00 90.19 446 GLU A N 1
ATOM 3524 C CA . GLU A 1 446 ? 13.660 9.110 -33.627 1.00 90.19 446 GLU A CA 1
ATOM 3525 C C . GLU A 1 446 ? 13.888 8.890 -32.118 1.00 90.19 446 GLU A C 1
ATOM 3527 O O . GLU A 1 446 ? 12.941 8.787 -31.335 1.00 90.19 446 GLU A O 1
ATOM 3532 N N . MET A 1 447 ? 15.151 8.812 -31.694 1.00 89.69 447 MET A N 1
ATOM 3533 C CA . MET A 1 447 ? 15.541 8.559 -30.305 1.00 89.69 447 MET A CA 1
ATOM 3534 C C . MET A 1 447 ? 15.724 9.830 -29.466 1.00 89.69 447 MET A C 1
ATOM 3536 O O . MET A 1 447 ? 15.896 9.710 -28.246 1.00 89.69 447 MET A O 1
ATOM 3540 N N . GLU A 1 448 ? 15.683 11.014 -30.080 1.00 89.50 448 GLU A N 1
ATOM 3541 C CA . GLU A 1 448 ? 15.741 12.298 -29.382 1.00 89.50 448 GLU A CA 1
ATOM 3542 C C . GLU A 1 448 ? 14.386 12.632 -28.756 1.00 89.50 448 GLU A C 1
ATOM 3544 O O . GLU A 1 448 ? 13.338 12.504 -29.384 1.00 89.50 448 GLU A O 1
ATOM 3549 N N . LEU A 1 449 ? 14.418 13.060 -27.491 1.00 90.25 449 LEU A N 1
ATOM 3550 C CA . LEU A 1 449 ? 13.229 13.423 -26.710 1.00 90.25 449 LEU A CA 1
ATOM 3551 C C . LEU A 1 449 ? 13.184 14.917 -26.364 1.00 90.25 449 LEU A C 1
ATOM 3553 O O . LEU A 1 449 ? 12.330 15.345 -25.598 1.00 90.25 449 LEU A O 1
ATOM 3557 N N . LEU A 1 450 ? 14.103 15.714 -26.905 1.00 91.50 450 LEU A N 1
ATOM 3558 C CA . LEU A 1 450 ? 14.116 17.165 -26.765 1.00 91.50 450 LEU A CA 1
ATOM 3559 C C . LEU A 1 450 ? 14.188 17.763 -28.164 1.00 91.50 450 LEU A C 1
ATOM 3561 O O . LEU A 1 450 ? 15.155 17.529 -28.885 1.00 91.50 450 LEU A O 1
ATOM 3565 N N . CYS A 1 451 ? 13.175 18.533 -28.550 1.00 90.94 451 CYS A N 1
ATOM 3566 C CA . CYS A 1 451 ? 13.181 19.180 -29.854 1.00 90.94 451 CYS A CA 1
ATOM 3567 C C . CYS A 1 451 ? 14.082 20.421 -29.833 1.00 90.94 451 CYS A C 1
ATOM 3569 O O . CYS A 1 451 ? 13.851 21.346 -29.057 1.00 90.94 451 CYS A O 1
ATOM 3571 N N . SER A 1 452 ? 15.069 20.482 -30.725 1.00 91.12 452 SER A N 1
ATOM 3572 C CA . SER A 1 452 ? 15.975 21.631 -30.852 1.00 91.12 452 SER A CA 1
ATOM 3573 C C . SER A 1 452 ? 15.284 22.911 -31.339 1.00 91.12 452 SER A C 1
ATOM 3575 O O . SER A 1 452 ? 15.749 24.003 -31.024 1.00 91.12 452 SER A O 1
ATOM 3577 N N . GLN A 1 453 ? 14.168 22.800 -32.070 1.00 91.62 453 GLN A N 1
ATOM 3578 C CA . GLN A 1 453 ? 13.449 23.958 -32.610 1.00 91.62 453 GLN A CA 1
ATOM 3579 C C . GLN A 1 453 ? 12.441 24.557 -31.620 1.00 91.62 453 GLN A C 1
ATOM 3581 O O . GLN A 1 453 ? 12.420 25.770 -31.436 1.00 91.62 453 GLN A O 1
ATOM 3586 N N . CYS A 1 454 ? 11.582 23.735 -31.009 1.00 90.50 454 CYS A N 1
ATOM 3587 C CA . CYS A 1 454 ? 10.529 24.224 -30.107 1.00 90.50 454 CYS A CA 1
ATOM 3588 C C . CYS A 1 454 ? 10.850 24.041 -28.620 1.00 90.50 454 CYS A C 1
ATOM 3590 O O . CYS A 1 454 ? 9.974 24.289 -27.800 1.00 90.50 454 CYS A O 1
ATOM 3592 N N . THR A 1 455 ? 12.050 23.538 -28.296 1.00 88.81 455 THR A N 1
ATOM 3593 C CA . THR A 1 455 ? 12.571 23.286 -26.935 1.00 88.81 455 THR A CA 1
ATOM 3594 C C . THR A 1 455 ? 11.678 22.420 -26.037 1.00 88.81 455 THR A C 1
ATOM 3596 O O . THR A 1 455 ? 11.930 22.284 -24.841 1.00 88.81 455 THR A O 1
ATOM 3599 N N . ALA A 1 456 ? 10.657 21.780 -26.615 1.00 86.50 456 ALA A N 1
ATOM 3600 C CA . ALA A 1 456 ? 9.710 20.937 -25.907 1.00 86.50 456 ALA A CA 1
ATOM 3601 C C . ALA A 1 456 ? 10.307 19.555 -25.610 1.00 86.50 456 ALA A C 1
ATOM 3603 O O . ALA A 1 456 ? 10.950 18.941 -26.469 1.00 86.50 456 ALA A O 1
ATOM 3604 N N . ASN A 1 457 ? 10.024 19.047 -24.408 1.00 88.62 457 ASN A N 1
ATOM 3605 C CA . ASN A 1 457 ? 10.262 17.651 -24.056 1.00 88.62 457 ASN A CA 1
ATOM 3606 C C . ASN A 1 457 ? 9.183 16.782 -24.710 1.00 88.62 457 ASN A C 1
ATOM 3608 O O . ASN A 1 457 ? 7.989 16.960 -24.458 1.00 88.62 457 ASN A O 1
ATOM 3612 N N . LEU A 1 458 ? 9.608 15.857 -25.560 1.00 90.06 458 LEU A N 1
ATOM 3613 C CA . LEU A 1 458 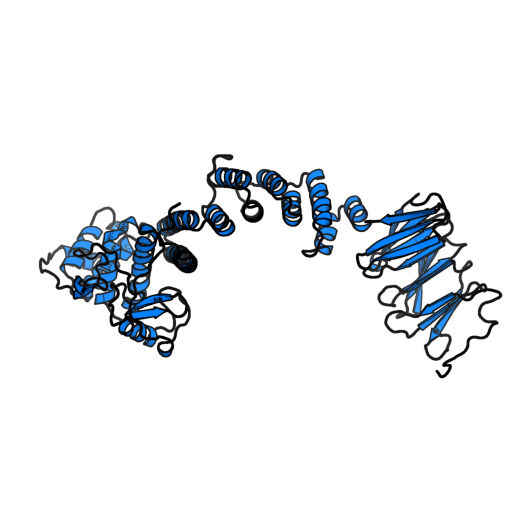? 8.732 14.984 -26.322 1.00 90.06 458 LEU A CA 1
ATOM 3614 C C . LEU A 1 458 ? 8.375 13.742 -25.496 1.00 90.06 458 LEU A C 1
ATOM 3616 O O . LEU A 1 458 ? 9.279 13.079 -24.979 1.00 90.06 458 LEU A O 1
ATOM 3620 N N . PRO A 1 459 ? 7.086 13.371 -25.407 1.00 90.62 459 PRO A N 1
ATOM 3621 C CA . PRO A 1 459 ? 6.696 12.087 -24.842 1.00 90.62 459 PRO A CA 1
ATOM 3622 C C . PRO A 1 459 ? 7.333 10.938 -25.623 1.00 90.62 459 PRO A C 1
ATOM 3624 O O . PRO A 1 459 ? 7.470 11.007 -26.847 1.00 90.62 459 PRO A O 1
ATOM 3627 N N . PHE A 1 460 ? 7.686 9.865 -24.920 1.00 93.44 460 PHE A N 1
ATOM 3628 C CA . PHE A 1 460 ? 8.258 8.670 -25.529 1.00 93.44 460 PHE A CA 1
ATOM 3629 C C . PHE A 1 460 ? 7.231 7.540 -25.637 1.00 93.44 460 PHE A C 1
ATOM 3631 O O . PHE A 1 460 ? 6.322 7.407 -24.821 1.00 93.44 460 PHE A O 1
ATOM 3638 N N . CYS A 1 461 ?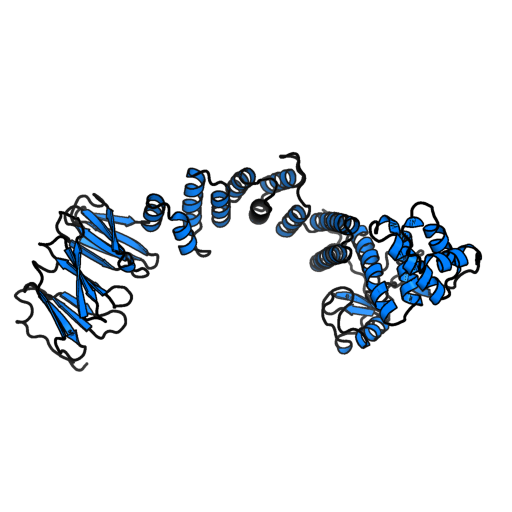 7.408 6.698 -26.646 1.00 94.69 461 CYS A N 1
ATOM 3639 C CA . CYS A 1 461 ? 6.613 5.511 -26.898 1.00 94.69 461 CYS A CA 1
ATOM 3640 C C . CYS A 1 461 ? 6.955 4.398 -25.908 1.00 94.69 461 CYS A C 1
ATOM 3642 O O . CYS A 1 461 ? 8.111 3.978 -25.821 1.00 94.69 461 CYS A O 1
ATOM 3644 N N . LEU A 1 462 ? 5.950 3.834 -25.237 1.00 94.06 462 LEU A N 1
ATOM 3645 C CA . LEU A 1 462 ? 6.166 2.696 -24.338 1.00 94.06 462 LEU A CA 1
ATOM 3646 C C . LEU A 1 462 ? 6.683 1.425 -25.032 1.00 94.06 462 LEU A C 1
ATOM 3648 O O . LEU A 1 462 ? 7.248 0.576 -24.355 1.00 94.06 462 LEU A O 1
ATOM 3652 N N . ALA A 1 463 ? 6.481 1.239 -26.339 1.00 93.56 463 ALA A N 1
ATOM 3653 C CA . ALA A 1 463 ? 6.886 0.009 -27.033 1.00 93.56 463 ALA A CA 1
ATOM 3654 C C . ALA A 1 463 ? 8.320 0.095 -27.579 1.00 93.56 463 ALA A C 1
ATOM 3656 O O . ALA A 1 463 ? 9.096 -0.857 -27.485 1.00 93.56 463 ALA A O 1
ATOM 3657 N N . THR A 1 464 ? 8.689 1.250 -28.133 1.00 92.94 464 THR A N 1
ATOM 3658 C CA . THR A 1 464 ? 9.971 1.444 -28.828 1.00 92.94 464 THR A CA 1
ATOM 3659 C C . THR A 1 464 ? 10.943 2.320 -28.045 1.00 92.94 464 THR A C 1
ATOM 3661 O O . THR A 1 464 ? 12.150 2.197 -28.220 1.00 92.94 464 THR A O 1
ATOM 3664 N N . GLY A 1 465 ? 10.453 3.208 -27.180 1.00 91.81 465 GLY A N 1
ATOM 3665 C CA . GLY A 1 465 ? 11.248 4.249 -26.531 1.00 91.81 465 GLY A CA 1
ATOM 3666 C C . GLY A 1 465 ? 11.580 5.449 -27.429 1.00 91.81 465 GLY A C 1
ATOM 3667 O O . GLY A 1 465 ? 12.269 6.352 -26.958 1.00 91.81 465 GLY A O 1
ATOM 3668 N N . LYS A 1 466 ? 11.110 5.483 -28.685 1.00 93.88 466 LYS A N 1
ATOM 3669 C CA . LYS A 1 466 ? 11.213 6.636 -29.606 1.00 93.88 466 LYS A CA 1
ATOM 3670 C C . LYS A 1 466 ? 10.298 7.782 -29.158 1.00 93.88 466 LYS A C 1
ATOM 3672 O O . LYS A 1 466 ? 9.399 7.533 -28.355 1.00 93.88 466 LYS A O 1
ATOM 3677 N N . HIS A 1 467 ? 10.475 9.002 -29.661 1.00 93.56 467 HIS A N 1
ATOM 3678 C CA . HIS A 1 467 ? 9.463 10.044 -29.446 1.00 93.56 467 HIS A CA 1
ATOM 3679 C C . HIS A 1 467 ? 8.145 9.700 -30.162 1.00 93.56 467 HIS A C 1
ATOM 3681 O O . HIS A 1 467 ? 8.120 8.942 -31.130 1.00 93.56 467 HIS A O 1
ATOM 3687 N N . ILE A 1 468 ? 7.032 10.219 -29.648 1.00 93.56 468 ILE A N 1
ATOM 3688 C CA . ILE A 1 468 ? 5.699 9.998 -30.220 1.00 93.56 468 ILE A CA 1
ATOM 3689 C C . ILE A 1 468 ? 5.518 10.784 -31.522 1.00 93.56 468 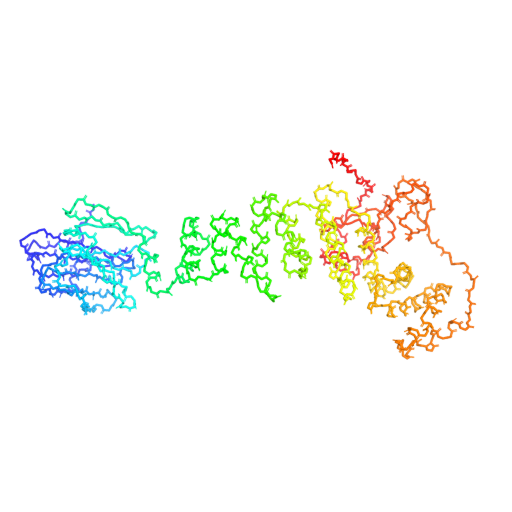ILE A C 1
ATOM 3691 O O . ILE A 1 468 ? 5.889 11.953 -31.601 1.00 93.56 468 ILE A O 1
ATOM 3695 N N . VAL A 1 469 ? 4.858 10.160 -32.500 1.00 91.06 469 VAL A N 1
ATOM 3696 C CA . VAL A 1 469 ? 4.435 10.787 -33.758 1.00 91.06 469 VAL A CA 1
ATOM 3697 C C . VAL A 1 469 ? 2.947 11.126 -33.681 1.00 91.06 469 VAL A C 1
ATOM 3699 O O . VAL A 1 469 ? 2.142 10.319 -33.221 1.00 91.06 469 VAL A O 1
ATOM 3702 N N . LYS A 1 470 ? 2.569 12.328 -34.131 1.00 88.00 470 LYS A N 1
ATOM 3703 C CA . LYS A 1 470 ? 1.210 12.874 -33.968 1.00 88.00 470 LYS A CA 1
ATOM 3704 C C . LYS A 1 470 ? 0.109 12.033 -34.627 1.00 88.00 470 LYS A C 1
ATOM 3706 O O . LYS A 1 470 ? -0.962 11.889 -34.040 1.00 88.00 470 LYS A O 1
ATOM 3711 N N . ASP A 1 471 ? 0.384 11.510 -35.822 1.00 87.06 471 ASP A N 1
ATOM 3712 C CA . ASP A 1 471 ? -0.588 10.789 -36.658 1.00 87.06 471 ASP A CA 1
ATOM 3713 C C . ASP A 1 471 ? -0.626 9.271 -36.396 1.00 87.06 471 ASP A C 1
ATOM 3715 O O . ASP A 1 471 ? -1.557 8.597 -36.829 1.00 87.06 471 ASP A O 1
ATOM 3719 N N . ASP A 1 472 ? 0.358 8.732 -35.670 1.00 90.81 472 ASP A N 1
ATOM 3720 C CA . ASP A 1 472 ? 0.467 7.309 -35.326 1.00 90.81 472 ASP A CA 1
ATOM 3721 C C . ASP A 1 472 ? 0.543 7.159 -33.803 1.00 90.81 472 ASP A C 1
ATOM 3723 O O . ASP A 1 472 ? 1.585 6.838 -33.234 1.00 90.81 472 ASP A O 1
ATOM 3727 N N . PHE A 1 473 ? -0.570 7.461 -33.131 1.00 93.94 473 PHE A N 1
ATOM 3728 C CA . PHE A 1 473 ? -0.656 7.552 -31.677 1.00 93.94 473 PHE A CA 1
ATOM 3729 C C . PHE A 1 473 ? -1.712 6.608 -31.099 1.00 93.94 473 PHE A C 1
ATOM 3731 O O . PHE A 1 473 ? -2.809 6.460 -31.633 1.00 93.94 473 PHE A O 1
ATOM 3738 N N . THR A 1 474 ? -1.399 6.000 -29.960 1.00 94.19 474 THR A N 1
ATOM 3739 C CA . THR A 1 474 ? -2.354 5.299 -29.093 1.00 94.19 474 THR A CA 1
ATOM 3740 C C . THR A 1 474 ? -1.925 5.466 -27.642 1.00 94.19 474 THR A C 1
ATOM 3742 O O . THR A 1 474 ? -0.788 5.834 -27.339 1.00 94.19 474 THR A O 1
ATOM 3745 N N . GLN A 1 475 ? -2.816 5.126 -26.721 1.00 92.69 475 GLN A N 1
ATOM 3746 C CA . GLN A 1 475 ? -2.477 4.941 -25.316 1.00 92.69 475 GLN A CA 1
ATOM 3747 C C . GLN A 1 475 ? -2.726 3.493 -24.908 1.00 92.69 475 GLN A C 1
ATOM 3749 O O . GLN A 1 475 ? -3.553 2.795 -25.494 1.00 92.69 475 GLN A O 1
ATOM 3754 N N . CYS A 1 476 ? -1.990 3.023 -23.905 1.00 92.75 476 CYS A N 1
ATOM 3755 C CA . CYS A 1 476 ? -2.283 1.735 -23.289 1.00 92.75 476 CYS A CA 1
ATOM 3756 C C . CYS A 1 476 ? -3.615 1.814 -22.516 1.00 92.75 476 CYS A C 1
ATOM 3758 O O . CYS A 1 476 ? -3.740 2.696 -21.668 1.00 92.75 476 CYS A O 1
ATOM 3760 N N . PRO A 1 477 ? -4.568 0.884 -22.704 1.00 90.25 477 PRO A N 1
ATOM 3761 C CA . PRO A 1 477 ? -5.859 0.922 -22.009 1.00 90.25 477 PRO A CA 1
ATOM 3762 C C . PRO A 1 477 ? -5.734 0.716 -20.492 1.00 90.25 477 PRO A C 1
ATOM 3764 O O . PRO A 1 477 ? -6.578 1.173 -19.731 1.00 90.25 477 PRO A O 1
ATOM 3767 N N . SER A 1 478 ? -4.677 0.040 -20.030 1.00 89.62 478 SER A N 1
ATOM 3768 C CA . SER A 1 478 ? -4.469 -0.209 -18.600 1.00 89.62 478 SER A CA 1
ATOM 3769 C C . SER A 1 478 ? -3.727 0.934 -17.912 1.00 89.62 478 SER A C 1
ATOM 3771 O O . SER A 1 478 ? -4.113 1.353 -16.826 1.00 89.62 478 SER A O 1
ATOM 3773 N N . CYS A 1 479 ? -2.635 1.429 -18.509 1.00 89.56 479 CYS A N 1
ATOM 3774 C CA . CYS A 1 479 ? -1.775 2.424 -17.859 1.00 89.56 479 CYS A CA 1
ATOM 3775 C C . CYS A 1 479 ? -1.871 3.842 -18.418 1.00 89.56 479 CYS A C 1
ATOM 3777 O O . CYS A 1 479 ? -1.251 4.733 -17.842 1.00 89.56 479 CYS A O 1
ATOM 3779 N N . HIS A 1 480 ? -2.619 4.048 -19.505 1.00 89.31 480 HIS A N 1
ATOM 3780 C CA . HIS A 1 480 ? -2.795 5.327 -20.206 1.00 89.31 480 HIS A CA 1
ATOM 3781 C C . HIS A 1 480 ? -1.480 5.976 -20.675 1.00 89.31 480 HIS A C 1
ATOM 3783 O O . HIS A 1 480 ? -1.425 7.170 -20.973 1.00 89.31 480 HIS A O 1
ATOM 3789 N N . PHE A 1 481 ? -0.396 5.196 -20.745 1.00 92.19 481 PHE A N 1
ATOM 3790 C CA . PHE A 1 481 ? 0.901 5.674 -21.214 1.00 92.19 481 PHE A CA 1
ATOM 3791 C C . PHE A 1 481 ? 0.902 5.779 -22.751 1.00 92.19 481 PHE A C 1
ATOM 3793 O O . PHE A 1 481 ? 0.321 4.905 -23.405 1.00 92.19 481 PHE A O 1
ATOM 3800 N N . PRO A 1 482 ? 1.529 6.817 -23.335 1.00 92.88 482 PRO A N 1
ATOM 3801 C CA . PRO A 1 482 ? 1.564 7.018 -24.781 1.00 92.88 482 PRO A CA 1
ATOM 3802 C C . PRO A 1 482 ? 2.399 5.966 -25.530 1.00 92.88 482 PRO A C 1
ATOM 3804 O O . PRO A 1 482 ? 3.437 5.490 -25.057 1.00 92.88 482 PRO A O 1
ATOM 3807 N N . ALA A 1 483 ? 1.960 5.621 -26.738 1.00 94.75 483 ALA A N 1
ATOM 3808 C CA . ALA A 1 483 ? 2.649 4.709 -27.639 1.00 94.75 483 ALA A CA 1
ATOM 3809 C C . ALA A 1 483 ? 2.431 5.093 -29.108 1.00 94.75 483 ALA A C 1
ATOM 3811 O O . ALA A 1 483 ? 1.444 5.737 -29.456 1.00 94.75 483 ALA A O 1
ATOM 3812 N N . ILE A 1 484 ? 3.343 4.643 -29.967 1.00 94.81 484 ILE A N 1
ATOM 3813 C CA . ILE A 1 484 ? 3.147 4.640 -31.417 1.00 94.81 484 ILE A CA 1
ATOM 3814 C C . ILE A 1 484 ? 2.216 3.470 -31.746 1.00 94.81 484 ILE A C 1
ATOM 3816 O O . ILE A 1 484 ? 2.519 2.337 -31.359 1.00 94.81 484 ILE A O 1
ATOM 3820 N N . HIS A 1 485 ? 1.080 3.729 -32.395 1.00 93.75 485 HIS A N 1
ATOM 3821 C CA . HIS A 1 485 ? 0.008 2.737 -32.543 1.00 93.75 485 HIS A CA 1
ATOM 3822 C C . HIS A 1 485 ? 0.449 1.516 -33.358 1.00 93.75 485 HIS A C 1
ATOM 3824 O O . HIS A 1 485 ? 0.279 0.387 -32.890 1.00 93.75 485 HIS A O 1
ATOM 3830 N N . THR A 1 486 ? 1.074 1.719 -34.520 1.00 93.19 486 THR A N 1
ATOM 3831 C CA . THR A 1 486 ? 1.579 0.618 -35.364 1.00 93.19 486 THR A CA 1
ATOM 3832 C C . THR A 1 486 ? 2.571 -0.273 -34.613 1.00 93.19 486 THR A C 1
ATOM 3834 O O . THR A 1 486 ? 2.373 -1.482 -34.500 1.00 93.19 486 THR A O 1
ATOM 3837 N N . GLN A 1 487 ? 3.587 0.340 -34.008 1.00 92.88 487 GLN A N 1
ATOM 3838 C CA . GLN A 1 487 ? 4.669 -0.350 -33.308 1.00 92.88 487 GLN A CA 1
ATOM 3839 C C . GLN A 1 487 ? 4.197 -1.068 -32.039 1.00 92.88 487 GLN A C 1
ATOM 3841 O O . GLN A 1 487 ? 4.685 -2.149 -31.710 1.00 92.88 487 GLN A O 1
ATOM 3846 N N . PHE A 1 488 ? 3.244 -0.489 -31.302 1.00 93.75 488 PHE A N 1
ATOM 3847 C CA . PHE A 1 488 ? 2.704 -1.154 -30.119 1.00 93.75 488 PHE A CA 1
ATOM 3848 C C . PHE A 1 488 ? 1.842 -2.358 -30.503 1.00 93.75 488 PHE A C 1
ATOM 3850 O O . PHE A 1 488 ? 1.931 -3.400 -29.856 1.00 93.75 488 PHE A O 1
ATOM 3857 N N . ARG A 1 489 ? 1.076 -2.258 -31.594 1.00 93.25 489 ARG A N 1
ATOM 3858 C CA . ARG A 1 489 ? 0.300 -3.380 -32.128 1.00 93.25 489 ARG A CA 1
ATOM 3859 C C . ARG A 1 489 ? 1.195 -4.533 -32.588 1.00 93.25 489 ARG A C 1
ATOM 3861 O O . ARG A 1 489 ? 0.892 -5.683 -32.282 1.00 93.25 489 ARG A O 1
ATOM 3868 N N . GLU A 1 490 ? 2.299 -4.232 -33.272 1.00 92.06 490 GLU A N 1
ATOM 3869 C CA . GLU A 1 490 ? 3.307 -5.225 -33.676 1.00 92.06 490 GLU A CA 1
ATOM 3870 C C . GLU A 1 490 ? 3.932 -5.926 -32.466 1.00 92.06 490 GLU A C 1
ATOM 3872 O O . GLU A 1 490 ? 4.040 -7.152 -32.450 1.00 92.06 490 GLU A O 1
ATOM 3877 N N . LEU A 1 491 ? 4.278 -5.169 -31.419 1.00 90.25 491 LEU A N 1
ATOM 3878 C CA . LEU A 1 491 ? 4.813 -5.741 -30.184 1.00 90.25 491 LEU A CA 1
ATOM 3879 C C . LEU A 1 491 ? 3.790 -6.664 -29.496 1.00 90.25 491 LEU A C 1
ATOM 3881 O O . LEU A 1 491 ? 4.152 -7.754 -29.056 1.00 90.25 491 LEU A O 1
ATOM 3885 N N . LEU A 1 492 ? 2.515 -6.260 -29.436 1.00 90.88 492 LEU A N 1
ATOM 3886 C CA . LEU A 1 492 ? 1.445 -7.058 -28.823 1.00 90.88 492 LEU A CA 1
ATOM 3887 C C . LEU A 1 492 ? 1.067 -8.316 -29.622 1.00 90.88 492 LEU A C 1
ATOM 3889 O O . LEU A 1 492 ? 0.436 -9.224 -29.086 1.00 90.88 492 LEU A O 1
ATOM 3893 N N . ALA A 1 493 ? 1.450 -8.402 -30.898 1.00 88.25 493 ALA A N 1
ATOM 3894 C CA . ALA A 1 493 ? 1.309 -9.641 -31.662 1.00 88.25 493 ALA A CA 1
ATOM 3895 C C . ALA A 1 493 ? 2.268 -10.739 -31.160 1.00 88.25 493 ALA A C 1
ATOM 3897 O O . ALA A 1 493 ? 2.012 -11.923 -31.372 1.00 88.25 493 ALA A O 1
ATOM 3898 N N . MET A 1 494 ? 3.363 -10.350 -30.499 1.00 87.31 494 MET A N 1
ATOM 3899 C CA . MET A 1 494 ? 4.385 -11.258 -29.968 1.00 87.31 494 MET A CA 1
ATOM 3900 C C . MET A 1 494 ? 4.333 -11.387 -28.438 1.00 87.31 494 MET A C 1
ATOM 3902 O O . MET A 1 494 ? 4.711 -12.424 -27.898 1.00 87.31 494 MET A O 1
ATOM 3906 N N . GLU A 1 495 ? 3.875 -10.349 -27.735 1.00 85.44 495 GLU A N 1
ATOM 3907 C CA . GLU A 1 495 ? 3.777 -10.285 -26.273 1.00 85.44 495 GLU A CA 1
ATOM 3908 C C . GLU A 1 495 ? 2.328 -10.016 -25.845 1.00 85.44 495 GLU A C 1
ATOM 3910 O O . GLU A 1 495 ? 1.660 -9.142 -26.378 1.00 85.44 495 GLU A O 1
ATOM 3915 N N . THR A 1 496 ? 1.830 -10.709 -24.823 1.00 86.31 496 THR A N 1
ATOM 3916 C CA . THR A 1 496 ? 0.444 -10.530 -24.341 1.00 86.31 496 THR A CA 1
ATOM 3917 C C . THR A 1 496 ? 0.278 -9.390 -23.335 1.00 86.31 496 THR A C 1
ATOM 3919 O O . THR A 1 496 ? -0.836 -9.091 -22.902 1.00 86.31 496 THR A O 1
ATOM 3922 N N . ASN A 1 497 ? 1.380 -8.768 -22.916 1.00 92.31 497 ASN A N 1
ATOM 3923 C CA . ASN A 1 497 ? 1.423 -7.827 -21.803 1.00 92.31 497 ASN A CA 1
ATOM 3924 C C . ASN A 1 497 ? 2.053 -6.500 -22.235 1.00 92.31 497 ASN A C 1
ATOM 3926 O O . ASN A 1 497 ? 3.017 -6.461 -22.997 1.00 92.31 497 ASN A O 1
ATOM 3930 N N . CYS A 1 498 ? 1.550 -5.396 -21.684 1.00 92.56 498 CYS A N 1
ATOM 3931 C CA . CYS A 1 498 ? 2.145 -4.081 -21.885 1.00 92.56 498 CYS A CA 1
ATOM 3932 C C . CYS A 1 498 ? 3.554 -4.027 -21.256 1.00 92.56 498 CYS A C 1
ATOM 3934 O O . CYS A 1 498 ? 3.686 -4.298 -20.063 1.00 92.56 498 CYS A O 1
ATOM 3936 N N . PRO A 1 499 ? 4.612 -3.611 -21.978 1.00 90.88 499 PRO A N 1
ATOM 3937 C CA . PRO A 1 499 ? 5.973 -3.574 -21.429 1.00 90.88 499 PRO A CA 1
ATOM 3938 C C . PRO A 1 499 ? 6.148 -2.545 -20.299 1.00 90.88 499 PRO A C 1
ATOM 3940 O O . PRO A 1 499 ? 7.057 -2.679 -19.481 1.00 90.88 499 PRO A O 1
ATOM 3943 N N . MET A 1 500 ? 5.272 -1.534 -20.242 1.00 93.50 500 MET A N 1
ATOM 3944 C CA . MET A 1 500 ? 5.272 -0.500 -19.207 1.00 93.50 500 MET A CA 1
ATOM 3945 C C . MET A 1 500 ? 4.705 -1.055 -17.890 1.00 93.50 500 MET A C 1
ATOM 3947 O O . MET A 1 500 ? 5.426 -1.232 -16.911 1.00 93.50 500 MET A O 1
ATOM 3951 N N . CYS A 1 501 ? 3.413 -1.397 -17.867 1.00 91.69 501 CYS A N 1
ATOM 3952 C CA . CYS A 1 501 ? 2.702 -1.781 -16.641 1.00 91.69 501 CYS A CA 1
ATOM 3953 C C . CYS A 1 501 ? 2.550 -3.294 -16.420 1.00 91.69 501 CYS A C 1
ATOM 3955 O O . CYS A 1 501 ? 1.970 -3.692 -15.414 1.00 91.69 501 CYS A O 1
ATOM 3957 N N . LEU A 1 502 ? 3.011 -4.131 -17.355 1.00 91.44 502 LEU A N 1
ATOM 3958 C CA . LEU A 1 502 ? 2.887 -5.598 -17.351 1.00 91.44 502 LEU A CA 1
ATOM 3959 C C . LEU A 1 502 ? 1.452 -6.145 -17.300 1.00 91.44 502 LEU A C 1
ATOM 3961 O O . LEU A 1 502 ? 1.266 -7.358 -17.218 1.00 91.44 502 LEU A O 1
ATOM 3965 N N . GLN A 1 503 ? 0.434 -5.291 -17.410 1.00 92.12 503 GLN A N 1
ATOM 3966 C CA . GLN A 1 503 ? -0.957 -5.726 -17.509 1.00 92.12 503 GLN A CA 1
ATOM 3967 C C . GLN A 1 503 ? -1.225 -6.375 -18.875 1.00 92.12 503 GLN A C 1
ATOM 3969 O O . GLN A 1 503 ? -0.619 -5.958 -19.870 1.00 92.12 503 GLN A O 1
ATOM 3974 N N . PRO A 1 504 ? -2.102 -7.392 -18.940 1.00 91.00 504 PRO A N 1
ATOM 3975 C CA . PRO A 1 504 ? -2.467 -8.032 -20.195 1.00 91.00 504 PRO A CA 1
ATOM 3976 C C . PRO A 1 504 ? -3.234 -7.043 -21.078 1.00 91.00 504 PRO A C 1
ATOM 3978 O O . PRO A 1 504 ? -4.227 -6.459 -20.646 1.00 91.00 504 PRO A O 1
ATOM 3981 N N . VAL A 1 505 ? -2.768 -6.851 -22.311 1.00 90.81 505 VAL A N 1
ATOM 3982 C CA . VAL A 1 505 ? -3.385 -5.947 -23.292 1.00 90.81 505 VAL A CA 1
ATOM 3983 C C . VAL A 1 505 ? -3.407 -6.654 -24.635 1.00 90.81 505 VAL A C 1
ATOM 3985 O O . VAL A 1 505 ? -2.388 -7.173 -25.080 1.00 90.81 505 VAL A O 1
ATOM 3988 N N . SER A 1 506 ? -4.565 -6.663 -25.289 1.00 88.38 506 SER A N 1
ATOM 3989 C CA . SER A 1 506 ? -4.690 -7.223 -26.638 1.00 88.38 506 SER A CA 1
ATOM 3990 C C . SER A 1 506 ? -4.546 -6.140 -27.705 1.00 88.38 506 SER A C 1
ATOM 3992 O O . SER A 1 506 ? -4.957 -4.996 -27.507 1.00 88.38 506 SER A O 1
ATOM 3994 N N . ALA A 1 507 ? -3.994 -6.515 -28.859 1.00 87.44 507 ALA A N 1
ATOM 3995 C CA . ALA A 1 507 ? -3.843 -5.631 -30.013 1.00 87.44 507 ALA A CA 1
ATOM 3996 C C . ALA A 1 507 ? -5.179 -5.020 -30.486 1.00 87.44 507 ALA A C 1
ATOM 3998 O O . ALA A 1 507 ? -5.195 -3.887 -30.959 1.00 87.44 507 ALA A O 1
ATOM 3999 N N . ASP A 1 508 ? -6.292 -5.741 -30.321 1.00 85.25 508 ASP A N 1
ATOM 4000 C CA . ASP A 1 508 ? -7.626 -5.306 -30.758 1.00 85.25 508 ASP A CA 1
ATOM 4001 C C . ASP A 1 508 ? -8.267 -4.267 -29.825 1.00 85.25 508 ASP A C 1
ATOM 4003 O O . ASP A 1 508 ? -9.201 -3.571 -30.217 1.00 85.25 508 ASP A O 1
ATOM 4007 N N . GLN A 1 509 ? -7.765 -4.134 -28.593 1.00 85.81 509 GLN A N 1
ATOM 4008 C CA . GLN A 1 509 ? -8.204 -3.102 -27.648 1.00 85.81 509 GLN A CA 1
ATOM 4009 C C . GLN A 1 509 ? -7.545 -1.741 -27.910 1.00 85.81 509 GLN A C 1
ATOM 4011 O O . GLN A 1 509 ? -7.951 -0.748 -27.304 1.00 85.81 509 GLN A O 1
ATOM 4016 N N . LEU A 1 510 ? -6.525 -1.677 -28.774 1.00 87.62 510 LEU A N 1
ATOM 4017 C CA . LEU A 1 510 ? -5.849 -0.427 -29.109 1.00 87.62 510 LEU A CA 1
ATOM 4018 C C . LEU A 1 510 ? -6.709 0.402 -30.063 1.00 87.62 510 LEU A C 1
ATOM 4020 O O . LEU A 1 510 ? -7.082 -0.054 -31.143 1.00 87.62 510 LEU A O 1
ATOM 4024 N N . GLN A 1 511 ? -6.993 1.642 -29.669 1.00 86.50 511 GLN A N 1
ATOM 4025 C CA . GLN A 1 511 ? -7.700 2.603 -30.506 1.00 86.50 511 GLN A CA 1
ATOM 4026 C C . GLN A 1 511 ? -6.704 3.626 -31.061 1.00 86.50 511 GLN A C 1
ATOM 4028 O O . GLN A 1 511 ? -5.977 4.240 -30.275 1.00 86.50 511 GLN A O 1
ATOM 4033 N N . PRO A 1 512 ? -6.658 3.845 -32.389 1.00 86.94 512 PRO A N 1
ATOM 4034 C CA . PRO A 1 512 ? -5.848 4.911 -32.953 1.00 86.94 512 PRO A CA 1
ATOM 4035 C C . PRO A 1 512 ? -6.411 6.260 -32.497 1.00 86.94 512 PRO A C 1
ATOM 4037 O O . PRO A 1 512 ? -7.610 6.523 -32.606 1.00 86.94 512 PRO A O 1
ATOM 4040 N N . GLY A 1 513 ? -5.537 7.114 -31.982 1.00 83.06 513 GLY A N 1
ATOM 4041 C CA . GLY A 1 513 ? -5.858 8.461 -31.534 1.00 83.06 513 GLY A CA 1
ATOM 4042 C C . GLY A 1 513 ? -4.972 9.501 -32.208 1.00 83.06 513 GLY A C 1
ATOM 4043 O O . GLY A 1 513 ? -4.090 9.179 -33.002 1.00 83.06 513 GLY A O 1
ATOM 4044 N N . LYS A 1 514 ? -5.191 10.768 -31.858 1.00 81.00 514 LYS A N 1
ATOM 4045 C CA . LYS A 1 514 ? -4.265 11.861 -32.165 1.00 81.00 514 LYS A CA 1
ATOM 4046 C C . LYS A 1 514 ? -3.603 12.312 -30.878 1.00 81.00 514 LYS A C 1
ATOM 4048 O O . LYS A 1 514 ? -4.264 12.402 -29.847 1.00 81.00 514 LYS A O 1
ATOM 4053 N N . PHE A 1 515 ? -2.305 12.581 -30.942 1.00 82.88 515 PHE A N 1
ATOM 4054 C CA . PHE A 1 515 ? -1.612 13.147 -29.794 1.00 82.88 515 PHE A CA 1
ATOM 4055 C C . PHE A 1 515 ? -2.094 14.583 -29.551 1.00 82.88 515 PHE A C 1
ATOM 4057 O O . PHE A 1 515 ? -1.932 15.454 -30.412 1.00 82.88 515 PHE A O 1
ATOM 4064 N N . GLU A 1 516 ? -2.647 14.817 -28.364 1.00 78.12 516 GLU A N 1
ATOM 4065 C CA . GLU A 1 516 ? -2.988 16.142 -27.854 1.00 78.12 516 GLU A CA 1
ATOM 4066 C C . GLU A 1 516 ? -2.097 16.452 -26.641 1.00 78.12 516 GLU A C 1
ATOM 4068 O O . GLU A 1 516 ? -2.000 15.623 -25.730 1.00 78.12 516 GLU A O 1
ATOM 4073 N N . PRO A 1 517 ? -1.402 17.606 -26.625 1.00 74.75 517 PRO A N 1
ATOM 4074 C CA . PRO A 1 517 ? -0.602 18.025 -25.481 1.00 74.75 517 PRO A CA 1
ATOM 4075 C C . PRO A 1 517 ? -1.443 18.112 -24.208 1.00 74.75 517 PRO A C 1
ATOM 4077 O O . PRO A 1 517 ? -2.528 18.687 -24.217 1.00 74.75 517 PRO A O 1
ATOM 4080 N N . GLU A 1 518 ? -0.912 17.605 -23.097 1.00 71.19 518 GLU A N 1
ATOM 4081 C CA . GLU A 1 518 ? -1.524 17.816 -21.786 1.00 71.19 518 GLU A CA 1
ATOM 4082 C C . GLU A 1 518 ? -1.422 19.300 -21.413 1.00 71.19 518 GLU A C 1
ATOM 4084 O O . GLU A 1 518 ? -0.324 19.841 -21.264 1.00 71.19 518 GLU A O 1
ATOM 4089 N N . VAL A 1 519 ? -2.576 19.957 -21.289 1.00 65.00 519 VAL A N 1
ATOM 4090 C CA . VAL A 1 519 ? -2.689 21.318 -20.763 1.00 65.00 519 VAL A CA 1
ATOM 4091 C C . VAL A 1 519 ? -2.914 21.193 -19.263 1.00 65.00 519 VAL A C 1
ATOM 4093 O O . VAL A 1 519 ? -3.952 20.701 -18.831 1.00 65.00 519 VAL A O 1
ATOM 4096 N N . TYR A 1 520 ? -1.922 21.596 -18.477 1.00 65.88 520 TYR A N 1
ATOM 4097 C CA . TYR A 1 520 ? -2.074 21.721 -17.032 1.00 65.88 520 TYR A CA 1
ATOM 4098 C C . TYR A 1 520 ? -2.472 23.164 -16.735 1.00 65.88 520 TYR A C 1
ATOM 4100 O O . TYR A 1 520 ? -1.802 24.082 -17.212 1.00 65.88 520 TYR A O 1
ATOM 4108 N N . GLU A 1 521 ? -3.543 23.371 -15.970 1.00 49.16 521 GLU A N 1
ATOM 4109 C CA . GLU A 1 521 ? -3.816 24.686 -15.392 1.00 49.16 521 GLU A CA 1
ATOM 4110 C C . GLU A 1 521 ? -2.654 25.015 -14.447 1.00 49.16 521 GLU A C 1
ATOM 4112 O O . GLU A 1 521 ? -2.351 24.256 -13.522 1.00 49.16 521 GLU A O 1
ATOM 4117 N N . GLU A 1 522 ? -1.935 26.106 -14.718 1.00 42.47 522 GLU A N 1
ATOM 4118 C CA . GLU A 1 522 ? -0.981 26.649 -13.757 1.00 42.47 522 GLU A CA 1
ATOM 4119 C C . GLU A 1 522 ? -1.794 27.169 -12.571 1.00 42.47 522 GLU A C 1
ATOM 4121 O O . GLU A 1 522 ? -2.265 28.301 -12.565 1.00 42.47 522 GLU A O 1
ATOM 4126 N N . THR A 1 523 ? -2.017 26.316 -11.572 1.00 39.09 523 THR A N 1
ATOM 4127 C CA . THR A 1 523 ? -2.489 26.768 -10.266 1.00 39.09 523 THR A CA 1
ATOM 4128 C C . THR A 1 523 ? -1.365 27.609 -9.661 1.00 39.09 523 THR A C 1
ATOM 4130 O O . THR A 1 523 ? -0.376 27.052 -9.170 1.00 39.09 523 THR A O 1
ATOM 4133 N N . GLU A 1 524 ? -1.482 28.931 -9.780 1.00 36.34 524 GLU A N 1
ATOM 4134 C CA . GLU A 1 524 ? -0.729 29.906 -8.994 1.00 36.34 524 GLU A CA 1
ATOM 4135 C C . GLU A 1 524 ? -1.051 29.693 -7.509 1.00 36.34 524 GLU A C 1
ATOM 4137 O O . GLU A 1 524 ? -2.065 30.193 -7.037 1.00 36.34 524 GLU A O 1
ATOM 4142 N N . GLU A 1 525 ? -0.204 28.957 -6.785 1.00 32.41 525 GLU A N 1
ATOM 4143 C CA . GLU A 1 525 ? -0.036 29.079 -5.326 1.00 32.41 525 GLU A CA 1
ATOM 4144 C C . GLU A 1 525 ? 1.426 28.843 -4.933 1.00 32.41 525 GLU A C 1
ATOM 4146 O O . GLU A 1 525 ? 1.970 27.752 -5.251 1.00 32.41 525 GLU A O 1
#

Secondary structure (DSSP, 8-state):
--------GGGG-SSPPEEEE-TTT--EEEEE-TTSEEEEEETTS-EEEEEEPSS-EEEEEE-SSSSEEEEEESS-SEEEEEETTTTEEEEEE----SPEEEEEE-SSSSEEEEEETTS-EEEEEGGGTEEEEE-SSSSS-EEEEEE-TTS-EEEEETTS-EEEE-HHHHHHHHHT-HHHHHHHHGGG--HHHHHHHHHHHHHTT-HHHHHHHHHHTT-HHHHHHHHHHH--SS-HHHHHHHHHHHHHH--HHHHHHHHHHHTTTTTS-PPPHHHHHHHHHHTT-HHHHHHHHHHHHHHHHHHT-HHHHHHHHHHHHHHHHHTTPPPPHHHHHHHHHHHHHHHHHHHHHTT-HHHHHHHHHHHHHTGGG-GGGHHHHHHHHHHHHHHHT-HHHHHHHHHHHTSHHHHTTS-HHHHHHHHHHHTS---PPPP--EEE-TTT--EEETT--B-TTT-PBPPBPTTT-SBPBTTBEEE-TTT--EEEHHHHHHHHHH-SB-TTT--B--GGG---B------------